Protein AF-A0A3D2Z4I4-F1 (afdb_monomer)

Mean predicted aligned error: 10.06 Å

Nearest PDB structures (foldseek):
  8hj5-assembly1_F  TM=5.666E-01  e=1.421E+00  Escherichia coli
  3ja6-assembly1_I  TM=2.669E-01  e=8.480E+00  Escherichia coli

Solvent-accessible surface area (backbone atoms only — not comparable to full-atom values): 20771 Å² total; per-residue (Å²): 88,79,44,65,47,33,71,72,50,27,63,76,66,64,61,82,36,57,53,79,47,77,44,80,49,66,42,56,66,88,50,60,50,73,38,41,16,44,30,39,28,32,35,21,12,31,38,34,23,52,74,84,42,80,76,49,71,39,50,36,62,39,97,45,57,94,66,39,38,62,35,37,36,72,45,69,68,49,63,48,71,43,92,57,56,52,63,38,79,44,38,45,34,37,42,40,16,22,48,68,42,73,69,44,77,70,52,63,83,56,47,25,43,38,38,44,82,40,55,29,68,61,43,68,65,46,42,57,49,41,50,50,43,49,53,52,61,32,58,55,21,53,56,38,34,52,51,9,52,52,26,39,52,52,16,73,76,38,68,88,46,56,45,31,42,27,46,11,51,15,25,38,18,46,16,33,49,41,34,26,68,58,47,48,58,77,47,39,45,75,65,59,43,49,52,31,53,47,48,25,54,43,15,54,52,42,21,53,53,25,44,45,50,21,50,27,61,71,76,60,76,60,81,52,72,66,55,55,52,47,52,54,53,45,51,51,49,56,75,39,45,66,75,51,61,66,65,63,51,48,55,51,40,52,56,42,43,52,51,46,50,52,52,48,73,62,53,60,86,84,48,87,57,43,67,48,43,34,52,14,52,49,47,23,43,50,16,40,49,54,41,52,34,40,78,66,73,73,44,87,59,101,63,46,74,90,41,68,74,45,75,58,46,35,60,59,13,44,53,47,26,53,52,23,49,51,54,42,50,54,48,52,52,53,50,50,52,50,52,52,52,51,50,52,50,52,52,49,53,52,51,50,52,50,54,51,49,52,50,50,52,51,59,58,46,48,59,54,50,53,50,50,51,52,49,52,54,53,59,53,48,50,59,52,49,50,51,52,50,51,49,55,50,51,50,55,53,53,64,71,74,109

pLDDT: mean 86.95, std 10.01, range [44.09, 98.5]

Foldseek 3Di:
DQPQCAVVNCVVVVPPFKDKDKDKDAAALPDDQQFKKKFKWAFFWKWKDKQNHTDDTAWDDDPDPVRTGFWGQHASLDIDRDRDDHRDIMMIMMITGRPVQVPALDHDSRNGMDMDIGGNVVSVVQSVLLVCLLVVQLVLLVLLQVQLVVLVVVCVVVVVQCLSVLSSQLSNLVSLLRNLVSCLNVGTDPVSNLVSQLSNLLSLLRNLLSLVVSLCVPFPVDDDPVSVVLVVVSVVCNVCVSNDDSLVSLVSSLVSLVVLLVSLVVGDPPPPLSVLLSVLSVQLSVLSNVQSCVVVVVDDDPAHCSDSNRDRSNSVSNVSNSVSVVVVVVVVVVVVVVVVVVVVVVVVVVVVVVVVVVVVVVVVVVVVVVVVVVVVVVVVVVVVVVVVVVVVVVVVVVVVVD

Radius of gyration: 41.44 Å; Cα contacts (8 Å, |Δi|>4): 543; chains: 1; bounding box: 68×49×159 Å

Secondary structure (DSSP, 8-state):
-EE---HHHHHHTT--SEEEEEEEEE--TTS-TTSEEEEEEEEEEEEEEETTEEEEEESB--SSGGG-B-EEE-STT-EEE----TTSEEEEEEEEE-HHHHT-SS--S--SEEEEEEEHHHHHHHHHHHHHHHHHHHHTTHHHHHHHHHHHHHHHH-TT-HHHHHHHHHHHHHHHHHHHHHHGGG--SHHHHHHHHHHHHHHHHHHHHHHHHHHIIIIISS--HHHHHHHHHHHHHHHTTTTS-HHHHHHHHHHHHHHHHHHHHT--TTSTTHHHHHHHHHHHHHHHHHHHHHHTTS---SS-TTSTT---HHHHHHHHHHHHHHHHHHHHHHHHHHHHHHHHHHHHHHHHHHHHHHHHHHHHHHHHHHHHHHHHHHHHHHHHHHHHHHHHHHHHHHHT--

Sequence (402 aa):
MDTELTEGTRDRINWAGEGWFRLRLRVDPDVPKTDVGLFYRHYGALAIYLDGLLIHTSGQVASHQHEEEVYFVHSSRQMFELPLTPGTEHVLAVRFSNHHTLGMFDPPEHAGFRAALVDAPAWRQLAPRFLYSQVWHQSLFVVPFGFGILHLLLFLYHRQRLGHLYYALFALSVAGLIYTPLHVAFVHTPWEVSLLRLGFKWSLVAAPLTGLLFLYTEFHGRTSILFKGACVLGGILVALALVVPVDVIYYFTLLMLLDVMRLVFGLRRDIPGARVVRVGWFLFAAGCLLQVLIELDLVELPVSTDDAFGFFPYIYGTLILVVSMSVYLARAVAITNKELAAQLEQVRDLSARAADHEREVQSAKLPTLTHLMAGIVHEMNSPIGAIRSARDTLSRAIDKLR

Structure (mmCIF, N/CA/C/O backbone):
data_AF-A0A3D2Z4I4-F1
#
_entry.id   AF-A0A3D2Z4I4-F1
#
loop_
_atom_site.group_PDB
_atom_site.id
_atom_site.type_symbol
_atom_site.label_atom_id
_atom_site.label_alt_id
_atom_site.label_comp_id
_atom_site.label_asym_id
_atom_site.label_entity_id
_atom_site.label_seq_id
_atom_site.pdbx_PDB_ins_code
_atom_site.Cartn_x
_atom_site.Cartn_y
_atom_site.Cartn_z
_atom_site.occupancy
_atom_site.B_iso_or_equiv
_atom_site.auth_seq_id
_atom_site.auth_comp_id
_atom_site.auth_asym_id
_atom_site.auth_atom_id
_atom_site.pdbx_PDB_model_num
ATOM 1 N N . MET A 1 1 ? 12.930 5.545 -25.691 1.00 58.38 1 MET A N 1
ATOM 2 C CA . MET A 1 1 ? 12.451 4.237 -26.172 1.00 58.38 1 MET A CA 1
ATOM 3 C C . MET A 1 1 ? 11.531 3.677 -25.123 1.00 58.38 1 MET A C 1
ATOM 5 O O . MET A 1 1 ? 12.003 3.328 -24.045 1.00 58.38 1 MET A O 1
ATOM 9 N N . ASP A 1 2 ? 10.241 3.638 -25.424 1.00 57.97 2 ASP A N 1
ATOM 10 C CA . ASP A 1 2 ? 9.312 2.861 -24.619 1.00 57.97 2 ASP A CA 1
ATOM 11 C C . ASP A 1 2 ? 9.028 1.566 -25.365 1.00 57.97 2 ASP A C 1
ATOM 13 O O . ASP A 1 2 ? 8.585 1.596 -26.513 1.00 57.97 2 ASP A O 1
ATOM 17 N N . THR A 1 3 ? 9.395 0.443 -24.760 1.00 67.25 3 THR A N 1
ATOM 18 C CA . THR A 1 3 ? 9.139 -0.883 -25.326 1.00 67.25 3 THR A CA 1
ATOM 19 C C . THR A 1 3 ? 8.196 -1.606 -24.387 1.00 67.25 3 THR A C 1
ATOM 21 O O . THR A 1 3 ? 8.519 -2.636 -23.799 1.00 67.25 3 THR A O 1
ATOM 24 N N . GLU A 1 4 ? 7.021 -1.010 -24.195 1.00 68.12 4 GLU A N 1
ATOM 25 C CA . GLU A 1 4 ? 5.939 -1.646 -23.461 1.00 68.12 4 GLU A CA 1
ATOM 26 C C . GLU A 1 4 ? 5.528 -2.893 -24.243 1.00 68.12 4 GLU A C 1
ATOM 28 O O . GLU A 1 4 ? 4.801 -2.844 -25.236 1.00 68.12 4 GLU A O 1
ATOM 33 N N . LEU A 1 5 ? 6.075 -4.036 -23.826 1.00 72.81 5 LEU A N 1
ATOM 34 C CA . LEU A 1 5 ? 5.737 -5.354 -24.345 1.00 72.81 5 LEU A CA 1
ATOM 35 C C . LEU A 1 5 ? 4.369 -5.780 -23.794 1.00 72.81 5 LEU A C 1
ATOM 37 O O . LEU A 1 5 ? 4.240 -6.827 -23.159 1.00 72.81 5 LEU A O 1
ATOM 41 N N . THR A 1 6 ? 3.347 -4.955 -24.037 1.00 73.44 6 THR A N 1
ATOM 42 C CA . THR A 1 6 ? 1.948 -5.302 -23.784 1.00 73.44 6 THR A CA 1
ATOM 43 C C . THR A 1 6 ? 1.598 -6.577 -24.544 1.00 73.44 6 THR A C 1
ATOM 45 O O . THR A 1 6 ? 2.271 -6.939 -25.511 1.00 73.44 6 THR A O 1
ATOM 48 N N . GLU A 1 7 ? 0.555 -7.288 -24.124 1.00 73.94 7 GLU A N 1
ATOM 49 C CA . GLU A 1 7 ? 0.103 -8.506 -24.812 1.00 73.94 7 GLU A CA 1
ATOM 50 C C . GLU A 1 7 ? -0.117 -8.266 -26.315 1.00 73.94 7 GLU A C 1
ATOM 52 O O . GLU A 1 7 ? 0.533 -8.905 -27.139 1.00 73.94 7 GLU A O 1
ATOM 57 N N . GLY A 1 8 ? -0.867 -7.219 -26.678 1.00 77.12 8 GLY A N 1
ATOM 58 C CA . GLY A 1 8 ? -1.075 -6.858 -28.084 1.00 77.12 8 GLY A CA 1
ATOM 59 C C . GLY A 1 8 ? 0.209 -6.480 -28.836 1.00 77.12 8 GLY A C 1
ATOM 60 O O . GLY A 1 8 ? 0.344 -6.785 -30.022 1.00 77.12 8 GLY A O 1
ATOM 61 N N . THR A 1 9 ? 1.184 -5.844 -28.172 1.00 78.12 9 THR A N 1
ATOM 62 C CA . THR A 1 9 ? 2.486 -5.554 -28.796 1.00 78.12 9 THR A CA 1
ATOM 63 C C . THR A 1 9 ? 3.289 -6.830 -29.019 1.00 78.12 9 THR A C 1
ATOM 65 O O . THR A 1 9 ? 3.862 -6.981 -30.098 1.00 78.12 9 THR A O 1
ATOM 68 N N . ARG A 1 10 ? 3.319 -7.740 -28.036 1.00 78.50 10 ARG A N 1
ATOM 69 C CA . ARG A 1 10 ? 4.026 -9.026 -28.117 1.00 78.50 10 ARG A CA 1
ATOM 70 C C . ARG A 1 10 ? 3.488 -9.877 -29.257 1.00 78.50 10 ARG A C 1
ATOM 72 O O . ARG A 1 10 ? 4.290 -10.352 -30.058 1.00 78.50 10 ARG A O 1
ATOM 79 N N . ASP A 1 11 ? 2.170 -9.973 -29.386 1.00 82.00 11 ASP A N 1
ATOM 80 C CA . ASP A 1 11 ? 1.527 -10.722 -30.466 1.00 82.00 11 ASP A CA 1
ATOM 81 C C . ASP A 1 11 ? 1.845 -10.110 -31.832 1.00 82.00 11 ASP A C 1
ATOM 83 O O . ASP A 1 11 ? 2.257 -10.806 -32.758 1.00 82.00 11 ASP A O 1
ATOM 87 N N . ARG A 1 12 ? 1.749 -8.779 -31.954 1.00 84.69 12 ARG A N 1
ATOM 88 C CA . ARG A 1 12 ? 2.039 -8.073 -33.211 1.00 84.69 12 ARG A CA 1
ATOM 89 C C . ARG A 1 12 ? 3.473 -8.290 -33.700 1.00 84.69 12 ARG A C 1
ATOM 91 O O . ARG A 1 12 ? 3.695 -8.327 -34.908 1.00 84.69 12 ARG A O 1
ATOM 98 N N . ILE A 1 13 ? 4.443 -8.375 -32.788 1.00 83.81 13 ILE A N 1
ATOM 99 C CA . ILE A 1 13 ? 5.865 -8.542 -33.133 1.00 83.81 13 ILE A CA 1
ATOM 100 C C . ILE A 1 13 ? 6.349 -9.993 -33.026 1.00 83.81 13 ILE A C 1
ATOM 102 O O . ILE A 1 13 ? 7.539 -10.229 -33.219 1.00 83.81 13 ILE A O 1
ATOM 106 N N . ASN A 1 14 ? 5.458 -10.947 -32.727 1.00 84.62 14 ASN A N 1
ATOM 107 C CA . ASN A 1 14 ? 5.799 -12.338 -32.412 1.00 84.62 14 ASN A CA 1
ATOM 108 C C . ASN A 1 14 ? 6.944 -12.437 -31.387 1.00 84.62 14 ASN A C 1
ATOM 110 O O . ASN A 1 14 ? 7.950 -13.113 -31.609 1.00 84.62 14 ASN A O 1
ATOM 114 N N . TRP A 1 15 ? 6.818 -11.706 -30.277 1.00 85.75 15 TRP A N 1
ATOM 115 C CA . TRP A 1 15 ? 7.846 -11.652 -29.241 1.00 85.75 15 TRP A CA 1
ATOM 116 C C . TRP A 1 15 ? 8.052 -13.027 -28.594 1.00 85.75 15 TRP A C 1
ATOM 118 O O . TRP A 1 15 ? 7.186 -13.517 -27.873 1.00 85.75 15 TRP A O 1
ATOM 128 N N . ALA A 1 16 ? 9.230 -13.616 -28.800 1.00 84.25 16 ALA A N 1
ATOM 129 C CA . ALA A 1 16 ? 9.587 -14.940 -28.284 1.00 84.25 16 ALA A CA 1
ATOM 130 C C . ALA A 1 16 ? 10.456 -14.901 -27.010 1.00 84.25 16 ALA A C 1
ATOM 132 O O . ALA A 1 16 ? 11.035 -15.915 -26.625 1.00 84.25 16 ALA A O 1
ATOM 133 N N . GLY A 1 17 ? 10.564 -13.740 -26.355 1.00 86.31 17 GLY A N 1
ATOM 134 C CA . GLY A 1 17 ? 11.369 -13.570 -25.141 1.00 86.31 17 GLY A CA 1
ATOM 135 C C . GLY A 1 17 ? 12.730 -12.909 -25.345 1.00 86.31 17 GLY A C 1
ATOM 136 O O . GLY A 1 17 ? 13.396 -12.648 -24.354 1.00 86.31 17 GLY A O 1
ATOM 137 N N . GLU A 1 18 ? 13.123 -12.586 -26.582 1.00 91.00 18 GLU A N 1
ATOM 138 C CA . GLU A 1 18 ? 14.370 -11.878 -26.902 1.00 91.00 18 GLU A CA 1
ATOM 139 C C . GLU A 1 18 ? 14.179 -10.913 -28.086 1.00 91.00 18 GLU A C 1
ATOM 141 O O . GLU A 1 18 ? 13.423 -11.195 -29.019 1.00 91.00 18 GLU A O 1
ATOM 146 N N . GLY A 1 19 ? 14.907 -9.789 -28.094 1.00 90.62 19 GLY A N 1
ATOM 147 C CA . GLY A 1 19 ? 14.995 -8.921 -29.263 1.00 90.62 19 GLY A CA 1
ATOM 148 C C . GLY A 1 19 ? 16.063 -7.831 -29.194 1.00 90.62 19 GLY A C 1
ATOM 149 O O . GLY A 1 19 ? 16.684 -7.574 -28.161 1.00 90.62 19 GLY A O 1
ATOM 150 N N . TRP A 1 20 ? 16.262 -7.181 -30.344 1.00 92.62 20 TRP A N 1
ATOM 151 C CA . TRP A 1 20 ? 17.206 -6.080 -30.527 1.00 92.62 20 TRP A CA 1
ATOM 152 C C . TRP A 1 20 ? 16.487 -4.779 -30.857 1.00 92.62 20 TRP A C 1
ATOM 154 O O . TRP A 1 20 ? 15.711 -4.705 -31.808 1.00 92.62 20 TRP A O 1
ATOM 164 N N . PHE A 1 21 ? 16.857 -3.723 -30.146 1.00 91.81 21 PHE A N 1
ATOM 165 C CA . PHE A 1 21 ? 16.336 -2.374 -30.322 1.00 91.81 21 PHE A CA 1
ATOM 166 C C . PHE A 1 21 ? 17.489 -1.452 -30.688 1.00 91.81 21 PHE A C 1
ATOM 168 O O . PHE A 1 21 ? 18.578 -1.581 -30.137 1.00 91.81 21 PHE A O 1
ATOM 175 N N . ARG A 1 22 ? 17.292 -0.553 -31.655 1.00 92.75 22 ARG A N 1
ATOM 176 C CA . ARG A 1 22 ? 18.361 0.319 -32.161 1.00 92.75 22 ARG A CA 1
ATOM 177 C C . ARG A 1 22 ? 17.866 1.752 -32.306 1.00 92.75 22 ARG A C 1
ATOM 179 O O . ARG A 1 22 ? 16.818 1.980 -32.901 1.00 92.75 22 ARG A O 1
ATOM 186 N N . LEU A 1 23 ? 18.641 2.699 -31.786 1.00 92.44 23 LEU A N 1
ATOM 187 C CA . LEU A 1 23 ? 18.485 4.134 -31.995 1.00 92.44 23 LEU A CA 1
ATOM 188 C C . LEU A 1 23 ? 19.659 4.618 -32.824 1.00 92.44 23 LEU A C 1
ATOM 190 O O . LEU A 1 23 ? 20.803 4.307 -32.499 1.00 92.44 23 LEU A O 1
ATOM 194 N N . ARG A 1 24 ? 19.385 5.437 -33.831 1.00 94.06 24 ARG A N 1
ATOM 195 C CA . ARG A 1 24 ? 20.403 6.308 -34.414 1.00 94.06 24 ARG A CA 1
ATOM 196 C C . ARG A 1 24 ? 20.191 7.690 -33.833 1.00 94.06 24 ARG A C 1
ATOM 198 O O . ARG A 1 24 ? 19.063 8.178 -33.840 1.00 94.06 24 ARG A O 1
ATOM 205 N N . LEU A 1 25 ? 21.245 8.281 -33.299 1.00 91.31 25 LEU A N 1
ATOM 206 C CA . LEU A 1 25 ? 21.197 9.605 -32.697 1.00 91.31 25 LEU A CA 1
ATOM 207 C C . LEU A 1 25 ? 22.409 10.409 -33.147 1.00 91.31 25 LEU A C 1
ATOM 209 O O . LEU A 1 25 ? 23.489 9.859 -33.338 1.00 91.31 25 LEU A O 1
ATOM 213 N N . ARG A 1 26 ? 22.224 11.715 -33.308 1.00 91.38 26 ARG A N 1
ATOM 214 C CA . ARG A 1 26 ? 23.304 12.662 -33.560 1.00 91.38 26 ARG A CA 1
ATOM 215 C C . ARG A 1 26 ? 23.299 13.670 -32.428 1.00 91.38 26 ARG A C 1
ATOM 217 O O . ARG A 1 26 ? 22.265 14.282 -32.172 1.00 91.38 26 ARG A O 1
ATOM 224 N N . VAL A 1 27 ? 24.427 13.800 -31.741 1.00 86.56 27 VAL A N 1
ATOM 225 C CA . VAL A 1 27 ? 24.557 14.761 -30.643 1.00 86.56 27 VAL A CA 1
ATOM 226 C C . VAL A 1 27 ? 24.879 16.123 -31.230 1.00 86.56 27 VAL A C 1
ATOM 228 O O . VAL A 1 27 ? 25.749 16.234 -32.097 1.00 86.56 27 VAL A O 1
ATOM 231 N N . ASP A 1 28 ? 24.165 17.146 -30.778 1.00 87.56 28 ASP A N 1
ATOM 232 C CA . ASP A 1 28 ? 24.444 18.524 -31.159 1.00 87.56 28 ASP A CA 1
ATOM 233 C C . ASP A 1 28 ? 25.890 18.891 -30.758 1.00 87.56 28 ASP A C 1
ATOM 235 O O . ASP A 1 28 ? 26.308 18.543 -29.649 1.00 87.56 28 ASP A O 1
ATOM 239 N N . PRO A 1 29 ? 26.687 19.528 -31.637 1.00 86.50 29 PRO A N 1
ATOM 240 C CA . PRO A 1 29 ? 28.030 19.997 -31.298 1.00 86.50 29 PRO A CA 1
ATOM 241 C C . PRO A 1 29 ? 28.117 20.827 -30.010 1.00 86.50 29 PRO A C 1
ATOM 243 O O . PRO A 1 29 ? 29.154 20.784 -29.350 1.00 86.50 29 PRO A O 1
ATOM 246 N N . ASP A 1 30 ? 27.047 21.543 -29.650 1.00 88.25 30 ASP A N 1
ATOM 247 C CA . ASP A 1 30 ? 27.010 22.430 -28.484 1.00 88.25 30 ASP A CA 1
ATOM 248 C C . ASP A 1 30 ? 26.744 21.690 -27.159 1.00 88.25 30 ASP A C 1
ATOM 250 O O . ASP A 1 30 ? 26.872 22.276 -26.082 1.00 88.25 30 ASP A O 1
ATOM 254 N N . VAL A 1 31 ? 26.399 20.396 -27.204 1.00 82.88 31 VAL A N 1
ATOM 255 C CA . VAL A 1 31 ? 26.156 19.580 -26.006 1.00 82.88 31 VAL A CA 1
ATOM 256 C C . VAL A 1 31 ? 27.477 19.006 -25.481 1.00 82.88 31 VAL A C 1
ATOM 258 O O . VAL A 1 31 ? 28.161 18.275 -26.204 1.00 82.88 31 VAL A O 1
ATOM 261 N N . PRO A 1 32 ? 27.850 19.260 -24.213 1.00 82.44 32 PRO A N 1
ATOM 262 C CA . PRO A 1 32 ? 29.039 18.660 -23.627 1.00 82.44 32 PRO A CA 1
ATOM 263 C C . PRO A 1 32 ? 28.940 17.133 -23.570 1.00 82.44 32 PRO A C 1
ATOM 265 O O . PRO A 1 32 ? 27.896 16.551 -23.277 1.00 82.44 32 PRO A O 1
ATOM 268 N N . LYS A 1 33 ? 30.073 16.461 -23.789 1.00 74.50 33 LYS A N 1
ATOM 269 C CA . LYS A 1 33 ? 30.175 14.992 -23.802 1.00 74.50 33 LYS A CA 1
ATOM 270 C C . LYS A 1 33 ? 29.634 14.317 -22.530 1.00 74.50 33 LYS A C 1
ATOM 272 O O . LYS A 1 33 ? 29.156 13.192 -22.598 1.00 74.50 33 LYS A O 1
ATOM 277 N N . THR A 1 34 ? 29.722 14.985 -21.384 1.00 75.69 34 THR A N 1
ATOM 278 C CA . THR A 1 34 ? 29.309 14.462 -20.071 1.00 75.69 34 THR A CA 1
ATOM 279 C C . THR A 1 34 ? 27.838 14.683 -19.744 1.00 75.69 34 THR A C 1
ATOM 281 O O . THR A 1 34 ? 27.380 14.248 -18.689 1.00 75.69 34 THR A O 1
ATOM 284 N N . ASP A 1 35 ? 27.100 15.376 -20.611 1.00 85.94 35 ASP A N 1
ATOM 285 C CA . ASP A 1 35 ? 25.783 15.899 -20.251 1.00 85.94 35 ASP A CA 1
ATOM 286 C C . ASP A 1 35 ? 24.646 14.989 -20.711 1.00 85.94 35 ASP A C 1
ATOM 288 O O . ASP A 1 35 ? 23.506 15.174 -20.296 1.00 85.94 35 ASP A O 1
ATOM 292 N N . VAL A 1 36 ? 24.949 13.953 -21.496 1.00 90.25 36 VAL A N 1
ATOM 293 C CA . VAL A 1 36 ? 23.960 12.973 -21.947 1.00 90.25 36 VAL A CA 1
ATOM 294 C C . VAL A 1 36 ? 24.101 11.676 -21.159 1.00 90.25 36 VAL A C 1
ATOM 296 O O . VAL A 1 36 ? 25.047 10.903 -21.326 1.00 90.25 36 VAL A O 1
ATOM 299 N N . GLY A 1 37 ? 23.113 11.420 -20.310 1.00 90.69 37 GLY A N 1
ATOM 300 C CA . GLY A 1 37 ? 22.943 10.160 -19.604 1.00 90.69 37 GLY A CA 1
ATOM 301 C C . GLY A 1 37 ? 21.916 9.270 -20.291 1.00 90.69 37 GLY A C 1
ATOM 302 O O . GLY A 1 37 ? 20.979 9.754 -20.928 1.00 90.69 37 GLY A O 1
ATOM 303 N N . LEU A 1 38 ? 22.057 7.960 -20.118 1.00 90.75 38 LEU A N 1
ATOM 304 C CA . LEU A 1 38 ? 20.996 7.002 -20.401 1.00 90.75 38 LEU A CA 1
ATOM 305 C C . LEU A 1 38 ? 20.433 6.503 -19.078 1.00 90.75 38 LEU A C 1
ATOM 307 O O . LEU A 1 38 ? 21.134 5.818 -18.331 1.00 90.75 38 LEU A O 1
ATOM 311 N N . PHE A 1 39 ? 19.173 6.825 -18.798 1.00 88.94 39 PHE A N 1
ATOM 312 C CA . PHE A 1 39 ? 18.436 6.146 -17.737 1.00 88.94 39 PHE A CA 1
ATOM 313 C C . PHE A 1 39 ? 17.638 4.991 -18.327 1.00 88.94 39 PHE A C 1
ATOM 315 O O . PHE A 1 39 ? 17.198 5.049 -19.483 1.00 88.94 39 PHE A O 1
ATOM 322 N N . TYR A 1 40 ? 17.417 3.954 -17.526 1.00 88.12 40 TYR A N 1
ATOM 323 C CA . TYR A 1 40 ? 16.607 2.821 -17.944 1.00 88.12 40 TYR A CA 1
ATOM 324 C C . TYR A 1 40 ? 15.917 2.121 -16.761 1.00 88.12 40 TYR A C 1
ATOM 326 O O . TYR A 1 40 ? 16.349 2.214 -15.615 1.00 88.12 40 TYR A O 1
ATOM 334 N N . ARG A 1 41 ? 14.817 1.423 -17.059 1.00 87.00 41 ARG A N 1
ATOM 335 C CA . ARG A 1 41 ? 14.103 0.469 -16.195 1.00 87.00 41 ARG A CA 1
ATOM 336 C C . ARG A 1 41 ? 13.776 -0.773 -17.020 1.00 87.00 41 ARG A C 1
ATOM 338 O O . ARG A 1 41 ? 13.466 -0.632 -18.204 1.00 87.00 41 ARG A O 1
ATOM 345 N N . HIS A 1 42 ? 13.843 -1.968 -16.444 1.00 88.38 42 HIS A N 1
ATOM 346 C CA . HIS A 1 42 ? 13.544 -3.200 -17.181 1.00 88.38 42 HIS A CA 1
ATOM 347 C C . HIS A 1 42 ? 13.163 -4.374 -16.281 1.00 88.38 42 HIS A C 1
ATOM 349 O O . HIS A 1 42 ? 13.554 -4.435 -15.115 1.00 88.38 42 HIS A O 1
ATOM 355 N N . TYR A 1 43 ? 12.440 -5.325 -16.874 1.00 87.75 43 TYR A N 1
ATOM 356 C CA . TYR A 1 43 ? 12.010 -6.569 -16.241 1.00 87.75 43 TYR A CA 1
ATOM 357 C C . TYR A 1 43 ? 12.539 -7.783 -17.012 1.00 87.75 43 TYR A C 1
ATOM 359 O O . TYR A 1 43 ? 11.780 -8.546 -17.605 1.00 87.75 43 TYR A O 1
ATOM 367 N N . GLY A 1 44 ? 13.859 -7.953 -17.026 1.00 90.19 44 GLY A N 1
ATOM 368 C CA . GLY A 1 44 ? 14.532 -9.013 -17.780 1.00 90.19 44 GLY A CA 1
ATOM 369 C C . GLY A 1 44 ? 16.047 -8.903 -17.664 1.00 90.19 44 GLY A C 1
ATOM 370 O O . GLY A 1 44 ? 16.546 -8.359 -16.680 1.00 90.19 44 GLY A O 1
ATOM 371 N N . ALA A 1 45 ? 16.762 -9.346 -18.686 1.00 92.44 45 ALA A N 1
ATOM 372 C CA . ALA A 1 45 ? 18.182 -9.096 -18.867 1.00 92.44 45 ALA A CA 1
ATOM 373 C C . ALA A 1 45 ? 18.412 -8.121 -20.023 1.00 92.44 45 ALA A C 1
ATOM 375 O O . ALA A 1 45 ? 17.666 -8.095 -21.006 1.00 92.44 45 ALA A O 1
ATOM 376 N N . LEU A 1 46 ? 19.451 -7.301 -19.909 1.00 92.94 46 LEU A N 1
ATOM 377 C CA . LEU A 1 46 ? 19.698 -6.205 -20.832 1.00 92.94 46 LEU A CA 1
ATOM 378 C C . LEU A 1 46 ? 21.198 -6.013 -21.077 1.00 92.94 46 LEU A C 1
ATOM 380 O O . LEU A 1 46 ? 21.993 -5.951 -20.143 1.00 92.94 46 LEU A O 1
ATOM 384 N N . ALA A 1 47 ? 21.578 -5.882 -22.346 1.00 95.19 47 ALA A N 1
ATOM 385 C CA . ALA A 1 47 ? 22.929 -5.542 -22.781 1.00 95.19 47 ALA A CA 1
ATOM 386 C C . ALA A 1 47 ? 22.874 -4.332 -23.721 1.00 95.19 47 ALA A C 1
ATOM 388 O O . ALA A 1 47 ? 22.173 -4.355 -24.737 1.00 95.19 47 ALA A O 1
ATOM 389 N N . ILE A 1 48 ? 23.601 -3.268 -23.377 1.00 94.75 48 ILE A N 1
ATOM 390 C CA . ILE A 1 48 ? 23.614 -2.003 -24.118 1.00 94.75 48 ILE A CA 1
ATOM 391 C C . ILE A 1 48 ? 24.941 -1.846 -24.843 1.00 94.75 48 ILE A C 1
ATOM 393 O O . ILE A 1 48 ? 26.015 -1.918 -24.244 1.00 94.75 48 ILE A O 1
ATOM 397 N N . TYR A 1 49 ? 24.837 -1.544 -26.129 1.00 95.69 49 TYR A N 1
ATOM 398 C CA . TYR A 1 49 ? 25.946 -1.320 -27.032 1.00 95.69 49 TYR A CA 1
ATOM 399 C C . TYR A 1 49 ? 25.891 0.100 -27.592 1.00 95.69 49 TYR A C 1
ATOM 401 O O . TYR A 1 49 ? 24.818 0.580 -27.957 1.00 95.69 49 TYR A O 1
ATOM 409 N N . LEU A 1 50 ? 27.046 0.740 -27.725 1.00 95.12 50 LEU A N 1
ATOM 410 C CA . LEU A 1 50 ? 27.209 2.007 -28.429 1.00 95.12 50 LEU A CA 1
ATOM 411 C C . LEU A 1 50 ? 28.236 1.815 -29.539 1.00 95.12 50 LEU A C 1
ATOM 413 O O . LEU A 1 50 ? 29.346 1.357 -29.283 1.00 95.12 50 LEU A O 1
ATOM 417 N N . ASP A 1 51 ? 27.837 2.100 -30.776 1.00 95.25 51 ASP A N 1
ATOM 418 C CA . ASP A 1 51 ? 28.661 1.919 -31.980 1.00 95.25 51 ASP A CA 1
ATOM 419 C C . ASP A 1 51 ? 29.254 0.502 -32.102 1.00 95.25 51 ASP A C 1
ATOM 421 O O . ASP A 1 51 ? 30.355 0.289 -32.603 1.00 95.25 51 ASP A O 1
ATOM 425 N N . GLY A 1 52 ? 28.501 -0.493 -31.622 1.00 94.75 52 GLY A N 1
ATOM 426 C CA . GLY A 1 52 ? 28.894 -1.904 -31.613 1.00 94.75 52 GLY A CA 1
ATOM 427 C C . GLY A 1 52 ? 29.729 -2.339 -30.404 1.00 94.75 52 GLY A C 1
ATOM 428 O O . GLY A 1 52 ? 29.894 -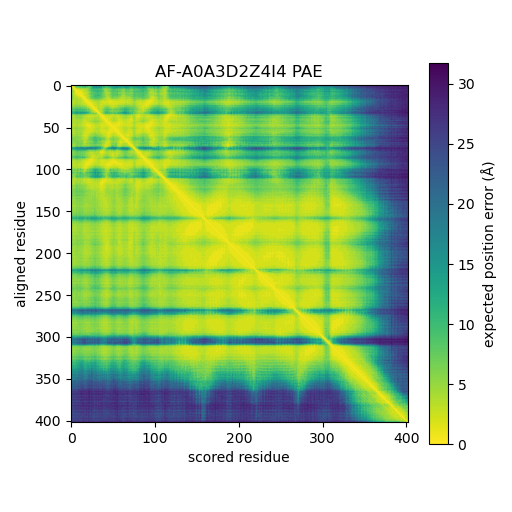3.541 -30.204 1.00 94.75 52 GLY A O 1
ATOM 429 N N . LEU A 1 53 ? 30.197 -1.413 -29.562 1.00 95.88 53 LEU A N 1
ATOM 430 C CA . LEU A 1 53 ? 30.910 -1.731 -28.324 1.00 95.88 53 LEU A CA 1
ATOM 431 C C . LEU A 1 53 ? 29.922 -1.962 -27.178 1.00 95.88 53 LEU A C 1
ATOM 433 O O . LEU A 1 53 ? 29.057 -1.126 -26.938 1.00 95.88 53 LEU A O 1
ATOM 437 N N . LEU A 1 54 ? 30.068 -3.066 -26.440 1.00 95.56 54 LEU A N 1
ATOM 438 C CA . LEU A 1 54 ? 29.304 -3.312 -25.214 1.00 95.56 54 LEU A CA 1
ATOM 439 C C . LEU A 1 54 ? 29.746 -2.326 -24.125 1.00 95.56 54 LEU A C 1
ATOM 441 O O . LEU A 1 54 ? 30.910 -2.337 -23.728 1.00 95.56 54 LEU A O 1
ATOM 445 N N . ILE A 1 55 ? 28.822 -1.497 -23.638 1.00 94.19 55 ILE A N 1
ATOM 446 C CA . ILE A 1 55 ? 29.114 -0.466 -22.628 1.00 94.19 55 ILE A CA 1
ATOM 447 C C . ILE A 1 55 ? 28.424 -0.714 -21.287 1.00 94.19 55 ILE A C 1
ATOM 449 O O . ILE A 1 55 ? 28.843 -0.152 -20.278 1.00 94.19 55 ILE A O 1
ATOM 453 N N . HIS A 1 56 ? 27.372 -1.537 -21.256 1.00 93.06 56 HIS 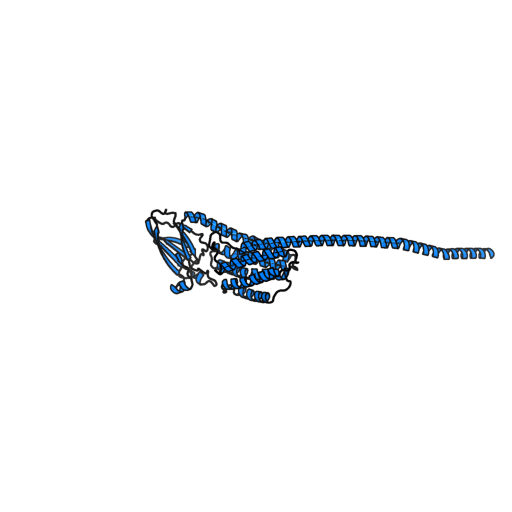A N 1
ATOM 454 C CA . HIS A 1 56 ? 26.649 -1.834 -20.024 1.00 93.06 56 HIS A CA 1
ATOM 455 C C . HIS A 1 56 ? 25.875 -3.156 -20.103 1.00 93.06 56 HIS A C 1
ATOM 457 O O . HIS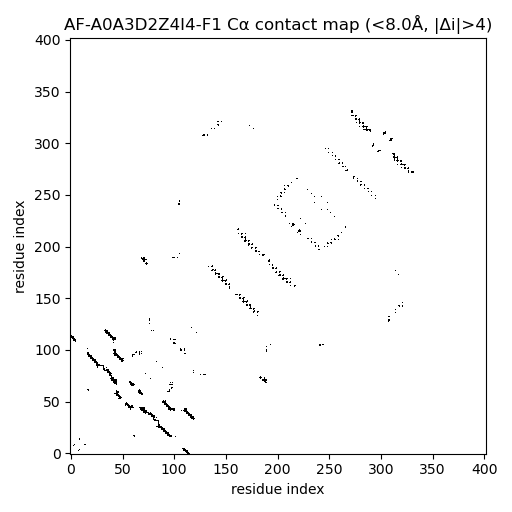 A 1 56 ? 25.371 -3.525 -21.165 1.00 93.06 56 HIS A O 1
ATOM 463 N N . THR A 1 57 ? 25.737 -3.835 -18.964 1.00 92.94 57 THR A N 1
ATOM 464 C CA . THR A 1 57 ? 24.945 -5.060 -18.798 1.00 92.94 57 THR A CA 1
ATOM 465 C C . THR A 1 57 ? 24.179 -5.018 -17.485 1.00 92.94 57 THR A C 1
ATOM 467 O O . THR A 1 57 ? 24.721 -4.590 -16.467 1.00 92.94 57 THR A O 1
ATOM 470 N N . SER A 1 58 ? 22.953 -5.525 -17.505 1.00 90.94 58 SER A N 1
ATOM 471 C CA . SER A 1 58 ? 22.115 -5.734 -16.332 1.00 90.94 58 SER A CA 1
ATOM 472 C C . SER A 1 58 ? 21.482 -7.119 -16.443 1.00 90.94 58 SER A C 1
ATOM 474 O O . SER A 1 58 ? 20.615 -7.347 -17.292 1.00 90.94 58 SER A O 1
ATOM 476 N N . GLY A 1 59 ? 21.993 -8.062 -15.650 1.00 91.12 59 GLY A N 1
ATOM 477 C CA . GLY A 1 59 ? 21.763 -9.491 -15.860 1.00 91.12 59 GLY A CA 1
ATOM 478 C C . GLY A 1 59 ? 22.536 -10.061 -17.059 1.00 91.12 59 GLY A C 1
ATOM 479 O O . GLY A 1 59 ? 23.418 -9.405 -17.623 1.00 91.12 59 GLY A O 1
ATOM 480 N N . GLN A 1 60 ? 22.182 -11.280 -17.464 1.00 93.50 60 GLN A N 1
ATOM 481 C CA . GLN A 1 60 ? 22.755 -11.997 -18.602 1.00 93.50 60 GLN A CA 1
ATOM 482 C C . GLN A 1 60 ? 21.676 -12.274 -19.647 1.00 93.50 60 GLN A C 1
ATOM 484 O O . GLN A 1 60 ? 20.738 -13.032 -19.407 1.00 93.50 60 GLN A O 1
ATOM 489 N N . VAL A 1 61 ? 21.827 -11.655 -20.820 1.00 93.19 61 VAL A N 1
ATOM 490 C CA . VAL A 1 61 ? 20.915 -11.855 -21.950 1.00 93.19 61 VAL A CA 1
ATOM 491 C C . VAL A 1 61 ? 21.195 -13.201 -22.602 1.00 93.19 61 VAL A C 1
ATOM 493 O O . VAL A 1 61 ? 22.332 -13.466 -23.002 1.00 93.19 61 VAL A O 1
ATOM 496 N N . ALA A 1 62 ? 20.155 -14.004 -22.786 1.00 90.69 62 ALA A N 1
ATOM 497 C CA . ALA A 1 62 ? 20.254 -15.298 -23.442 1.00 90.69 62 ALA A CA 1
ATOM 498 C C . ALA A 1 62 ? 19.044 -15.565 -24.339 1.00 90.69 62 ALA A C 1
ATOM 500 O O . ALA A 1 62 ? 18.022 -14.894 -24.233 1.00 90.69 62 ALA A O 1
ATOM 501 N N . SER A 1 63 ? 19.182 -16.557 -25.219 1.00 87.94 63 SER A N 1
ATOM 502 C CA . SER A 1 63 ? 18.105 -17.008 -26.112 1.00 87.94 63 SER A CA 1
ATOM 503 C C . SER A 1 63 ? 17.245 -18.115 -25.491 1.00 87.94 63 SER A C 1
ATOM 505 O O . SER A 1 63 ? 16.235 -18.531 -26.063 1.00 87.94 63 SER A O 1
ATOM 507 N N . HIS A 1 64 ? 17.655 -18.622 -24.325 1.00 86.06 64 HIS A N 1
ATOM 508 C CA . HIS A 1 64 ? 16.966 -19.664 -23.582 1.00 86.06 64 HIS A CA 1
ATOM 509 C C . HIS A 1 64 ? 16.857 -19.288 -22.107 1.00 86.06 64 HIS A C 1
ATOM 511 O O . HIS A 1 64 ? 17.789 -18.751 -21.518 1.00 86.06 64 HIS A O 1
ATOM 517 N N . GLN A 1 65 ? 15.727 -19.645 -21.494 1.00 84.75 65 GLN A N 1
ATOM 518 C CA . GLN A 1 65 ? 15.415 -19.289 -20.109 1.00 84.75 65 GLN A CA 1
ATOM 519 C C . GLN A 1 65 ? 16.483 -19.745 -19.104 1.00 84.75 65 GLN A C 1
ATOM 521 O O . GLN A 1 65 ? 16.843 -18.991 -18.217 1.00 84.75 65 GLN A O 1
ATOM 526 N N . HIS A 1 66 ? 17.015 -20.959 -19.244 1.00 85.75 66 HIS A N 1
ATOM 527 C CA . HIS A 1 66 ? 17.973 -21.527 -18.287 1.00 85.75 66 HIS A CA 1
ATOM 528 C C . HIS A 1 66 ? 19.371 -20.883 -18.328 1.00 85.75 66 HIS A C 1
ATOM 530 O O . HIS A 1 66 ? 20.177 -21.134 -17.437 1.00 85.75 66 HIS A O 1
ATOM 536 N N . GLU A 1 67 ? 19.657 -20.090 -19.361 1.00 86.94 67 GLU A N 1
ATOM 537 C CA . GLU A 1 67 ? 20.911 -19.349 -19.545 1.00 86.94 67 GLU A CA 1
ATOM 538 C C . GLU A 1 67 ? 20.739 -17.850 -19.239 1.00 86.94 67 GLU A C 1
ATOM 540 O O . GLU A 1 67 ? 21.715 -17.099 -19.238 1.00 86.94 67 GLU A O 1
ATOM 545 N N . GLU A 1 68 ? 19.498 -17.403 -19.027 1.00 87.69 68 GLU A N 1
ATOM 546 C CA . GLU A 1 68 ? 19.159 -16.018 -18.730 1.00 87.69 68 GLU A CA 1
ATOM 547 C C . GLU A 1 68 ? 19.328 -15.745 -17.233 1.00 87.69 68 GLU A C 1
ATOM 549 O O . GLU A 1 68 ? 18.681 -16.372 -16.395 1.00 87.69 68 GLU A O 1
ATOM 554 N N . GLU A 1 69 ? 20.132 -14.739 -16.891 1.00 88.25 69 GLU A N 1
ATOM 555 C CA . GLU A 1 69 ? 20.165 -14.197 -15.531 1.00 88.25 69 GLU A CA 1
ATOM 556 C C . GLU A 1 69 ? 19.381 -12.888 -15.505 1.00 88.25 69 GLU A C 1
ATOM 558 O O . GLU A 1 69 ? 19.807 -11.877 -16.061 1.00 88.25 69 GLU A O 1
ATOM 563 N N . VAL A 1 70 ? 18.215 -12.897 -14.865 1.00 86.25 70 VAL A N 1
ATOM 564 C CA . VAL A 1 70 ? 17.350 -11.718 -14.787 1.00 86.25 70 VAL A CA 1
ATOM 565 C C . VAL A 1 70 ? 17.757 -10.801 -13.640 1.00 86.25 70 VAL A C 1
ATOM 567 O O . VAL A 1 70 ? 17.946 -11.248 -12.510 1.00 86.25 70 VAL A O 1
ATOM 570 N N . TYR A 1 71 ? 17.791 -9.498 -13.923 1.00 86.19 71 TYR A N 1
ATOM 571 C CA . TYR A 1 71 ? 17.978 -8.455 -12.923 1.00 86.19 71 TYR A CA 1
ATOM 572 C C . TYR A 1 71 ? 16.963 -7.336 -13.153 1.00 86.19 71 TYR A C 1
ATOM 574 O O . TYR A 1 71 ? 16.992 -6.645 -14.164 1.00 86.19 71 TYR A O 1
ATOM 582 N N . PHE A 1 72 ? 16.020 -7.168 -12.236 1.00 85.19 72 PHE A N 1
ATOM 583 C CA . PHE A 1 72 ? 14.964 -6.175 -12.362 1.00 85.19 72 PHE A CA 1
ATOM 584 C C . PHE A 1 72 ? 15.424 -4.799 -11.907 1.00 85.19 72 PHE A C 1
ATOM 586 O O . PHE A 1 72 ? 15.940 -4.616 -10.805 1.00 85.19 72 PHE A O 1
ATOM 593 N N . VAL A 1 73 ? 15.156 -3.803 -12.744 1.00 82.31 73 VAL A N 1
ATOM 594 C CA . VAL A 1 73 ? 15.394 -2.394 -12.438 1.00 82.31 73 VAL A CA 1
ATOM 595 C C . VAL A 1 73 ? 14.052 -1.686 -12.501 1.00 82.31 73 VAL A C 1
ATOM 597 O O . VAL A 1 73 ? 13.571 -1.335 -13.574 1.00 82.31 73 VAL A O 1
ATOM 600 N N . HIS A 1 74 ? 13.427 -1.522 -11.335 1.00 74.69 74 HIS A N 1
ATOM 601 C CA . HIS A 1 74 ? 12.081 -0.955 -11.192 1.00 74.69 74 HIS A CA 1
ATOM 602 C C . HIS A 1 74 ? 12.062 0.569 -11.230 1.00 74.69 74 HIS A C 1
ATOM 604 O O . HIS A 1 74 ? 11.149 1.181 -11.779 1.00 74.69 74 HIS A O 1
ATOM 610 N N . SER A 1 75 ? 13.059 1.181 -10.594 1.00 65.75 75 SER A N 1
ATOM 611 C CA . SER A 1 75 ? 13.135 2.627 -10.458 1.00 65.75 75 SER A CA 1
ATOM 612 C C . SER A 1 75 ? 14.035 3.199 -11.542 1.00 65.75 75 SER A C 1
ATOM 614 O O . SER A 1 75 ? 15.107 2.666 -11.818 1.00 65.75 75 SER A O 1
ATOM 616 N N . SER A 1 76 ? 13.640 4.336 -12.105 1.00 63.16 76 SER A N 1
ATOM 617 C CA . SER A 1 76 ? 14.409 5.110 -13.089 1.00 63.16 76 SER A CA 1
ATOM 618 C C . SER A 1 76 ? 15.735 5.668 -12.543 1.00 63.16 76 SER A C 1
ATOM 620 O O . SER A 1 76 ? 16.392 6.456 -13.207 1.00 63.16 76 SER A O 1
ATOM 622 N N . ARG A 1 77 ? 16.164 5.264 -11.341 1.00 65.00 77 ARG A N 1
ATOM 623 C CA . ARG A 1 77 ? 17.310 5.814 -10.603 1.00 65.00 77 ARG A CA 1
ATOM 624 C C . ARG A 1 77 ? 18.659 5.468 -11.207 1.00 65.00 77 ARG A C 1
ATOM 626 O O . ARG A 1 77 ? 19.623 6.185 -10.947 1.00 65.00 77 ARG A O 1
ATOM 633 N N . GLN A 1 78 ? 18.740 4.371 -11.953 1.00 72.56 78 GLN A N 1
ATOM 634 C CA . GLN A 1 78 ? 19.980 3.964 -12.592 1.00 72.56 78 GLN A CA 1
ATOM 635 C C . GLN A 1 78 ? 20.148 4.744 -13.892 1.00 72.56 78 GLN A C 1
ATOM 637 O O . GLN A 1 78 ? 19.351 4.640 -14.824 1.00 72.56 78 GLN A O 1
ATOM 642 N N . MET A 1 79 ? 21.195 5.559 -13.911 1.00 86.19 79 MET A N 1
ATOM 643 C CA . MET A 1 79 ? 21.665 6.275 -15.082 1.00 86.19 79 MET A CA 1
ATOM 644 C C . MET A 1 79 ? 23.172 6.096 -15.168 1.00 86.19 79 MET A C 1
ATOM 646 O O . MET A 1 79 ? 23.861 6.075 -14.146 1.00 86.19 79 MET A O 1
ATOM 650 N N . PHE A 1 80 ? 23.671 5.973 -16.387 1.00 87.06 80 PHE A N 1
ATOM 651 C CA . PHE A 1 80 ? 25.093 6.064 -16.662 1.00 87.06 80 PHE A CA 1
ATOM 652 C C . PHE A 1 80 ? 25.329 7.034 -17.814 1.00 87.06 80 PHE A C 1
ATOM 654 O O . PHE A 1 80 ? 24.468 7.238 -18.675 1.00 87.06 80 PHE A O 1
ATOM 661 N N . GLU A 1 81 ? 26.499 7.659 -17.802 1.00 88.31 81 GLU A N 1
ATOM 662 C CA . GLU A 1 81 ? 26.896 8.620 -18.824 1.00 88.31 81 GLU A CA 1
ATOM 663 C C . GLU A 1 81 ? 27.225 7.878 -20.119 1.00 88.31 81 GLU A C 1
ATOM 665 O O . GLU A 1 81 ? 27.956 6.883 -20.118 1.00 88.31 81 GLU A O 1
ATOM 670 N N . LEU A 1 82 ? 26.670 8.350 -21.235 1.00 89.12 82 LEU A N 1
ATOM 671 C CA . LEU A 1 82 ? 26.993 7.792 -22.538 1.00 89.12 82 LEU A CA 1
ATOM 672 C C . LEU A 1 82 ? 28.266 8.463 -23.065 1.00 89.12 82 LEU A C 1
ATOM 674 O O . LEU A 1 82 ? 28.321 9.691 -23.119 1.00 89.12 82 LEU A O 1
ATOM 678 N N . PRO A 1 83 ? 29.278 7.706 -23.523 1.00 87.50 83 PRO A N 1
ATOM 679 C CA . PRO A 1 83 ? 30.519 8.276 -24.041 1.00 87.50 83 PRO A CA 1
ATOM 680 C C . PRO A 1 83 ? 30.353 8.812 -25.478 1.00 87.50 83 PRO A C 1
ATOM 682 O O . PRO A 1 83 ? 31.124 8.466 -26.372 1.00 87.50 83 PRO A O 1
ATOM 685 N N . LEU A 1 84 ? 29.353 9.665 -25.703 1.00 88.38 84 LEU A N 1
ATOM 686 C CA . LEU A 1 84 ? 29.033 10.240 -27.009 1.00 88.38 84 LEU A CA 1
ATOM 687 C C . LEU A 1 84 ? 30.082 11.274 -27.435 1.00 88.38 84 LEU A C 1
ATOM 689 O O . LEU A 1 84 ? 30.768 11.884 -26.618 1.00 88.38 84 LEU A O 1
ATOM 693 N N . THR A 1 85 ? 30.213 11.476 -28.738 1.00 88.19 85 THR A N 1
ATOM 694 C CA . THR A 1 85 ? 31.074 12.491 -29.340 1.00 88.19 85 THR A CA 1
ATOM 695 C C . THR A 1 85 ? 30.193 13.546 -30.017 1.00 88.19 85 THR A C 1
ATOM 697 O O . THR A 1 85 ? 29.483 13.222 -30.977 1.00 88.19 85 THR A O 1
ATOM 700 N N . PRO A 1 86 ? 30.213 14.805 -29.537 1.00 87.69 86 PRO A N 1
ATOM 701 C CA . PRO A 1 86 ? 29.408 15.880 -30.111 1.00 87.69 86 PRO A CA 1
ATOM 702 C C . PRO A 1 86 ? 29.640 16.040 -31.617 1.00 87.69 86 PRO A C 1
ATOM 704 O O . PRO A 1 86 ? 30.755 15.882 -32.115 1.00 87.69 86 PRO A O 1
ATOM 707 N N . GLY A 1 87 ? 28.570 16.319 -32.359 1.00 86.81 87 GLY A N 1
ATOM 708 C CA . GLY A 1 87 ? 28.588 16.499 -33.810 1.00 86.81 87 GLY A CA 1
ATOM 709 C C . GLY A 1 87 ? 28.612 15.213 -34.643 1.00 86.81 87 GLY A C 1
ATOM 710 O O . GLY A 1 87 ? 28.388 15.298 -35.857 1.00 86.81 87 GLY A O 1
ATOM 711 N N . THR A 1 88 ? 28.818 14.043 -34.029 1.00 89.38 88 THR A N 1
ATOM 712 C CA . THR A 1 88 ? 28.888 12.744 -34.722 1.00 89.38 88 THR A CA 1
ATOM 713 C C . THR A 1 88 ? 27.602 11.924 -34.581 1.00 89.38 88 THR A C 1
ATOM 715 O O . THR A 1 88 ? 26.805 12.134 -33.662 1.00 89.38 88 THR A O 1
ATOM 718 N N . GLU A 1 89 ? 27.364 11.025 -35.541 1.00 93.25 89 GLU A N 1
ATOM 719 C CA . GLU A 1 89 ? 26.279 10.044 -35.459 1.00 93.25 89 GLU A CA 1
ATOM 720 C C . GLU A 1 89 ? 26.719 8.831 -34.640 1.00 93.25 89 GLU A C 1
ATOM 722 O O . GLU A 1 89 ? 27.805 8.296 -34.848 1.00 93.25 89 GLU A O 1
ATOM 727 N N . HIS A 1 90 ? 25.829 8.376 -33.765 1.00 93.31 90 HIS A N 1
ATOM 728 C CA . HIS A 1 90 ? 26.004 7.201 -32.929 1.00 93.31 90 HIS A CA 1
ATOM 729 C C . HIS A 1 90 ? 24.841 6.227 -33.094 1.00 93.31 90 HIS A C 1
ATOM 731 O O . HIS A 1 90 ? 23.692 6.618 -33.339 1.00 93.31 90 HIS A O 1
ATOM 737 N N . VAL A 1 91 ? 25.129 4.945 -32.890 1.00 95.62 91 VAL A N 1
ATOM 738 C CA . VAL A 1 91 ? 24.129 3.880 -32.834 1.00 95.62 91 VAL A CA 1
ATOM 739 C C . VAL A 1 91 ? 24.092 3.295 -31.432 1.00 95.62 91 VAL A C 1
ATOM 741 O O . VAL A 1 91 ? 25.003 2.581 -31.020 1.00 95.62 91 VAL A O 1
ATOM 744 N N . LEU A 1 92 ? 22.997 3.549 -30.719 1.00 95.12 92 LEU A N 1
ATOM 745 C CA . LEU A 1 92 ? 22.697 2.889 -29.453 1.00 95.12 92 LEU A CA 1
ATOM 746 C C . LEU A 1 92 ? 21.881 1.630 -29.749 1.00 95.12 92 LEU A C 1
ATOM 748 O O . LEU A 1 92 ? 20.793 1.719 -30.316 1.00 95.12 92 LEU A O 1
ATOM 752 N N . ALA A 1 93 ? 22.384 0.460 -29.372 1.00 95.31 93 ALA A N 1
ATOM 753 C CA . ALA A 1 93 ? 21.670 -0.801 -29.506 1.00 95.31 93 ALA A CA 1
ATOM 754 C C . ALA A 1 93 ? 21.436 -1.441 -28.137 1.00 95.31 93 ALA A C 1
ATOM 756 O O . ALA A 1 93 ? 22.319 -1.451 -27.288 1.00 95.31 93 ALA A O 1
ATOM 757 N N . VAL A 1 94 ? 20.252 -2.006 -27.936 1.00 94.44 94 VAL A N 1
ATOM 758 C CA . VAL A 1 94 ? 19.879 -2.742 -26.728 1.00 94.44 94 VAL A CA 1
ATOM 759 C C . VAL A 1 94 ? 19.478 -4.147 -27.143 1.00 94.44 94 VAL A C 1
ATOM 761 O O . VAL A 1 94 ? 18.563 -4.313 -27.952 1.00 94.44 94 VAL A O 1
ATOM 764 N N . ARG A 1 95 ? 20.166 -5.151 -26.604 1.00 94.62 95 ARG A N 1
ATOM 765 C CA . ARG A 1 95 ? 19.730 -6.547 -26.640 1.00 94.62 95 ARG A CA 1
ATOM 766 C C . ARG A 1 95 ? 18.995 -6.828 -25.337 1.00 94.62 95 ARG A C 1
ATOM 768 O O . ARG A 1 95 ? 19.540 -6.559 -24.268 1.00 94.62 95 ARG A O 1
ATOM 775 N N . PHE A 1 96 ? 17.774 -7.328 -25.428 1.00 93.81 96 PHE A N 1
ATOM 776 C CA . PHE A 1 96 ? 16.912 -7.561 -24.275 1.00 93.81 96 PHE A CA 1
ATOM 777 C C . PHE A 1 96 ? 16.346 -8.974 -24.332 1.00 93.81 96 PHE A C 1
ATOM 779 O O . PHE A 1 96 ? 15.896 -9.392 -25.400 1.00 93.81 96 PHE A O 1
ATOM 786 N N . SER A 1 97 ? 16.343 -9.672 -23.197 1.00 92.75 97 SER A N 1
ATOM 787 C CA . SER A 1 97 ? 15.614 -10.929 -23.017 1.00 92.75 97 SER A CA 1
ATOM 788 C C . SER A 1 97 ? 14.778 -10.893 -21.735 1.00 92.75 97 SER A C 1
ATOM 790 O O . SER A 1 97 ? 15.118 -10.183 -20.787 1.00 92.75 97 SER A O 1
ATOM 792 N N . ASN A 1 98 ? 13.644 -11.594 -21.715 1.00 90.56 98 ASN A N 1
ATOM 793 C CA . ASN A 1 98 ? 12.748 -11.653 -20.555 1.00 90.56 98 ASN A CA 1
ATOM 794 C C . ASN A 1 98 ? 12.016 -12.996 -20.404 1.00 90.56 98 ASN A C 1
ATOM 796 O O . ASN A 1 98 ? 10.849 -13.034 -19.994 1.00 90.56 98 ASN A O 1
ATOM 800 N N . HIS A 1 99 ? 12.681 -14.104 -20.724 1.00 87.81 99 HIS A N 1
ATOM 801 C CA . HIS A 1 99 ? 12.076 -15.439 -20.697 1.00 87.81 99 HIS A CA 1
ATOM 802 C C . HIS A 1 99 ? 11.490 -15.794 -19.320 1.00 87.81 99 HIS A C 1
ATOM 804 O O . HIS A 1 99 ? 10.369 -16.298 -19.236 1.00 87.81 99 HIS A O 1
ATOM 810 N N . HIS A 1 100 ? 12.194 -15.474 -18.231 1.00 82.50 100 HIS A N 1
ATOM 811 C CA . HIS A 1 100 ? 11.701 -15.678 -16.865 1.00 82.50 100 HIS A CA 1
ATOM 812 C C . HIS A 1 100 ? 10.490 -14.807 -16.511 1.00 82.50 100 HIS A C 1
ATOM 814 O O . HIS A 1 100 ? 9.628 -15.241 -15.747 1.00 82.50 100 HIS A O 1
ATOM 820 N N . THR A 1 101 ? 10.402 -13.597 -17.065 1.00 78.44 101 THR A N 1
ATOM 821 C CA . THR A 1 101 ? 9.289 -12.671 -16.811 1.00 78.44 101 THR A CA 1
ATOM 822 C C . THR A 1 101 ? 8.007 -13.119 -17.487 1.00 78.44 101 THR A C 1
ATOM 824 O O . THR A 1 101 ? 6.935 -13.011 -16.898 1.00 78.44 101 THR A O 1
ATOM 827 N N . LEU A 1 102 ? 8.113 -13.697 -18.683 1.00 73.69 102 LEU A N 1
ATOM 828 C CA . LEU A 1 102 ? 6.972 -14.281 -19.388 1.00 73.69 102 LEU A CA 1
ATOM 829 C C . LEU A 1 102 ? 6.372 -15.490 -18.651 1.00 73.69 102 LEU A C 1
ATOM 831 O O . LEU A 1 102 ? 5.187 -15.762 -18.810 1.00 73.69 102 LEU A O 1
ATOM 835 N N . GLY A 1 103 ? 7.169 -16.195 -17.841 1.00 72.25 103 GLY A N 1
ATOM 836 C CA . GLY A 1 103 ? 6.727 -17.347 -17.050 1.00 72.25 103 GLY A CA 1
ATOM 837 C C . GLY A 1 103 ? 6.139 -17.010 -15.674 1.00 72.25 103 GLY A C 1
ATOM 838 O O . GLY A 1 103 ? 5.825 -17.928 -14.917 1.00 72.25 103 GLY A O 1
ATOM 839 N N . MET A 1 104 ? 6.020 -15.730 -15.308 1.00 76.19 104 MET A N 1
ATOM 840 C CA . MET A 1 104 ? 5.435 -15.332 -14.023 1.00 76.19 104 MET A CA 1
ATOM 841 C C . MET A 1 104 ? 3.919 -15.526 -14.012 1.00 76.19 104 MET A C 1
ATOM 843 O O . MET A 1 104 ? 3.245 -15.263 -15.002 1.00 76.19 104 MET A O 1
ATOM 847 N N . PHE A 1 105 ? 3.376 -15.916 -12.857 1.00 67.62 105 PHE A N 1
ATOM 848 C CA . PHE A 1 105 ? 1.925 -16.007 -12.652 1.00 67.62 105 PHE A CA 1
ATOM 849 C C . PHE A 1 105 ? 1.232 -14.636 -12.659 1.00 67.62 105 PHE A C 1
ATOM 851 O O . PHE A 1 105 ? 0.086 -14.535 -13.082 1.00 67.62 105 PHE A O 1
ATOM 858 N N . ASP A 1 106 ? 1.937 -13.597 -12.208 1.00 69.62 106 ASP A N 1
ATOM 859 C CA . ASP A 1 106 ? 1.473 -12.207 -12.179 1.00 69.62 106 ASP A CA 1
ATOM 860 C C . ASP A 1 106 ? 2.601 -11.301 -12.702 1.00 69.62 106 ASP A C 1
ATOM 862 O O . ASP A 1 106 ? 3.333 -10.690 -11.909 1.00 69.62 106 ASP A O 1
ATOM 866 N N . PRO A 1 107 ? 2.852 -11.309 -14.026 1.00 70.69 107 PRO A N 1
ATOM 867 C CA . PRO A 1 107 ? 3.946 -10.551 -14.601 1.00 70.69 107 PRO A CA 1
ATOM 868 C C . PRO A 1 107 ? 3.713 -9.051 -14.383 1.00 70.69 107 PRO A C 1
ATOM 870 O O . PRO A 1 107 ? 2.575 -8.578 -14.395 1.00 70.69 107 PRO A O 1
ATOM 873 N N . PRO A 1 108 ? 4.784 -8.264 -14.199 1.00 70.31 108 PRO A N 1
ATOM 874 C CA . PRO A 1 108 ? 4.659 -6.819 -14.199 1.00 70.31 108 PRO A CA 1
ATOM 875 C C . PRO A 1 108 ? 4.014 -6.365 -15.511 1.00 70.31 108 PRO A C 1
ATOM 877 O O . PRO A 1 108 ? 4.395 -6.823 -16.587 1.00 70.31 108 PRO A O 1
ATOM 880 N N . GLU A 1 109 ? 3.062 -5.439 -15.400 1.00 63.94 109 GLU A N 1
ATOM 881 C CA . GLU A 1 109 ? 2.259 -4.890 -16.503 1.00 63.94 109 GLU A CA 1
ATOM 882 C C . GLU A 1 109 ? 3.113 -4.453 -17.707 1.00 63.94 109 GLU A C 1
ATOM 884 O O . GLU A 1 109 ? 2.726 -4.597 -18.863 1.00 63.94 109 GLU A O 1
ATOM 889 N N . HIS A 1 110 ? 4.348 -4.034 -17.427 1.00 72.00 110 HIS A N 1
ATOM 890 C CA . HIS A 1 110 ? 5.336 -3.616 -18.407 1.00 72.00 110 HIS A CA 1
ATOM 891 C C . HIS A 1 110 ? 6.529 -4.582 -18.420 1.00 72.00 110 HIS A C 1
ATOM 893 O O . HIS A 1 110 ? 7.621 -4.213 -18.006 1.00 72.00 110 HIS A O 1
ATOM 899 N N . ALA A 1 111 ? 6.360 -5.812 -18.912 1.00 74.56 111 ALA A N 1
ATOM 900 C CA . ALA A 1 111 ? 7.416 -6.841 -18.936 1.00 74.56 111 ALA A CA 1
ATOM 901 C C . ALA A 1 111 ? 8.628 -6.533 -19.855 1.00 74.56 111 ALA A C 1
ATOM 903 O O . ALA A 1 111 ? 9.506 -7.380 -20.023 1.00 74.56 111 ALA A O 1
ATOM 904 N N . GLY A 1 112 ? 8.670 -5.358 -20.489 1.00 84.75 112 GLY A N 1
ATOM 905 C CA . GLY A 1 112 ? 9.761 -4.911 -21.355 1.00 84.75 112 GLY A CA 1
ATOM 906 C C . GLY A 1 112 ? 10.792 -4.044 -20.636 1.00 84.75 112 GLY A C 1
ATOM 907 O O . GLY A 1 112 ? 11.073 -4.209 -19.444 1.00 84.75 112 GLY A O 1
ATOM 908 N N . PHE A 1 113 ? 11.352 -3.090 -21.377 1.00 87.50 113 PHE A N 1
ATOM 909 C CA . PHE A 1 113 ? 12.202 -2.044 -20.821 1.00 87.50 113 PHE A CA 1
ATOM 910 C C . PHE A 1 113 ? 11.769 -0.660 -21.303 1.00 87.50 113 PHE A C 1
ATOM 912 O O . PHE A 1 113 ? 11.207 -0.483 -22.387 1.00 87.50 113 PHE A O 1
ATOM 919 N N . ARG A 1 114 ? 12.080 0.348 -20.497 1.00 86.81 114 ARG A N 1
ATOM 920 C CA . ARG A 1 114 ? 11.964 1.754 -20.869 1.00 86.81 114 ARG A CA 1
ATOM 921 C C . ARG A 1 114 ? 13.326 2.388 -20.667 1.00 86.81 114 ARG A C 1
ATOM 923 O O . ARG A 1 114 ? 13.933 2.226 -19.614 1.00 86.81 114 ARG A O 1
ATOM 930 N N . ALA A 1 115 ? 13.801 3.096 -21.678 1.00 87.38 115 ALA A N 1
ATOM 931 C CA . ALA A 1 115 ? 15.062 3.816 -21.626 1.00 87.38 115 ALA A CA 1
ATOM 932 C C . ALA A 1 115 ? 14.891 5.193 -22.255 1.00 87.38 115 ALA A C 1
ATOM 934 O O . ALA A 1 115 ? 14.231 5.326 -23.292 1.00 87.38 115 ALA A O 1
ATOM 935 N N . ALA A 1 116 ? 15.498 6.217 -21.672 1.00 88.44 116 ALA A N 1
ATOM 936 C CA . ALA A 1 116 ? 15.533 7.526 -22.303 1.00 88.44 116 ALA A CA 1
ATOM 937 C C . ALA A 1 116 ? 16.823 8.283 -22.006 1.00 88.44 116 ALA A C 1
ATOM 939 O O . ALA A 1 116 ? 17.552 8.008 -21.052 1.00 88.44 116 ALA A O 1
ATOM 940 N N . LEU A 1 117 ? 17.110 9.210 -22.914 1.00 89.44 117 LEU A N 1
ATOM 941 C CA . LEU A 1 117 ? 18.229 10.125 -22.797 1.00 89.44 117 LEU A CA 1
ATOM 942 C C . LEU A 1 117 ? 17.824 11.243 -21.841 1.00 89.44 117 LEU A C 1
ATOM 944 O O . LEU A 1 117 ? 16.717 11.773 -21.946 1.00 89.44 117 LEU A O 1
ATOM 948 N N . VAL A 1 118 ? 18.711 11.576 -20.914 1.00 89.81 118 VAL A N 1
ATOM 949 C CA . VAL A 1 118 ? 18.503 12.620 -19.908 1.00 89.81 118 VAL A CA 1
ATOM 950 C C . VAL A 1 118 ? 19.705 13.538 -19.834 1.00 89.81 118 VAL A C 1
ATOM 952 O O . VAL A 1 118 ? 20.829 13.125 -20.112 1.00 89.81 118 VAL A O 1
ATOM 955 N N . ASP A 1 119 ? 19.451 14.768 -19.397 1.00 90.25 119 ASP A N 1
ATOM 956 C CA . ASP A 1 119 ? 20.491 15.672 -18.920 1.00 90.25 119 ASP A CA 1
ATOM 957 C C . ASP A 1 119 ? 21.122 15.066 -17.655 1.00 90.25 119 ASP A C 1
ATOM 959 O O . ASP A 1 119 ? 20.472 14.931 -16.610 1.00 90.25 119 ASP A O 1
ATOM 963 N N . ALA A 1 120 ? 22.371 14.616 -17.770 1.00 90.00 120 ALA A N 1
ATOM 964 C CA . ALA A 1 120 ? 23.060 13.904 -16.705 1.00 90.00 120 ALA A CA 1
ATOM 965 C C . ALA A 1 120 ? 23.294 14.785 -15.460 1.00 90.00 120 ALA A C 1
ATOM 967 O O . ALA A 1 120 ? 23.001 14.311 -14.354 1.00 90.00 120 ALA A O 1
ATOM 968 N N . PRO A 1 121 ? 23.753 16.050 -15.573 1.00 90.00 121 PRO A N 1
ATOM 969 C CA . PRO A 1 121 ? 23.834 16.970 -14.438 1.00 90.00 121 PRO A CA 1
ATOM 970 C C . PRO A 1 121 ? 22.504 17.174 -13.703 1.00 90.00 121 PRO A C 1
ATOM 972 O O . PRO A 1 121 ? 22.469 17.093 -12.470 1.00 90.00 121 PRO A O 1
ATOM 975 N N . ALA A 1 122 ? 21.408 17.406 -14.426 1.00 89.44 122 ALA A N 1
ATOM 976 C CA . ALA A 1 122 ? 20.082 17.588 -13.845 1.00 89.44 122 ALA A CA 1
ATOM 977 C C . ALA A 1 122 ? 19.602 16.301 -13.164 1.00 89.44 122 ALA A C 1
ATOM 979 O O . ALA A 1 122 ? 19.125 16.331 -12.025 1.00 89.44 122 ALA A O 1
ATOM 980 N N . TRP A 1 123 ? 19.800 15.147 -13.807 1.00 87.19 123 TRP A N 1
ATOM 981 C CA . TRP A 1 123 ? 19.432 13.856 -13.236 1.00 87.19 123 TRP A CA 1
ATOM 982 C C . TRP A 1 123 ? 20.220 13.538 -11.963 1.00 87.19 123 TRP A C 1
ATOM 984 O O . TRP A 1 123 ? 19.632 13.079 -10.987 1.00 87.19 123 TRP A O 1
ATOM 994 N N . ARG A 1 124 ? 21.523 13.849 -11.906 1.00 87.00 124 ARG A N 1
ATOM 995 C CA . ARG A 1 124 ? 22.341 13.686 -10.688 1.00 87.00 124 ARG A CA 1
ATOM 996 C C . ARG A 1 124 ? 21.785 14.475 -9.498 1.00 87.00 124 ARG A C 1
ATOM 998 O O . ARG A 1 124 ? 21.919 14.029 -8.360 1.00 87.00 124 ARG A O 1
ATOM 1005 N N . GLN A 1 125 ? 21.135 15.613 -9.741 1.00 87.94 125 GLN A N 1
ATOM 1006 C CA . GLN A 1 125 ? 20.489 16.406 -8.690 1.00 87.94 125 GLN A CA 1
ATOM 1007 C C . GLN A 1 125 ? 19.101 15.870 -8.305 1.00 87.94 125 GLN A C 1
ATOM 1009 O O . GLN A 1 125 ? 18.698 15.976 -7.143 1.00 87.94 125 GLN A O 1
ATOM 1014 N N . LEU A 1 126 ? 18.364 15.297 -9.262 1.00 84.94 126 LEU A N 1
ATOM 1015 C CA . LEU A 1 126 ? 17.003 14.799 -9.054 1.00 84.94 126 LEU A CA 1
ATOM 1016 C C . LEU A 1 126 ? 16.964 13.370 -8.490 1.00 84.94 126 LEU A C 1
ATOM 1018 O O . LEU A 1 126 ? 16.187 13.109 -7.573 1.00 84.94 126 LEU A O 1
ATOM 1022 N N . ALA A 1 127 ? 17.818 12.459 -8.970 1.00 82.88 127 ALA A N 1
ATOM 1023 C CA . ALA A 1 127 ? 17.845 11.036 -8.605 1.00 82.88 127 ALA A CA 1
ATOM 1024 C C . ALA A 1 127 ? 17.861 10.779 -7.084 1.00 82.88 127 ALA A C 1
ATOM 1026 O O . ALA A 1 127 ? 17.040 9.985 -6.608 1.00 82.88 127 ALA A O 1
ATOM 1027 N N . PRO A 1 128 ? 18.691 11.474 -6.276 1.00 84.81 128 PRO A N 1
ATOM 1028 C CA . PRO A 1 128 ? 18.665 11.303 -4.827 1.00 84.81 128 PRO A CA 1
ATOM 1029 C C . PRO A 1 128 ? 17.335 11.736 -4.210 1.00 84.81 128 PRO A C 1
ATOM 1031 O O . PRO A 1 128 ? 16.866 11.095 -3.278 1.00 84.81 128 PRO A O 1
ATOM 1034 N N . ARG A 1 129 ? 16.679 12.782 -4.736 1.00 84.62 129 ARG A N 1
ATOM 1035 C CA . ARG A 1 129 ? 15.379 13.249 -4.220 1.00 84.62 129 ARG A CA 1
ATOM 1036 C C . ARG A 1 129 ? 14.290 12.196 -4.412 1.00 84.62 129 ARG A C 1
ATOM 1038 O O . ARG A 1 129 ? 13.520 11.968 -3.484 1.00 84.62 129 ARG A O 1
ATOM 1045 N N . PHE A 1 130 ? 14.281 11.498 -5.551 1.00 80.00 130 PHE A N 1
ATOM 1046 C CA . PHE A 1 130 ? 13.390 10.352 -5.778 1.00 80.00 130 PHE A CA 1
ATOM 1047 C C . PHE A 1 130 ? 13.645 9.220 -4.776 1.00 80.00 130 PHE A C 1
ATOM 1049 O O . PHE A 1 130 ? 12.710 8.578 -4.297 1.00 80.00 130 PHE A O 1
ATOM 1056 N N . LEU A 1 131 ? 14.916 8.945 -4.466 1.00 81.81 131 LEU A N 1
ATOM 1057 C CA . LEU A 1 131 ? 15.288 7.942 -3.469 1.00 81.81 131 LEU A CA 1
ATOM 1058 C C . LEU A 1 131 ? 14.831 8.347 -2.068 1.00 81.81 131 LEU A C 1
ATOM 1060 O O . LEU A 1 131 ? 14.153 7.569 -1.402 1.00 81.81 131 LEU A O 1
ATOM 1064 N N . TYR A 1 132 ? 15.135 9.574 -1.651 1.00 86.19 132 TYR A N 1
ATOM 1065 C CA . TYR A 1 132 ? 14.735 10.096 -0.349 1.00 86.19 132 TYR A CA 1
ATOM 1066 C C . TYR A 1 132 ? 13.220 10.129 -0.182 1.00 86.19 132 TYR A C 1
ATOM 1068 O O . TYR A 1 132 ? 12.731 9.702 0.857 1.00 86.19 132 TYR A O 1
ATOM 1076 N N . SER A 1 133 ? 12.479 10.579 -1.197 1.00 84.19 133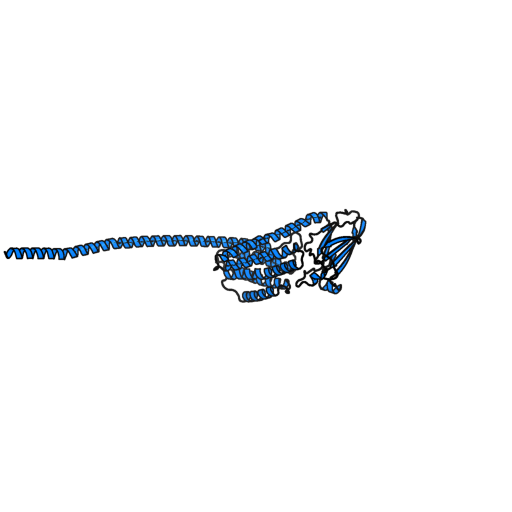 SER A N 1
ATOM 1077 C CA . SER A 1 133 ? 11.014 10.600 -1.176 1.00 84.19 133 SER A CA 1
ATOM 1078 C C . SER A 1 133 ? 10.437 9.194 -0.992 1.00 84.19 133 SER A C 1
ATOM 1080 O O . SER A 1 133 ? 9.595 8.982 -0.121 1.00 84.19 133 SER A O 1
ATOM 1082 N N . GLN A 1 134 ? 10.930 8.195 -1.731 1.00 84.12 134 GLN A N 1
ATOM 1083 C CA . GLN A 1 134 ? 10.434 6.825 -1.581 1.00 84.12 134 GLN A CA 1
ATOM 1084 C C . GLN A 1 134 ? 10.794 6.217 -0.223 1.00 84.12 134 GLN A C 1
ATOM 1086 O O . GLN A 1 134 ? 9.933 5.620 0.416 1.00 84.12 134 GLN A O 1
ATOM 1091 N N . VAL A 1 135 ? 12.037 6.388 0.238 1.00 89.25 135 VAL A N 1
ATOM 1092 C CA . VAL A 1 135 ? 12.470 5.901 1.559 1.00 89.25 135 VAL A CA 1
ATOM 1093 C C . VAL A 1 135 ? 11.667 6.581 2.669 1.00 89.25 135 VAL A C 1
ATOM 1095 O O . VAL A 1 135 ? 11.254 5.921 3.621 1.00 89.25 135 VAL A O 1
ATOM 1098 N N . TRP A 1 136 ? 11.391 7.879 2.529 1.00 91.38 136 TRP A N 1
ATOM 1099 C CA . TRP A 1 136 ? 10.562 8.639 3.456 1.00 91.38 136 TRP A CA 1
ATOM 1100 C C . TRP A 1 136 ? 9.155 8.050 3.556 1.00 91.38 136 TRP A C 1
ATOM 1102 O O . TRP A 1 136 ? 8.746 7.659 4.649 1.00 91.38 136 TRP A O 1
ATOM 1112 N N . HIS A 1 137 ? 8.443 7.907 2.435 1.00 90.44 137 HIS A N 1
ATOM 1113 C CA . HIS A 1 137 ? 7.102 7.317 2.429 1.00 90.44 137 HIS A CA 1
ATOM 1114 C C . HIS A 1 137 ? 7.109 5.874 2.931 1.00 90.44 137 HIS A C 1
ATOM 1116 O O . HIS A 1 137 ? 6.248 5.504 3.729 1.00 90.44 137 HIS A O 1
ATOM 1122 N N . GLN A 1 138 ? 8.111 5.080 2.539 1.00 92.06 138 GLN A N 1
ATOM 1123 C CA . GLN A 1 138 ? 8.238 3.703 2.996 1.00 92.06 138 GLN A CA 1
ATOM 1124 C C . GLN A 1 138 ? 8.387 3.662 4.513 1.00 92.06 138 GLN A C 1
ATOM 1126 O O . GLN A 1 138 ? 7.676 2.894 5.147 1.00 92.06 138 GLN A O 1
ATOM 1131 N N . SER A 1 139 ? 9.233 4.516 5.106 1.00 94.81 139 SER A N 1
ATOM 1132 C CA . SER A 1 139 ? 9.495 4.557 6.553 1.00 94.81 139 SER A CA 1
ATOM 1133 C C . SER A 1 139 ? 8.245 4.805 7.405 1.00 94.81 139 SER A C 1
ATOM 1135 O O . SER A 1 139 ? 8.184 4.362 8.554 1.00 94.81 139 SER A O 1
ATOM 1137 N N . LEU A 1 140 ? 7.203 5.424 6.837 1.00 96.06 140 LEU A N 1
ATOM 1138 C CA . LEU A 1 140 ? 5.939 5.670 7.532 1.00 96.06 140 LEU A CA 1
ATOM 1139 C C . LEU A 1 140 ? 5.185 4.379 7.878 1.00 96.06 140 LEU A C 1
ATOM 1141 O O . LEU A 1 140 ? 4.335 4.414 8.768 1.00 96.06 140 LEU A O 1
ATOM 1145 N N . PHE A 1 141 ? 5.534 3.230 7.279 1.00 97.06 141 PHE A N 1
ATOM 1146 C CA . PHE A 1 141 ? 4.989 1.922 7.667 1.00 97.06 141 PHE A CA 1
ATOM 1147 C C . PHE A 1 141 ? 5.263 1.569 9.139 1.00 97.06 141 PHE A C 1
ATOM 1149 O O . PHE A 1 141 ? 4.482 0.840 9.753 1.00 97.06 141 PHE A O 1
ATOM 1156 N N . VAL A 1 142 ? 6.344 2.108 9.723 1.00 98.06 142 VAL A N 1
ATOM 1157 C CA . VAL A 1 142 ? 6.742 1.849 11.116 1.00 98.06 142 VAL A CA 1
ATOM 1158 C C . VAL A 1 142 ? 5.652 2.290 12.092 1.00 98.06 142 VAL A C 1
ATOM 1160 O O . VAL A 1 142 ? 5.484 1.669 13.139 1.00 98.06 142 VAL A O 1
ATOM 1163 N N . VAL A 1 143 ? 4.871 3.319 11.747 1.00 97.56 143 VAL A N 1
ATOM 1164 C CA . VAL A 1 143 ? 3.794 3.835 12.601 1.00 97.56 143 VAL A CA 1
ATOM 1165 C C . VAL A 1 143 ? 2.676 2.796 12.786 1.00 97.56 143 VAL A C 1
ATOM 1167 O O . VAL A 1 143 ? 2.495 2.331 13.914 1.00 97.56 143 VAL A O 1
ATOM 1170 N N . PRO A 1 144 ? 1.935 2.365 11.743 1.00 98.00 144 PRO A N 1
ATOM 1171 C CA . PRO A 1 144 ? 0.928 1.321 11.903 1.00 98.00 144 PRO A CA 1
ATOM 1172 C C . PRO A 1 144 ? 1.541 -0.019 12.333 1.00 98.00 144 PRO A C 1
ATOM 1174 O O . PRO A 1 144 ? 0.901 -0.745 13.087 1.00 98.00 144 PRO A O 1
ATOM 1177 N N . PHE A 1 145 ? 2.792 -0.325 11.966 1.00 98.44 145 PHE A N 1
ATOM 1178 C CA . PHE A 1 145 ? 3.477 -1.524 12.456 1.00 98.44 145 PHE A CA 1
ATOM 1179 C C . PHE A 1 145 ? 3.642 -1.508 13.983 1.00 98.44 145 PHE A C 1
ATOM 1181 O O . PHE A 1 145 ? 3.202 -2.432 14.666 1.00 98.44 145 PHE A O 1
ATOM 1188 N N . GLY A 1 146 ? 4.207 -0.432 14.538 1.00 98.00 146 GLY A N 1
ATOM 1189 C CA . GLY A 1 146 ? 4.408 -0.273 15.978 1.00 98.00 146 GLY A CA 1
ATOM 1190 C C . GLY A 1 146 ? 3.093 -0.298 16.757 1.00 98.00 146 GLY A C 1
ATOM 1191 O O . GLY A 1 146 ? 2.993 -0.977 17.779 1.00 98.00 146 GLY A O 1
ATOM 1192 N N . PHE A 1 147 ? 2.051 0.364 16.244 1.00 96.81 147 PHE A N 1
ATOM 1193 C CA . PHE A 1 147 ? 0.710 0.301 16.837 1.00 96.81 147 PHE A CA 1
ATOM 1194 C C . PHE A 1 147 ? 0.069 -1.085 16.716 1.00 96.81 147 PHE A C 1
ATOM 1196 O O . PHE A 1 147 ? -0.611 -1.524 17.644 1.00 96.81 147 PHE A O 1
ATOM 1203 N N . GLY A 1 148 ? 0.312 -1.799 15.618 1.00 97.69 148 GLY A N 1
ATOM 1204 C CA . GLY A 1 148 ? -0.109 -3.184 15.445 1.00 97.69 148 GLY A CA 1
ATOM 1205 C C . GLY A 1 148 ? 0.498 -4.097 16.504 1.00 97.69 148 GLY A C 1
ATOM 1206 O O . GLY A 1 148 ? -0.230 -4.819 17.183 1.00 97.69 148 GLY A O 1
ATOM 1207 N N . ILE A 1 149 ? 1.812 -3.995 16.727 1.00 98.31 149 ILE A N 1
ATOM 1208 C CA . ILE A 1 149 ? 2.507 -4.741 17.784 1.00 98.31 149 ILE A CA 1
ATOM 1209 C C . ILE A 1 149 ? 1.999 -4.344 19.174 1.00 98.31 149 ILE A C 1
ATOM 1211 O O . ILE A 1 149 ? 1.691 -5.222 19.977 1.00 98.31 149 ILE A O 1
ATOM 1215 N N . LEU A 1 150 ? 1.841 -3.047 19.458 1.00 96.12 150 LEU A N 1
ATOM 1216 C CA . LEU A 1 150 ? 1.303 -2.572 20.736 1.00 96.12 150 LEU A CA 1
ATOM 1217 C C . LEU A 1 150 ? -0.068 -3.192 21.035 1.00 96.12 150 LEU A C 1
ATOM 1219 O O . LEU A 1 150 ? -0.286 -3.730 22.119 1.00 96.12 150 LEU A O 1
ATOM 1223 N N . HIS A 1 151 ? -0.993 -3.150 20.075 1.00 95.38 151 HIS A N 1
ATOM 1224 C CA . HIS A 1 151 ? -2.327 -3.714 20.260 1.00 95.38 151 HIS A CA 1
ATOM 1225 C C . HIS A 1 151 ? -2.315 -5.242 20.330 1.00 95.38 151 HIS A C 1
ATOM 1227 O O . HIS A 1 151 ? -3.093 -5.816 21.093 1.00 95.38 151 HIS A O 1
ATOM 1233 N N . LEU A 1 152 ? -1.402 -5.907 19.620 1.00 97.38 152 LEU A N 1
ATOM 1234 C CA . LEU A 1 152 ? -1.216 -7.347 19.753 1.00 97.38 152 LEU A CA 1
ATOM 1235 C C . LEU A 1 152 ? -0.768 -7.707 21.174 1.00 97.38 152 LEU A C 1
ATOM 1237 O O . LEU A 1 152 ? -1.336 -8.610 21.783 1.00 97.38 152 LEU A O 1
ATOM 1241 N N . LEU A 1 153 ? 0.187 -6.966 21.742 1.00 96.88 153 LEU A N 1
ATOM 1242 C CA . LEU A 1 153 ? 0.621 -7.151 23.127 1.00 96.88 153 LEU A CA 1
ATOM 1243 C C . LEU A 1 153 ? -0.527 -6.895 24.113 1.00 96.88 153 LEU A C 1
ATOM 1245 O O . LEU A 1 153 ? -0.758 -7.716 24.999 1.00 96.88 153 LEU A O 1
ATOM 1249 N N . LEU A 1 154 ? -1.296 -5.814 23.937 1.00 93.25 154 LEU A N 1
ATOM 1250 C CA . LEU A 1 154 ? -2.473 -5.532 24.773 1.00 93.25 154 LEU A CA 1
ATOM 1251 C C . LEU A 1 154 ? -3.494 -6.674 24.731 1.00 93.25 154 LEU A C 1
ATOM 1253 O O . LEU A 1 154 ? -4.035 -7.047 25.772 1.00 93.25 154 LEU A O 1
ATOM 1257 N N . PHE A 1 155 ? -3.715 -7.267 23.556 1.00 96.00 155 PHE A N 1
ATOM 1258 C CA . PHE A 1 155 ? -4.557 -8.449 23.411 1.00 96.00 155 PHE A CA 1
ATOM 1259 C C . PHE A 1 155 ? -3.979 -9.672 24.134 1.00 96.00 155 PHE A C 1
ATOM 1261 O O . PHE A 1 155 ? -4.724 -10.388 24.802 1.00 96.00 155 PHE A O 1
ATOM 1268 N N . LEU A 1 156 ? -2.667 -9.915 24.048 1.00 96.25 156 LEU A N 1
ATOM 1269 C CA . LEU A 1 156 ? -2.035 -11.043 24.738 1.00 96.25 156 LEU A CA 1
ATOM 1270 C C . LEU A 1 156 ? -2.203 -10.955 26.261 1.00 96.25 156 LEU A C 1
ATOM 1272 O O . LEU A 1 156 ? -2.440 -11.989 26.886 1.00 96.25 156 LEU A O 1
ATOM 1276 N N . TYR A 1 157 ? -2.155 -9.746 26.830 1.00 94.25 157 TYR A N 1
ATOM 1277 C CA . TYR A 1 157 ? -2.446 -9.506 28.248 1.00 94.25 157 TYR A CA 1
ATOM 1278 C C . TYR A 1 157 ? -3.947 -9.561 28.574 1.00 94.25 157 TYR A C 1
ATOM 1280 O O . TYR A 1 157 ? -4.328 -10.077 29.621 1.00 94.25 157 TYR A O 1
ATOM 1288 N N . HIS A 1 158 ? -4.811 -9.069 27.682 1.00 88.44 158 HIS A N 1
ATOM 1289 C CA . HIS A 1 158 ? -6.257 -8.969 27.901 1.00 88.44 158 HIS A CA 1
ATOM 1290 C C . HIS A 1 158 ? -7.050 -9.696 26.809 1.00 88.44 158 HIS A C 1
ATOM 1292 O O . HIS A 1 158 ? -7.810 -9.085 26.054 1.00 88.44 158 HIS A O 1
ATOM 1298 N N . ARG A 1 159 ? -6.928 -11.029 26.761 1.00 91.25 159 ARG A N 1
ATOM 1299 C CA . ARG A 1 159 ? -7.522 -11.868 25.697 1.00 91.25 159 ARG A CA 1
ATOM 1300 C C . ARG A 1 159 ? -9.047 -11.781 25.575 1.00 91.25 159 ARG A C 1
ATOM 1302 O O . ARG A 1 159 ? -9.596 -12.132 24.537 1.00 91.25 159 ARG A O 1
ATOM 1309 N N . GLN A 1 160 ? -9.733 -11.301 26.610 1.00 89.00 160 GLN A N 1
ATOM 1310 C CA . GLN A 1 160 ? -11.184 -11.085 26.591 1.00 89.00 160 GLN A CA 1
ATOM 1311 C C . GLN A 1 160 ? -11.593 -9.887 25.713 1.00 89.00 160 GLN A C 1
ATOM 1313 O O . GLN A 1 160 ? -12.724 -9.832 25.239 1.00 89.00 160 GLN A O 1
ATOM 1318 N N . ARG A 1 161 ? -10.684 -8.932 25.461 1.00 88.19 161 ARG A N 1
ATOM 1319 C CA . ARG A 1 161 ? -10.939 -7.741 24.636 1.00 88.19 161 ARG A CA 1
ATOM 1320 C C . ARG A 1 161 ? -10.448 -7.953 23.205 1.00 88.19 161 ARG A C 1
ATOM 1322 O O . ARG A 1 161 ? -9.401 -7.445 22.805 1.00 88.19 161 ARG A O 1
ATOM 1329 N N . LEU A 1 162 ? -11.241 -8.685 22.420 1.00 92.44 162 LEU A N 1
ATOM 1330 C CA . LEU A 1 162 ? -10.936 -9.013 21.018 1.00 92.44 162 LEU A CA 1
ATOM 1331 C C . LEU A 1 162 ? -10.725 -7.780 20.118 1.00 92.44 162 LEU A C 1
ATOM 1333 O O . LEU A 1 162 ? -10.011 -7.880 19.123 1.00 92.44 162 LEU A O 1
ATOM 1337 N N . GLY A 1 163 ? -11.258 -6.609 20.487 1.00 92.31 163 GLY A N 1
ATOM 1338 C CA . GLY A 1 163 ? -11.022 -5.354 19.764 1.00 92.31 163 GLY A CA 1
ATOM 1339 C C . GLY A 1 163 ? -9.532 -5.024 19.587 1.00 92.31 163 GLY A C 1
ATOM 1340 O O . GLY A 1 163 ? -9.130 -4.562 18.521 1.00 92.31 163 GLY A O 1
ATOM 1341 N N . HIS A 1 164 ? -8.678 -5.348 20.568 1.00 94.12 164 HIS A N 1
ATOM 1342 C CA . HIS A 1 164 ? -7.229 -5.160 20.429 1.00 94.12 164 HIS A CA 1
ATOM 1343 C C . HIS A 1 164 ? -6.612 -6.092 19.376 1.00 94.12 164 HIS A C 1
ATOM 1345 O O . HIS A 1 164 ? -5.763 -5.644 18.612 1.00 94.12 164 HIS A O 1
ATOM 1351 N N . LEU A 1 165 ? -7.067 -7.346 19.273 1.00 96.62 165 LEU A N 1
ATOM 1352 C CA . LEU A 1 165 ? -6.597 -8.276 18.240 1.00 96.62 165 LEU A CA 1
ATOM 1353 C C . LEU A 1 165 ? -6.981 -7.784 16.844 1.00 96.62 165 LEU A C 1
ATOM 1355 O O . LEU A 1 165 ? -6.142 -7.743 15.949 1.00 96.62 165 LEU A O 1
ATOM 1359 N N . TYR A 1 166 ? -8.241 -7.395 16.653 1.00 96.38 166 TYR A N 1
ATOM 1360 C CA . TYR A 1 166 ? -8.721 -6.964 15.340 1.00 96.38 166 TYR A CA 1
ATOM 1361 C C . TYR A 1 166 ? -8.084 -5.652 14.897 1.00 96.38 166 TYR A C 1
ATOM 1363 O O . TYR A 1 166 ? -7.696 -5.532 13.737 1.00 96.38 166 TYR A O 1
ATOM 1371 N N . TYR A 1 167 ? -7.873 -4.716 15.825 1.00 96.25 167 TYR A N 1
ATOM 1372 C CA . TYR A 1 167 ? -7.097 -3.517 15.532 1.00 96.25 167 TYR A CA 1
ATOM 1373 C C . TYR A 1 167 ? -5.631 -3.835 15.211 1.00 96.25 167 TYR A C 1
ATOM 1375 O O . TYR A 1 167 ? -5.063 -3.223 14.313 1.00 96.25 167 TYR A O 1
ATOM 1383 N N . ALA A 1 168 ? -5.011 -4.796 15.904 1.00 97.88 168 ALA A N 1
ATOM 1384 C CA . ALA A 1 168 ? -3.642 -5.208 15.607 1.00 97.88 168 ALA A CA 1
ATOM 1385 C C . ALA A 1 168 ? -3.518 -5.778 14.188 1.00 97.88 168 ALA A C 1
ATOM 1387 O O . ALA A 1 168 ? -2.646 -5.357 13.434 1.00 97.88 168 ALA A O 1
ATOM 1388 N N . LEU A 1 169 ? -4.420 -6.685 13.800 1.00 98.12 169 LEU A N 1
ATOM 1389 C CA . LEU A 1 169 ? -4.463 -7.249 12.447 1.00 98.12 169 LEU A CA 1
ATOM 1390 C C . LEU A 1 169 ? -4.711 -6.166 11.386 1.00 98.12 169 LEU A C 1
ATOM 1392 O O . LEU A 1 169 ? -4.053 -6.158 10.344 1.00 98.12 169 LEU A O 1
ATOM 1396 N N . PHE A 1 170 ? -5.597 -5.212 11.675 1.00 98.19 170 PHE A N 1
ATOM 1397 C CA . PHE A 1 170 ? -5.819 -4.037 10.836 1.00 98.19 170 PHE A CA 1
ATOM 1398 C C . PHE A 1 170 ? -4.548 -3.200 10.670 1.00 98.19 170 PHE A C 1
ATOM 1400 O O . PHE A 1 170 ? -4.098 -2.966 9.554 1.00 98.19 170 PHE A O 1
ATOM 1407 N N . ALA A 1 171 ? -3.914 -2.793 11.765 1.00 98.12 171 ALA A N 1
ATOM 1408 C CA . ALA A 1 171 ? -2.728 -1.952 11.703 1.00 98.12 171 ALA A CA 1
ATOM 1409 C C . ALA A 1 171 ? -1.543 -2.672 11.026 1.00 98.12 171 ALA A C 1
ATOM 1411 O O . ALA A 1 171 ? -0.842 -2.068 10.220 1.00 98.12 171 ALA A O 1
ATOM 1412 N N . LEU A 1 172 ? -1.354 -3.975 11.264 1.00 98.50 172 LEU A N 1
ATOM 1413 C CA . LEU A 1 172 ? -0.312 -4.766 10.597 1.00 98.50 172 LEU A CA 1
ATOM 1414 C C . LEU A 1 172 ? -0.577 -4.943 9.096 1.00 98.50 172 LEU A C 1
ATOM 1416 O O . LEU A 1 172 ? 0.349 -4.827 8.296 1.00 98.50 172 LEU A O 1
ATOM 1420 N N . SER A 1 173 ? -1.827 -5.179 8.690 1.00 98.38 173 SER A N 1
ATOM 1421 C CA . SER A 1 173 ? -2.174 -5.267 7.265 1.00 98.38 173 SER A CA 1
ATOM 1422 C C . SER A 1 173 ? -1.998 -3.926 6.546 1.00 98.38 173 SER A C 1
ATOM 1424 O O . SER A 1 173 ? -1.455 -3.913 5.441 1.00 98.38 173 SER A O 1
ATOM 1426 N N . VAL A 1 174 ? -2.334 -2.802 7.193 1.00 98.12 174 VAL A N 1
ATOM 1427 C CA . VAL A 1 174 ? -2.045 -1.449 6.686 1.00 98.12 174 VAL A CA 1
ATOM 1428 C C . VAL A 1 174 ? -0.539 -1.169 6.628 1.00 98.12 174 VAL A C 1
ATOM 1430 O O . VAL A 1 174 ? -0.067 -0.579 5.662 1.00 98.12 174 VAL A O 1
ATOM 1433 N N . ALA A 1 175 ? 0.250 -1.628 7.602 1.00 98.44 175 ALA A N 1
ATOM 1434 C CA . ALA A 1 175 ? 1.708 -1.540 7.512 1.00 98.44 175 ALA A CA 1
ATOM 1435 C C . ALA A 1 175 ? 2.240 -2.297 6.284 1.00 98.44 175 ALA A C 1
ATOM 1437 O O . ALA A 1 175 ? 3.095 -1.780 5.567 1.00 98.44 175 ALA A O 1
ATOM 1438 N N . GLY A 1 176 ? 1.681 -3.478 5.994 1.00 97.88 176 GLY A N 1
ATOM 1439 C CA . GLY A 1 176 ? 1.967 -4.218 4.766 1.00 97.88 176 GLY A CA 1
ATOM 1440 C C . GLY A 1 176 ? 1.547 -3.469 3.496 1.00 97.88 176 GLY A C 1
ATOM 1441 O O . GLY A 1 176 ? 2.322 -3.457 2.541 1.00 97.88 176 GLY A O 1
ATOM 1442 N N . LEU A 1 177 ? 0.400 -2.771 3.501 1.00 95.81 177 LEU A N 1
ATOM 1443 C CA . LEU A 1 177 ? -0.044 -1.919 2.383 1.00 95.81 177 LEU A CA 1
ATOM 1444 C C . LEU A 1 177 ? 0.945 -0.797 2.061 1.00 95.81 177 LEU A C 1
ATOM 1446 O O . LEU A 1 177 ? 1.125 -0.478 0.895 1.00 95.81 177 LEU A O 1
ATOM 1450 N N . ILE A 1 178 ? 1.580 -0.210 3.077 1.00 96.19 178 ILE A N 1
ATOM 1451 C CA . ILE A 1 178 ? 2.581 0.849 2.882 1.00 96.19 178 ILE A CA 1
ATOM 1452 C C . ILE A 1 178 ? 3.916 0.248 2.439 1.00 96.19 178 ILE A C 1
ATOM 1454 O O . ILE A 1 178 ? 4.551 0.728 1.502 1.00 96.19 178 ILE A O 1
ATOM 1458 N N . TYR A 1 179 ? 4.362 -0.805 3.123 1.00 96.56 179 TYR A N 1
ATOM 1459 C CA . TYR A 1 179 ? 5.698 -1.355 2.933 1.00 96.56 179 TYR A CA 1
ATOM 1460 C C . TYR A 1 179 ? 5.856 -2.064 1.588 1.00 96.56 179 TYR A C 1
ATOM 1462 O O . TYR A 1 179 ? 6.811 -1.792 0.868 1.00 96.56 179 TYR A O 1
ATOM 1470 N N . THR A 1 180 ? 4.940 -2.974 1.246 1.00 94.56 180 THR A N 1
ATOM 1471 C CA . THR A 1 180 ? 5.119 -3.890 0.110 1.00 94.56 180 THR A CA 1
ATOM 1472 C C . THR A 1 180 ? 5.259 -3.194 -1.250 1.00 94.56 180 THR A C 1
ATOM 1474 O O . THR A 1 180 ? 6.271 -3.459 -1.899 1.00 94.56 180 THR A O 1
ATOM 1477 N N . PRO A 1 181 ? 4.374 -2.270 -1.688 1.00 89.69 181 PRO A N 1
ATOM 1478 C CA . PRO A 1 181 ? 4.503 -1.640 -3.005 1.00 89.69 181 PRO A CA 1
ATOM 1479 C C . PRO A 1 181 ? 5.721 -0.715 -3.082 1.00 89.69 181 PRO A C 1
ATOM 1481 O O . PRO A 1 181 ? 6.407 -0.672 -4.099 1.00 89.69 181 PRO A O 1
ATOM 1484 N N . LEU A 1 182 ? 6.054 -0.021 -1.988 1.00 89.56 182 LEU A N 1
ATOM 1485 C CA . LEU A 1 182 ? 7.220 0.859 -1.948 1.00 89.56 182 LEU A CA 1
ATOM 1486 C C . LEU A 1 182 ? 8.532 0.070 -1.880 1.00 89.56 182 LEU A C 1
ATOM 1488 O O . LEU A 1 182 ? 9.544 0.546 -2.393 1.00 89.56 182 LEU A O 1
ATOM 1492 N N . HIS A 1 183 ? 8.538 -1.128 -1.293 1.00 92.19 183 HIS A N 1
ATOM 1493 C CA . HIS A 1 183 ? 9.743 -1.947 -1.216 1.00 92.19 183 HIS A CA 1
ATOM 1494 C C . HIS A 1 183 ? 10.096 -2.632 -2.543 1.00 92.19 183 HIS A C 1
ATOM 1496 O O . HIS A 1 183 ? 11.265 -2.943 -2.761 1.00 92.19 183 HIS A O 1
ATOM 1502 N N . VAL A 1 184 ? 9.129 -2.794 -3.461 1.00 87.50 184 VAL A N 1
ATOM 1503 C CA . VAL A 1 184 ? 9.365 -3.375 -4.798 1.00 87.50 184 VAL A CA 1
ATOM 1504 C C . VAL A 1 184 ? 10.490 -2.650 -5.547 1.00 87.50 184 VAL A C 1
ATOM 1506 O O . VAL A 1 184 ? 11.248 -3.276 -6.274 1.00 87.50 184 VAL A O 1
ATOM 1509 N N . ALA A 1 185 ? 10.680 -1.347 -5.323 1.00 84.06 185 ALA A N 1
ATOM 1510 C CA . ALA A 1 185 ? 11.743 -0.593 -5.988 1.00 84.06 185 ALA A CA 1
ATOM 1511 C C . ALA A 1 185 ? 13.179 -0.957 -5.562 1.00 84.06 185 ALA A C 1
ATOM 1513 O O . ALA A 1 185 ? 14.124 -0.429 -6.151 1.00 84.06 185 ALA A O 1
ATOM 1514 N N . PHE A 1 186 ? 13.343 -1.796 -4.536 1.00 87.12 186 PHE A N 1
ATOM 1515 C CA . PHE A 1 186 ? 14.635 -2.182 -3.960 1.00 87.12 186 PHE A CA 1
ATOM 1516 C C . PHE A 1 186 ? 14.974 -3.663 -4.148 1.00 87.12 186 PHE A C 1
ATOM 1518 O O . PHE A 1 186 ? 16.048 -4.090 -3.733 1.00 87.12 186 PHE A O 1
ATOM 1525 N N . VAL A 1 187 ? 14.067 -4.442 -4.736 1.00 88.94 187 VAL A N 1
ATOM 1526 C CA . VAL A 1 187 ? 14.306 -5.849 -5.063 1.00 88.94 187 VAL A CA 1
ATOM 1527 C C . VAL A 1 187 ? 14.649 -5.983 -6.538 1.00 88.94 187 VAL A C 1
ATOM 1529 O O . VAL A 1 187 ? 14.267 -5.143 -7.351 1.00 88.94 187 VAL A O 1
ATOM 1532 N N . HIS A 1 188 ? 15.393 -7.030 -6.878 1.00 87.69 188 HIS A N 1
ATOM 1533 C CA . HIS A 1 188 ? 15.942 -7.197 -8.227 1.00 87.69 188 HIS A CA 1
ATOM 1534 C C . HIS A 1 188 ? 15.633 -8.561 -8.832 1.00 87.69 188 HIS A C 1
ATOM 1536 O O . HIS A 1 188 ? 15.956 -8.803 -9.992 1.00 87.69 188 HIS A O 1
ATOM 1542 N N . THR A 1 189 ? 14.998 -9.459 -8.080 1.00 85.88 189 THR A N 1
ATOM 1543 C CA . THR A 1 189 ? 14.679 -10.795 -8.576 1.00 85.88 189 THR A CA 1
ATOM 1544 C C . THR A 1 189 ? 13.177 -10.964 -8.826 1.00 85.88 189 THR A C 1
ATOM 1546 O O . THR A 1 189 ? 12.347 -10.456 -8.065 1.00 85.88 189 THR A O 1
ATOM 1549 N N . PRO A 1 190 ? 12.797 -11.745 -9.852 1.00 83.69 190 PRO A N 1
ATOM 1550 C CA . PRO A 1 190 ? 11.426 -12.189 -10.092 1.00 83.69 190 PRO A CA 1
ATOM 1551 C C . PRO A 1 190 ? 10.640 -12.658 -8.867 1.00 83.69 190 PRO A C 1
ATOM 1553 O O . PRO A 1 190 ? 9.467 -12.322 -8.679 1.00 83.69 190 PRO A O 1
ATOM 1556 N N . TRP A 1 191 ? 11.293 -13.472 -8.042 1.00 84.88 191 TRP A N 1
ATOM 1557 C CA . TRP A 1 191 ? 10.662 -14.137 -6.916 1.00 84.88 191 TRP A CA 1
ATOM 1558 C C . TRP A 1 191 ? 10.335 -13.155 -5.792 1.00 84.88 191 TRP A C 1
ATOM 1560 O O . TRP A 1 191 ? 9.213 -13.150 -5.289 1.00 84.88 191 TRP A O 1
ATOM 1570 N N . GLU A 1 192 ? 11.273 -12.271 -5.449 1.00 88.88 192 GLU A N 1
ATOM 1571 C CA . GLU A 1 192 ? 11.060 -11.227 -4.443 1.00 88.88 192 GLU A CA 1
ATOM 1572 C C . GLU A 1 192 ? 9.911 -10.294 -4.835 1.00 88.88 192 GLU A C 1
ATOM 1574 O O . GLU A 1 192 ? 9.047 -9.991 -4.012 1.00 88.88 192 GLU A O 1
ATOM 1579 N N . VAL A 1 193 ? 9.848 -9.893 -6.108 1.00 87.31 193 VAL A N 1
ATOM 1580 C CA . VAL A 1 193 ? 8.751 -9.061 -6.622 1.00 87.31 193 VAL A CA 1
ATOM 1581 C C . VAL A 1 193 ? 7.414 -9.776 -6.524 1.00 87.31 193 VAL A C 1
ATOM 1583 O O . VAL A 1 193 ? 6.435 -9.177 -6.081 1.00 87.31 193 VAL A O 1
ATOM 1586 N N . SER A 1 194 ? 7.371 -11.057 -6.891 1.00 87.12 194 SER A N 1
ATOM 1587 C CA . SER A 1 194 ? 6.155 -11.870 -6.799 1.00 87.12 194 SER A CA 1
ATOM 1588 C C . SER A 1 194 ? 5.666 -11.980 -5.351 1.00 87.12 194 SER A C 1
ATOM 1590 O O . SER A 1 194 ? 4.477 -11.808 -5.083 1.00 87.12 194 SER A O 1
ATOM 1592 N N . LEU A 1 195 ? 6.580 -12.190 -4.396 1.00 90.75 195 LEU A N 1
ATOM 1593 C CA . LEU A 1 195 ? 6.256 -12.232 -2.968 1.00 90.75 195 LEU A CA 1
ATOM 1594 C C . LEU A 1 195 ? 5.745 -10.887 -2.442 1.00 90.75 195 LEU A C 1
ATOM 1596 O O . LEU A 1 195 ? 4.763 -10.860 -1.699 1.00 90.75 195 LEU A O 1
ATOM 1600 N N . LEU A 1 196 ? 6.370 -9.772 -2.828 1.00 92.50 196 LEU A N 1
ATOM 1601 C CA . LEU A 1 196 ? 5.924 -8.439 -2.417 1.00 92.50 196 LEU A CA 1
ATOM 1602 C C . LEU A 1 196 ? 4.555 -8.087 -3.011 1.00 92.50 196 LEU A C 1
ATOM 1604 O O . LEU A 1 196 ? 3.704 -7.572 -2.289 1.00 92.50 196 LEU A O 1
ATOM 1608 N N . ARG A 1 197 ? 4.300 -8.420 -4.283 1.00 90.62 197 ARG A N 1
ATOM 1609 C CA . ARG A 1 197 ? 2.983 -8.247 -4.924 1.00 90.62 197 ARG A CA 1
ATOM 1610 C C . ARG A 1 197 ? 1.906 -9.094 -4.252 1.00 90.62 197 ARG A C 1
ATOM 1612 O O . ARG A 1 197 ? 0.813 -8.599 -3.987 1.00 90.62 197 ARG A O 1
ATOM 1619 N N . LEU A 1 198 ? 2.217 -10.345 -3.919 1.00 93.06 198 LEU A N 1
ATOM 1620 C CA . LEU A 1 198 ? 1.304 -11.211 -3.174 1.00 93.06 198 LEU A CA 1
ATOM 1621 C C . LEU A 1 198 ? 1.003 -10.638 -1.783 1.00 93.06 198 LEU A C 1
ATOM 1623 O O . LEU A 1 198 ? -0.159 -10.557 -1.385 1.00 93.06 198 LEU A O 1
ATOM 1627 N N . GLY A 1 199 ? 2.040 -10.178 -1.077 1.00 95.81 199 GLY A N 1
ATOM 1628 C CA . GLY A 1 199 ? 1.908 -9.496 0.207 1.00 95.81 199 GLY A CA 1
ATOM 1629 C C . GLY A 1 199 ? 1.021 -8.254 0.114 1.00 95.81 199 GLY A C 1
ATOM 1630 O O . GLY A 1 199 ? 0.135 -8.081 0.948 1.00 95.81 199 GLY A O 1
ATOM 1631 N N . PHE A 1 200 ? 1.189 -7.444 -0.936 1.00 95.50 200 PHE A N 1
ATOM 1632 C CA . PHE A 1 200 ? 0.341 -6.285 -1.209 1.00 95.50 200 PHE A CA 1
ATOM 1633 C C . PHE A 1 200 ? -1.128 -6.682 -1.389 1.00 95.50 200 PHE A C 1
ATOM 1635 O O . PHE A 1 200 ? -1.990 -6.155 -0.685 1.00 95.50 200 PHE A O 1
ATOM 1642 N N . LYS A 1 201 ? -1.419 -7.663 -2.256 1.00 95.75 201 LYS A N 1
ATOM 1643 C CA . LYS A 1 201 ? -2.785 -8.166 -2.495 1.00 95.75 201 LYS A CA 1
ATOM 1644 C C . LYS A 1 201 ? -3.439 -8.685 -1.211 1.00 95.75 201 LYS A C 1
ATOM 1646 O O . LYS A 1 201 ? -4.594 -8.367 -0.929 1.00 95.75 201 LYS A O 1
ATOM 1651 N N . TRP A 1 202 ? -2.705 -9.443 -0.397 1.00 97.19 202 TRP A N 1
ATOM 1652 C CA . TRP A 1 202 ? -3.201 -9.925 0.895 1.00 97.19 202 TRP A CA 1
ATOM 1653 C C . TRP A 1 202 ? -3.482 -8.788 1.870 1.00 97.19 202 TRP A C 1
ATOM 1655 O O . TRP A 1 202 ? -4.539 -8.771 2.498 1.00 97.19 202 TRP A O 1
ATOM 1665 N N . SER A 1 203 ? -2.576 -7.819 1.968 1.00 97.94 203 SER A N 1
ATOM 1666 C CA . SER A 1 203 ? -2.756 -6.618 2.780 1.00 97.94 203 SER A CA 1
ATOM 1667 C C . SER A 1 203 ? -3.972 -5.795 2.341 1.00 97.94 203 SER A C 1
ATOM 1669 O O . SER A 1 203 ? -4.725 -5.323 3.195 1.00 97.94 203 SER A O 1
ATOM 1671 N N . LEU A 1 204 ? -4.214 -5.693 1.031 1.00 96.69 204 LEU A N 1
ATOM 1672 C CA . LEU A 1 204 ? -5.338 -4.970 0.434 1.00 96.69 204 LEU A CA 1
ATOM 1673 C C . LEU A 1 204 ? -6.693 -5.603 0.763 1.00 96.69 204 LEU A C 1
ATOM 1675 O O . LEU A 1 204 ? -7.649 -4.878 1.017 1.00 96.69 204 LEU A O 1
ATOM 1679 N N . VAL A 1 205 ? -6.765 -6.933 0.860 1.00 97.75 205 VAL A N 1
ATOM 1680 C CA . VAL A 1 205 ? -7.967 -7.643 1.335 1.00 97.75 205 VAL A CA 1
ATOM 1681 C C . VAL A 1 205 ? -8.090 -7.592 2.862 1.00 97.75 205 VAL A C 1
ATOM 1683 O O . VAL A 1 205 ? -9.172 -7.356 3.406 1.00 97.75 205 VAL A O 1
ATOM 1686 N N . ALA A 1 206 ? -6.988 -7.823 3.578 1.00 97.94 206 ALA A N 1
ATOM 1687 C CA . ALA A 1 206 ? -6.991 -7.975 5.028 1.00 97.94 206 ALA A CA 1
ATOM 1688 C C . ALA A 1 206 ? -7.318 -6.669 5.762 1.00 97.94 206 ALA A C 1
ATOM 1690 O O . ALA A 1 206 ? -8.073 -6.705 6.737 1.00 97.94 206 ALA A O 1
ATOM 1691 N N . ALA A 1 207 ? -6.800 -5.526 5.301 1.00 97.44 207 ALA A N 1
ATOM 1692 C CA . ALA A 1 207 ? -7.005 -4.229 5.945 1.00 97.44 207 ALA A CA 1
ATOM 1693 C C . ALA A 1 207 ? -8.488 -3.847 6.087 1.00 97.44 207 ALA A C 1
ATOM 1695 O O . ALA A 1 207 ? -8.952 -3.687 7.219 1.00 97.44 207 ALA A O 1
ATOM 1696 N N . PRO A 1 208 ? -9.293 -3.755 5.015 1.00 96.12 208 PRO A N 1
ATOM 1697 C CA . PRO A 1 208 ? -10.700 -3.403 5.163 1.00 96.12 208 PRO A CA 1
ATOM 1698 C C . PRO A 1 208 ? -11.484 -4.431 5.992 1.00 96.12 208 PRO A C 1
ATOM 1700 O O . PRO A 1 208 ? -12.295 -4.041 6.830 1.00 96.12 208 PRO A O 1
ATOM 1703 N N . LEU A 1 209 ? -11.227 -5.735 5.831 1.00 96.94 209 LEU A N 1
ATOM 1704 C CA . LEU A 1 209 ? -11.953 -6.776 6.569 1.00 96.94 209 LEU A CA 1
ATOM 1705 C C . LEU A 1 209 ? -11.684 -6.737 8.075 1.00 96.94 209 LEU A C 1
ATOM 1707 O O . LEU A 1 209 ? -12.613 -6.820 8.880 1.00 96.94 209 LEU A O 1
ATOM 1711 N N . THR A 1 210 ? -10.420 -6.605 8.468 1.00 97.19 210 THR A N 1
ATOM 1712 C CA . THR A 1 210 ? -10.028 -6.542 9.882 1.00 97.19 210 THR A CA 1
ATOM 1713 C C . THR A 1 210 ? -10.412 -5.204 10.513 1.00 97.19 210 THR A C 1
ATOM 1715 O O . THR A 1 210 ? -10.839 -5.181 11.668 1.00 97.19 210 THR A O 1
ATOM 1718 N N . GLY A 1 211 ? -10.375 -4.108 9.746 1.00 96.12 211 GLY A N 1
ATOM 1719 C CA . GLY A 1 211 ? -10.892 -2.806 10.166 1.00 96.12 211 GLY A CA 1
ATOM 1720 C C . GLY A 1 211 ? -12.405 -2.818 10.405 1.00 96.12 211 GLY A C 1
ATOM 1721 O O . GLY A 1 211 ? -12.877 -2.349 11.441 1.00 96.12 211 GLY A O 1
ATOM 1722 N N . LEU A 1 212 ? -13.173 -3.432 9.501 1.00 95.62 212 LEU A N 1
ATOM 1723 C CA . LEU A 1 212 ? -14.608 -3.663 9.684 1.00 95.62 212 LEU A CA 1
ATOM 1724 C C . LEU A 1 212 ? -14.883 -4.540 10.907 1.00 95.62 212 LEU A C 1
ATOM 1726 O O . LEU A 1 212 ? -15.755 -4.212 11.710 1.00 95.62 212 LEU A O 1
ATOM 1730 N N . LEU A 1 213 ? -14.125 -5.626 11.085 1.00 95.31 213 LEU A N 1
ATOM 1731 C CA . LEU A 1 213 ? -14.263 -6.510 12.241 1.00 95.31 213 LEU A CA 1
ATOM 1732 C C . LEU A 1 213 ? -14.034 -5.752 13.553 1.00 95.31 213 LEU A C 1
ATOM 1734 O O . LEU A 1 213 ? -14.845 -5.866 14.473 1.00 95.31 213 LEU A O 1
ATOM 1738 N N . PHE A 1 214 ? -12.995 -4.915 13.602 1.00 95.19 214 PHE A N 1
ATOM 1739 C CA . PHE A 1 214 ? -12.753 -3.999 14.710 1.00 95.19 214 PHE A CA 1
ATOM 1740 C C . PHE A 1 214 ? -13.969 -3.092 14.963 1.00 95.19 214 PHE A C 1
ATOM 1742 O O . PHE A 1 214 ? -14.506 -3.100 16.072 1.00 95.19 214 PHE A O 1
ATOM 1749 N N . LEU A 1 215 ? -14.470 -2.389 13.939 1.00 93.62 215 LEU A N 1
ATOM 1750 C CA . LEU A 1 215 ? -15.625 -1.491 14.068 1.00 93.62 215 LEU A CA 1
ATOM 1751 C C . LEU A 1 215 ? -16.892 -2.209 14.554 1.00 93.62 215 LEU A C 1
ATOM 1753 O O . LEU A 1 215 ? -17.616 -1.680 15.402 1.00 93.62 215 LEU A O 1
ATOM 1757 N N . TYR A 1 216 ? -17.160 -3.417 14.053 1.00 93.31 216 TYR A N 1
ATOM 1758 C CA . TYR A 1 216 ? -18.283 -4.229 14.516 1.00 93.31 216 TYR A CA 1
ATOM 1759 C C . TYR A 1 216 ? -18.131 -4.598 15.990 1.00 93.31 216 TYR A C 1
ATOM 1761 O O . TYR A 1 216 ? -19.092 -4.467 16.746 1.00 93.31 216 TYR A O 1
ATOM 1769 N N . THR A 1 217 ? -16.944 -5.038 16.404 1.00 91.38 217 THR A N 1
ATOM 1770 C CA . THR A 1 217 ? -16.715 -5.506 17.778 1.00 91.38 217 THR A CA 1
ATOM 1771 C C . THR A 1 217 ? -16.735 -4.389 18.811 1.00 91.38 217 THR A C 1
ATOM 1773 O O . THR A 1 217 ? -17.311 -4.578 19.877 1.00 91.38 217 THR A O 1
ATOM 1776 N N . GLU A 1 218 ? -16.171 -3.228 18.484 1.00 88.69 218 GLU A N 1
ATOM 1777 C CA . GLU A 1 218 ? -16.037 -2.120 19.429 1.00 88.69 218 GLU A CA 1
ATOM 1778 C C . GLU A 1 218 ? -17.303 -1.247 19.489 1.00 88.69 218 GLU A C 1
ATOM 1780 O O . GLU A 1 218 ? -17.642 -0.735 20.552 1.00 88.69 218 GLU A O 1
ATOM 1785 N N . PHE A 1 219 ? -18.036 -1.086 18.374 1.00 88.19 219 PHE A N 1
ATOM 1786 C CA . PHE A 1 219 ? -19.099 -0.070 18.290 1.00 88.19 219 PHE A CA 1
ATOM 1787 C C . PHE A 1 219 ? -20.508 -0.574 17.953 1.00 88.19 219 PHE A C 1
ATOM 1789 O O . PHE A 1 219 ? -21.4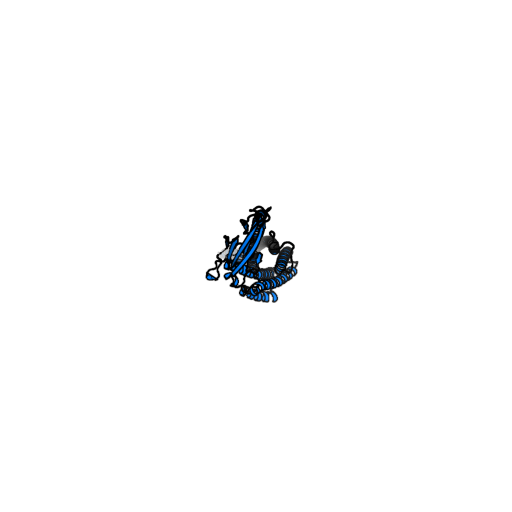72 0.131 18.252 1.00 88.19 219 PHE A O 1
ATOM 1796 N N . HIS A 1 220 ? -20.669 -1.750 17.333 1.00 84.50 220 HIS A N 1
ATOM 1797 C CA . HIS A 1 220 ? -21.986 -2.212 16.843 1.00 84.50 220 HIS A CA 1
ATOM 1798 C C . HIS A 1 220 ? -22.461 -3.543 17.447 1.00 84.50 220 HIS A C 1
ATOM 1800 O O . HIS A 1 220 ? -23.653 -3.845 17.406 1.00 84.50 220 HIS A O 1
ATOM 1806 N N . GLY A 1 221 ? -21.567 -4.350 18.019 1.00 79.00 221 GLY A N 1
ATOM 1807 C CA . GLY A 1 221 ? -21.864 -5.592 18.744 1.00 79.00 221 GLY A CA 1
ATOM 1808 C C . GLY A 1 221 ? -22.347 -6.780 17.896 1.00 79.00 221 GLY A C 1
ATOM 1809 O O . GLY A 1 221 ? -22.248 -7.921 18.345 1.00 79.00 221 GLY A O 1
ATOM 1810 N N . ARG A 1 222 ? -22.858 -6.568 16.673 1.00 85.50 222 ARG A N 1
ATOM 1811 C CA . ARG A 1 222 ? -23.296 -7.635 15.752 1.00 85.50 222 ARG A CA 1
ATOM 1812 C C . ARG A 1 222 ? -22.796 -7.394 14.333 1.00 85.50 222 ARG A C 1
ATOM 1814 O O . ARG A 1 222 ? -22.930 -6.294 13.810 1.00 85.50 222 ARG A O 1
ATOM 1821 N N . THR A 1 223 ? -22.287 -8.447 13.697 1.00 88.69 223 THR A N 1
ATOM 1822 C CA . THR A 1 223 ? -21.856 -8.417 12.294 1.00 88.69 223 THR A CA 1
ATOM 1823 C C . THR A 1 223 ? -23.040 -8.536 11.335 1.00 88.69 223 THR A C 1
ATOM 1825 O O . THR A 1 223 ? -23.996 -9.273 11.592 1.00 88.69 223 THR A O 1
ATOM 1828 N N . SER A 1 224 ? -22.978 -7.821 10.209 1.00 89.44 224 SER A N 1
ATOM 1829 C CA . SER A 1 224 ? -23.991 -7.917 9.154 1.00 89.44 224 SER A CA 1
ATOM 1830 C C . SER A 1 224 ? -23.808 -9.183 8.303 1.00 89.44 224 SER A C 1
ATOM 1832 O O . SER A 1 224 ? -22.719 -9.754 8.229 1.00 89.44 224 SER A O 1
ATOM 1834 N N . ILE A 1 225 ? -24.875 -9.633 7.633 1.00 88.81 225 ILE A N 1
ATOM 1835 C CA . ILE A 1 225 ? -24.783 -10.761 6.689 1.00 88.81 225 ILE A CA 1
ATOM 1836 C C . ILE A 1 225 ? -23.899 -10.423 5.480 1.00 88.81 225 ILE A C 1
ATOM 1838 O O . ILE A 1 225 ? -23.154 -11.281 5.016 1.00 88.81 225 ILE A O 1
ATOM 1842 N N . LEU A 1 226 ? -23.923 -9.158 5.041 1.00 89.44 226 LEU A N 1
ATOM 1843 C CA . LEU A 1 226 ? -23.063 -8.642 3.975 1.00 89.44 226 LEU A CA 1
ATOM 1844 C C . LEU A 1 226 ? -21.587 -8.782 4.352 1.00 89.44 226 LEU A C 1
ATOM 1846 O O . LEU A 1 226 ? -20.808 -9.298 3.561 1.00 89.44 226 LEU A O 1
ATOM 1850 N N . PHE A 1 227 ? -21.225 -8.424 5.587 1.00 93.62 227 PHE A N 1
ATOM 1851 C CA . PHE A 1 227 ? -19.860 -8.586 6.082 1.00 93.62 227 PHE A CA 1
ATOM 1852 C C . PHE A 1 227 ? -19.422 -10.056 6.114 1.00 93.62 227 PHE A C 1
ATOM 1854 O O . PHE A 1 227 ? -18.320 -10.378 5.687 1.00 93.62 227 PHE A O 1
ATOM 1861 N N . LYS A 1 228 ? -20.292 -10.977 6.552 1.00 93.94 228 LYS A N 1
ATOM 1862 C CA . LYS A 1 228 ? -19.975 -12.418 6.528 1.00 93.94 228 LYS A CA 1
ATOM 1863 C C . LYS A 1 228 ? -19.729 -12.922 5.103 1.00 93.94 228 LYS A C 1
ATOM 1865 O O . LYS A 1 228 ? -18.766 -13.651 4.883 1.00 93.94 228 LYS A O 1
ATOM 1870 N N . GLY A 1 229 ? -20.563 -12.509 4.146 1.00 94.94 229 GLY A N 1
ATOM 1871 C CA . GLY A 1 229 ? -20.352 -12.796 2.724 1.00 94.94 229 GLY A CA 1
ATOM 1872 C C . GLY A 1 229 ? -19.038 -12.207 2.204 1.00 94.94 229 GLY A C 1
ATOM 1873 O O . GLY A 1 229 ? -18.291 -12.891 1.510 1.00 94.94 229 GLY A O 1
ATOM 1874 N N . ALA A 1 230 ? -18.703 -10.983 2.617 1.00 95.19 230 ALA A N 1
ATOM 1875 C CA . ALA A 1 230 ? -17.441 -10.340 2.276 1.00 95.19 230 ALA A CA 1
ATOM 1876 C C . ALA A 1 230 ? -16.218 -11.057 2.866 1.00 95.19 230 ALA A C 1
ATOM 1878 O O . ALA A 1 230 ? -15.196 -11.136 2.196 1.00 95.19 230 ALA A O 1
ATOM 1879 N N . CYS A 1 231 ? -16.309 -11.637 4.068 1.00 96.25 231 CYS A N 1
ATOM 1880 C CA . CYS A 1 231 ? -15.243 -12.479 4.616 1.00 96.25 231 CYS A CA 1
ATOM 1881 C C . CYS A 1 231 ? -15.024 -13.747 3.782 1.00 96.25 231 CYS A C 1
ATOM 1883 O O . CYS A 1 231 ? -13.879 -14.125 3.551 1.00 96.25 231 CYS A O 1
ATOM 1885 N N . VAL A 1 232 ? -16.102 -14.395 3.321 1.00 97.00 232 VAL A N 1
ATOM 1886 C CA . VAL A 1 232 ? -16.000 -15.576 2.446 1.00 97.00 232 VAL A CA 1
ATOM 1887 C C . VAL A 1 232 ? -15.361 -15.193 1.113 1.00 97.00 232 VAL A C 1
ATOM 1889 O O . VAL A 1 232 ? -14.388 -15.820 0.703 1.00 97.00 232 VAL A O 1
ATOM 1892 N N . LEU A 1 233 ? -15.856 -14.129 0.474 1.00 9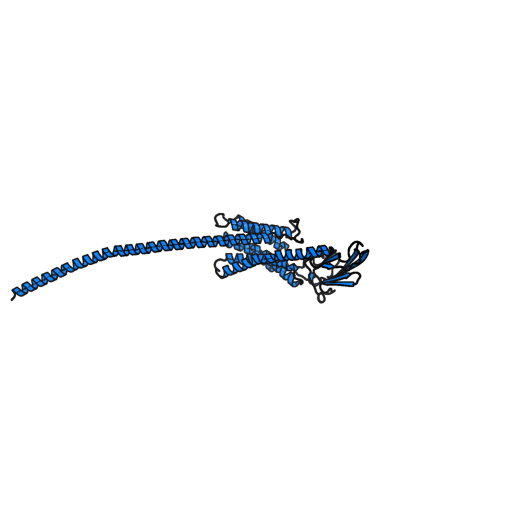7.12 233 LEU A N 1
ATOM 1893 C CA . LEU A 1 233 ? -15.295 -13.625 -0.779 1.00 97.12 233 LEU A CA 1
ATOM 1894 C C . LEU A 1 233 ? -13.830 -13.202 -0.613 1.00 97.12 233 LEU A C 1
ATOM 1896 O O . LEU A 1 233 ? -12.993 -13.571 -1.427 1.00 97.12 233 LEU A O 1
ATOM 1900 N N . GLY A 1 234 ? -13.497 -12.500 0.469 1.00 97.00 234 GLY A N 1
ATOM 1901 C CA . GLY A 1 234 ? -12.124 -12.125 0.793 1.00 97.00 234 GLY A CA 1
ATOM 1902 C C . GLY A 1 234 ? -11.214 -13.335 1.002 1.00 97.00 234 GLY A C 1
ATOM 1903 O O . GLY A 1 234 ? -10.093 -13.342 0.508 1.00 97.00 234 GLY A O 1
ATOM 1904 N N . GLY A 1 235 ? -11.702 -14.393 1.658 1.00 96.94 235 GLY A N 1
ATOM 1905 C CA . GLY A 1 235 ? -10.972 -15.657 1.786 1.00 96.94 235 GLY A CA 1
ATOM 1906 C C . GLY A 1 235 ? -10.678 -16.309 0.431 1.00 96.94 235 GLY A C 1
ATOM 1907 O O . GLY A 1 235 ? -9.561 -16.769 0.203 1.00 96.94 235 GLY A O 1
ATOM 1908 N N . ILE A 1 236 ? -11.646 -16.282 -0.492 1.00 97.44 236 ILE A N 1
ATOM 1909 C CA . ILE A 1 236 ? -11.463 -16.755 -1.872 1.00 97.44 236 ILE A CA 1
ATOM 1910 C C . ILE A 1 236 ? -10.425 -15.893 -2.604 1.00 97.44 236 ILE A C 1
ATOM 1912 O O . ILE A 1 236 ? -9.514 -16.437 -3.222 1.00 97.44 236 ILE A O 1
ATOM 1916 N N . LEU A 1 237 ? -10.513 -14.563 -2.500 1.00 96.94 237 LEU A N 1
ATOM 1917 C CA . LEU A 1 237 ? -9.560 -13.644 -3.133 1.00 96.94 237 LEU A CA 1
ATOM 1918 C C . LEU A 1 237 ? -8.134 -13.828 -2.602 1.00 96.94 237 LEU A C 1
ATOM 1920 O O . LEU A 1 237 ? -7.194 -13.807 -3.385 1.00 96.94 237 LEU A O 1
ATOM 1924 N N . VAL A 1 238 ? -7.961 -14.064 -1.297 1.00 95.88 238 VAL A N 1
ATOM 1925 C CA . VAL A 1 238 ? -6.650 -14.369 -0.696 1.00 95.88 238 VAL A CA 1
ATOM 1926 C C . VAL A 1 238 ? -6.090 -15.686 -1.234 1.00 95.88 238 VAL A C 1
ATOM 1928 O O . VAL A 1 238 ? -4.913 -15.739 -1.593 1.00 95.88 238 VAL A O 1
ATOM 1931 N N . ALA A 1 239 ? -6.922 -16.729 -1.323 1.00 95.38 239 ALA A N 1
ATOM 1932 C CA . ALA A 1 239 ? -6.516 -18.034 -1.846 1.00 95.38 239 ALA A CA 1
ATOM 1933 C C . ALA A 1 239 ? -6.150 -17.984 -3.339 1.00 95.38 239 ALA A C 1
ATOM 1935 O O . ALA A 1 239 ? -5.245 -18.689 -3.778 1.00 95.38 239 ALA A O 1
ATOM 1936 N N . LEU A 1 240 ? -6.828 -17.130 -4.109 1.00 94.12 240 LEU A N 1
ATOM 1937 C CA . LEU A 1 240 ? -6.618 -16.958 -5.546 1.00 94.12 240 LEU A CA 1
ATOM 1938 C C . LEU A 1 240 ? -5.738 -15.744 -5.895 1.00 94.12 240 LEU A C 1
ATOM 1940 O O . LEU A 1 240 ? -5.625 -15.388 -7.065 1.00 94.12 240 LEU A O 1
ATOM 1944 N N . ALA A 1 241 ? -5.081 -15.114 -4.917 1.00 91.56 241 ALA A N 1
ATOM 1945 C CA . ALA A 1 241 ? -4.357 -13.851 -5.111 1.00 91.56 241 ALA A CA 1
ATOM 1946 C C . ALA A 1 241 ? -3.226 -13.929 -6.156 1.00 91.56 241 ALA A C 1
ATOM 1948 O O . ALA A 1 241 ? -2.863 -12.913 -6.750 1.00 91.56 241 ALA A O 1
ATOM 1949 N N . LEU A 1 242 ? -2.686 -15.127 -6.404 1.00 87.75 242 LEU A N 1
ATOM 1950 C CA . LEU A 1 242 ? -1.664 -15.366 -7.427 1.00 87.75 242 LEU A CA 1
ATOM 1951 C C . LEU A 1 242 ? -2.185 -15.236 -8.862 1.00 87.75 242 LEU A C 1
ATOM 1953 O O . LEU A 1 242 ? -1.404 -14.917 -9.745 1.00 87.75 242 LEU A O 1
ATOM 1957 N N . VAL A 1 243 ? -3.473 -15.498 -9.092 1.00 87.81 243 VAL A N 1
ATOM 1958 C CA . VAL A 1 243 ? -4.075 -15.529 -10.439 1.00 87.81 243 VAL A CA 1
ATOM 1959 C C . VAL A 1 243 ? -5.101 -14.422 -10.654 1.00 87.81 243 VAL A C 1
ATOM 1961 O O . VAL A 1 243 ? -5.443 -14.100 -11.786 1.00 87.81 243 VAL A O 1
ATOM 1964 N N . VAL A 1 244 ? -5.620 -13.842 -9.573 1.00 90.31 244 VAL A N 1
ATOM 1965 C CA . VAL A 1 244 ? -6.606 -12.766 -9.645 1.00 90.31 244 VAL A CA 1
ATOM 1966 C C . VAL A 1 244 ? -5.905 -11.438 -9.976 1.00 90.31 244 VAL A C 1
ATOM 1968 O O . VAL A 1 244 ? -4.957 -11.064 -9.268 1.00 90.31 244 VAL A O 1
ATOM 1971 N N . PRO A 1 245 ? -6.373 -10.702 -11.006 1.00 90.00 245 PRO A N 1
ATOM 197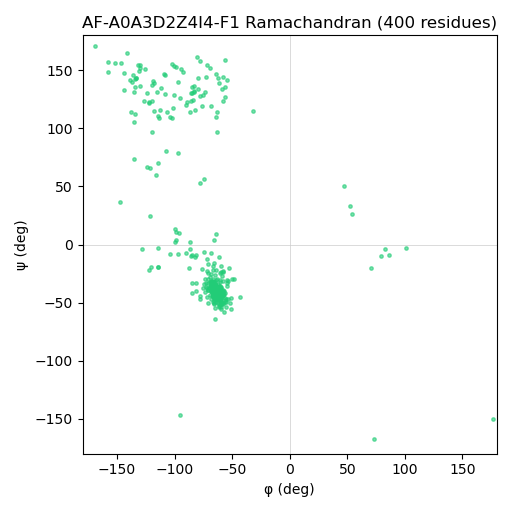2 C CA . PRO A 1 245 ? -5.894 -9.355 -11.299 1.00 90.00 245 PRO A CA 1
ATOM 1973 C C . PRO A 1 245 ? -6.097 -8.421 -10.108 1.00 90.00 245 PRO A C 1
ATOM 1975 O O . PRO A 1 245 ? -7.093 -8.524 -9.386 1.00 90.00 245 PRO A O 1
ATOM 1978 N N . VAL A 1 246 ? -5.163 -7.492 -9.900 1.00 90.50 246 VAL A N 1
ATOM 1979 C CA . VAL A 1 246 ? -5.223 -6.564 -8.761 1.00 90.50 246 VAL A CA 1
ATOM 1980 C C . VAL A 1 246 ? -6.487 -5.692 -8.789 1.00 90.50 246 VAL A C 1
ATOM 1982 O O . VAL A 1 246 ? -7.068 -5.448 -7.735 1.00 90.50 246 VAL A O 1
ATOM 1985 N N . ASP A 1 247 ? -6.999 -5.351 -9.973 1.00 91.69 247 ASP A N 1
ATOM 1986 C CA . ASP A 1 247 ? -8.220 -4.552 -10.170 1.00 91.69 247 ASP A CA 1
ATOM 1987 C C . ASP A 1 247 ? -9.449 -5.177 -9.513 1.00 91.69 247 ASP A C 1
ATOM 1989 O O . ASP A 1 247 ? -10.249 -4.497 -8.871 1.00 91.69 247 ASP A O 1
ATOM 1993 N N . VAL A 1 248 ? -9.574 -6.506 -9.587 1.00 94.06 248 VAL A N 1
ATOM 1994 C CA . VAL A 1 248 ? -10.661 -7.242 -8.924 1.00 94.06 248 VAL A CA 1
ATOM 1995 C C . VAL A 1 248 ? -10.594 -7.043 -7.408 1.00 94.06 248 VAL A C 1
ATOM 1997 O O . VAL A 1 248 ? -11.624 -6.882 -6.747 1.00 94.06 248 VAL A O 1
ATOM 2000 N N . ILE A 1 249 ? -9.383 -7.010 -6.850 1.00 95.44 249 ILE A N 1
ATOM 2001 C CA . ILE A 1 249 ? -9.157 -6.753 -5.427 1.00 95.44 249 ILE A CA 1
ATOM 2002 C C . ILE A 1 249 ? -9.427 -5.280 -5.104 1.00 95.44 249 ILE A C 1
ATOM 2004 O O . ILE A 1 249 ? -10.029 -4.998 -4.069 1.00 95.44 249 ILE A O 1
ATOM 2008 N N . TYR A 1 250 ? -9.078 -4.343 -5.988 1.00 95.19 250 TYR A N 1
ATOM 2009 C CA . TYR A 1 250 ? -9.438 -2.934 -5.833 1.00 95.19 250 TYR A CA 1
ATOM 2010 C C . TYR A 1 250 ? -10.956 -2.719 -5.789 1.00 95.19 250 TYR A C 1
ATOM 2012 O O . TYR A 1 250 ? -11.437 -2.036 -4.883 1.00 95.19 250 TYR A O 1
ATOM 2020 N N . TYR A 1 251 ? -11.734 -3.362 -6.666 1.00 95.56 251 TYR A N 1
ATOM 2021 C CA . TYR A 1 251 ? -13.201 -3.301 -6.617 1.00 95.56 251 TYR A CA 1
ATOM 2022 C C . TYR A 1 251 ? -13.774 -3.901 -5.328 1.00 95.56 251 TYR A C 1
ATOM 2024 O O . TYR A 1 251 ? -14.703 -3.341 -4.736 1.00 95.56 251 TYR A O 1
ATOM 2032 N N . PHE A 1 252 ? -13.210 -5.014 -4.851 1.00 96.12 252 PHE A N 1
ATOM 2033 C CA . PHE A 1 252 ? -13.576 -5.581 -3.554 1.00 96.12 252 PHE A CA 1
ATOM 2034 C C . PHE A 1 252 ? -13.291 -4.595 -2.411 1.00 96.12 252 PHE A C 1
ATOM 2036 O O . PHE A 1 252 ? -14.161 -4.335 -1.576 1.00 96.12 252 PHE A O 1
ATOM 2043 N N . THR A 1 253 ? -12.100 -3.999 -2.393 1.00 95.44 253 THR A N 1
ATOM 2044 C CA . THR A 1 253 ? -11.695 -3.009 -1.392 1.00 95.44 253 THR A CA 1
ATOM 2045 C C . THR A 1 253 ? -12.593 -1.780 -1.429 1.00 95.44 253 THR A C 1
ATOM 2047 O O . THR A 1 253 ? -13.027 -1.323 -0.373 1.00 95.44 253 THR A O 1
ATOM 2050 N N . LEU A 1 254 ? -12.958 -1.291 -2.616 1.00 94.25 254 LEU A N 1
ATOM 2051 C CA . LEU A 1 254 ? -13.901 -0.188 -2.792 1.00 94.25 254 LEU A CA 1
ATOM 2052 C C . LEU A 1 254 ? -15.248 -0.487 -2.122 1.00 94.25 254 LEU A C 1
ATOM 2054 O O . LEU A 1 254 ? -15.737 0.318 -1.329 1.00 94.25 254 LEU A O 1
ATOM 2058 N N . LEU A 1 255 ? -15.819 -1.669 -2.376 1.00 94.44 255 LEU A N 1
ATOM 2059 C CA . LEU A 1 255 ? -17.067 -2.101 -1.743 1.00 94.44 255 LEU A CA 1
ATOM 2060 C C . LEU A 1 255 ? -16.944 -2.127 -0.211 1.00 94.44 255 LEU A C 1
ATOM 2062 O O . LEU A 1 255 ? -17.859 -1.704 0.497 1.00 94.44 255 LEU A O 1
ATOM 2066 N N . MET A 1 256 ? -15.810 -2.597 0.313 1.00 95.00 256 MET A N 1
ATOM 2067 C CA . MET A 1 256 ? -15.583 -2.640 1.757 1.00 95.00 256 MET A CA 1
ATOM 2068 C C . MET A 1 256 ? -15.404 -1.251 2.369 1.00 95.00 256 MET A C 1
ATOM 2070 O O . MET A 1 256 ? -15.915 -1.002 3.460 1.00 95.00 256 MET A O 1
ATOM 2074 N N . LEU A 1 257 ? -14.739 -0.325 1.675 1.00 93.75 257 LEU A N 1
ATOM 2075 C CA . LEU A 1 257 ? -14.618 1.068 2.112 1.00 93.75 257 LEU A CA 1
ATOM 2076 C C . LEU A 1 257 ? -15.991 1.744 2.202 1.00 93.75 257 LEU A C 1
ATOM 2078 O O . LEU A 1 257 ? -16.233 2.510 3.135 1.00 93.75 257 LEU A O 1
ATOM 2082 N N . LEU A 1 258 ? -16.926 1.417 1.304 1.00 93.00 258 LEU A N 1
ATOM 2083 C CA . LEU A 1 258 ? -18.309 1.888 1.410 1.00 93.00 258 LEU A CA 1
ATOM 2084 C C . LEU A 1 258 ? -19.011 1.345 2.668 1.00 93.00 258 LEU A C 1
ATOM 2086 O O . LEU A 1 258 ? -19.714 2.104 3.341 1.00 93.00 258 LEU A O 1
ATOM 2090 N N . ASP A 1 259 ? -18.797 0.077 3.040 1.00 93.19 259 ASP A N 1
ATOM 2091 C CA . ASP A 1 259 ? -19.356 -0.475 4.289 1.00 93.19 259 ASP A CA 1
ATOM 2092 C C . ASP A 1 259 ? -18.682 0.139 5.532 1.00 93.19 259 ASP A C 1
ATOM 2094 O O . ASP A 1 259 ? -19.366 0.442 6.513 1.00 93.19 259 ASP A O 1
ATOM 2098 N N . VAL A 1 260 ? -17.374 0.439 5.476 1.00 94.31 260 VAL A N 1
ATOM 2099 C CA . VAL A 1 260 ? -16.673 1.207 6.525 1.00 94.31 260 VAL A CA 1
ATOM 2100 C C . VAL A 1 260 ? -17.350 2.562 6.703 1.00 94.31 260 VAL A C 1
ATOM 2102 O O . VAL A 1 260 ? -17.735 2.920 7.816 1.00 94.31 260 VAL A O 1
ATOM 2105 N N . MET A 1 261 ? -17.569 3.297 5.612 1.00 93.69 261 MET A N 1
ATOM 2106 C CA . MET A 1 261 ? -18.223 4.606 5.649 1.00 93.69 261 MET A CA 1
ATOM 2107 C C . MET A 1 261 ? -19.641 4.514 6.218 1.00 93.69 261 MET A C 1
ATOM 2109 O O . MET A 1 261 ? -20.004 5.291 7.104 1.00 93.69 261 MET A O 1
ATOM 2113 N N . ARG A 1 262 ? -20.427 3.519 5.793 1.00 93.00 262 ARG A N 1
ATOM 2114 C CA . ARG A 1 262 ? -21.764 3.245 6.340 1.00 93.00 262 ARG A CA 1
ATOM 2115 C C . ARG A 1 262 ? -21.730 3.033 7.859 1.00 93.00 262 ARG A C 1
ATOM 2117 O O . ARG A 1 262 ? -22.538 3.631 8.571 1.00 93.00 262 ARG A O 1
ATOM 2124 N N . LEU A 1 263 ? -20.807 2.214 8.370 1.00 92.44 263 LEU A N 1
ATOM 2125 C CA . LEU A 1 263 ? -20.661 1.947 9.809 1.00 92.44 263 LEU A CA 1
ATOM 2126 C C . LEU A 1 263 ? -20.228 3.188 10.589 1.00 92.44 263 LEU A C 1
ATOM 2128 O O . LEU A 1 263 ? -20.746 3.441 11.679 1.00 92.44 263 LEU A O 1
ATOM 2132 N N . VAL A 1 264 ? -19.307 3.966 10.022 1.00 92.38 264 VAL A N 1
ATOM 2133 C CA . VAL A 1 264 ? -18.770 5.198 10.610 1.00 92.38 264 VAL A CA 1
ATOM 2134 C C . VAL A 1 264 ? -19.854 6.273 10.723 1.00 92.38 264 VAL A C 1
ATOM 2136 O O . VAL A 1 264 ? -19.993 6.909 11.771 1.00 92.38 264 VAL A O 1
ATOM 2139 N N . PHE A 1 265 ? -20.690 6.451 9.698 1.00 90.19 265 PHE A N 1
ATOM 2140 C CA . PHE A 1 265 ? -21.839 7.361 9.780 1.00 90.19 265 PHE A CA 1
ATOM 2141 C C . PHE A 1 265 ? -22.950 6.835 10.696 1.00 90.19 265 PHE A C 1
ATOM 2143 O O . PHE A 1 265 ? -23.628 7.634 11.346 1.00 90.19 265 PHE A O 1
ATOM 2150 N N . GLY A 1 266 ? -23.086 5.511 10.809 1.00 87.31 266 GLY A N 1
ATOM 2151 C CA . GLY A 1 266 ? -24.012 4.839 11.721 1.00 87.31 266 GLY A CA 1
ATOM 2152 C C . GLY A 1 266 ? -23.602 4.853 13.200 1.00 87.31 266 GLY A C 1
ATOM 2153 O O . GLY A 1 266 ? -24.388 4.419 14.042 1.00 87.31 266 GLY A O 1
ATOM 2154 N N . LEU A 1 267 ? -22.404 5.344 13.550 1.00 86.19 267 LEU A N 1
ATOM 2155 C CA . LEU A 1 267 ? -21.953 5.461 14.942 1.00 86.19 267 LEU A CA 1
ATOM 2156 C C . LEU A 1 267 ? -22.924 6.333 15.755 1.00 86.19 267 LEU A C 1
ATOM 2158 O O . LEU A 1 267 ? -23.143 7.511 15.439 1.00 86.19 267 LEU A O 1
ATOM 2162 N N . ARG A 1 268 ? -23.469 5.783 16.847 1.00 77.44 268 ARG A N 1
ATOM 2163 C CA . ARG A 1 268 ? -24.327 6.538 17.773 1.00 77.44 268 ARG A CA 1
ATOM 2164 C C . ARG A 1 268 ? -23.542 7.692 18.394 1.00 77.44 268 ARG A C 1
ATOM 2166 O O . ARG A 1 268 ? -22.370 7.548 18.739 1.00 77.44 268 ARG A O 1
ATOM 2173 N N . ARG A 1 269 ? -24.182 8.858 18.520 1.00 69.50 269 ARG A N 1
ATOM 2174 C CA . ARG A 1 269 ? -23.538 10.071 19.058 1.00 69.50 269 ARG A CA 1
ATOM 2175 C C . ARG A 1 269 ? -23.258 9.990 20.561 1.00 69.50 269 ARG A C 1
ATOM 2177 O O . ARG A 1 269 ? -22.423 10.753 21.036 1.00 69.50 269 ARG A O 1
ATOM 2184 N N . ASP A 1 270 ? -23.901 9.056 21.253 1.00 75.12 270 ASP A N 1
ATOM 2185 C CA . ASP A 1 270 ? -23.881 8.949 22.715 1.00 75.12 270 ASP A CA 1
ATOM 2186 C C . ASP A 1 270 ? -22.663 8.176 23.243 1.00 75.12 270 ASP A C 1
ATOM 2188 O O . ASP A 1 270 ? -22.405 8.175 24.441 1.00 75.12 270 ASP A O 1
ATOM 2192 N N . ILE A 1 271 ? -21.887 7.538 22.357 1.00 75.88 271 ILE A N 1
ATOM 2193 C CA . ILE A 1 271 ? -20.663 6.826 22.734 1.00 75.88 271 ILE A CA 1
ATOM 2194 C C . ILE A 1 271 ? -19.548 7.859 22.997 1.00 75.88 271 ILE A C 1
ATOM 2196 O O . ILE A 1 271 ? -19.172 8.607 22.079 1.00 75.88 271 ILE A O 1
ATOM 2200 N N . PRO A 1 272 ? -18.977 7.917 24.218 1.00 73.00 272 PRO A N 1
ATOM 2201 C CA . PRO A 1 272 ? -17.897 8.841 24.543 1.00 73.00 272 PRO A CA 1
ATOM 2202 C C . PRO A 1 272 ? -16.707 8.669 23.591 1.00 73.00 272 PRO A C 1
ATOM 2204 O O . PRO A 1 272 ? -16.192 7.576 23.396 1.00 73.00 272 PRO A O 1
ATOM 2207 N N . GLY A 1 273 ? -16.263 9.762 22.965 1.00 78.94 273 GLY A N 1
ATOM 2208 C CA . GLY A 1 273 ? -15.135 9.728 22.025 1.00 78.94 273 GLY A CA 1
ATOM 2209 C C . GLY A 1 273 ? -15.476 9.298 20.591 1.00 78.94 273 GLY A C 1
ATOM 2210 O O . GLY A 1 273 ? -14.617 9.430 19.719 1.00 78.94 273 GLY A O 1
ATOM 2211 N N . ALA A 1 274 ? -16.724 8.918 20.289 1.00 83.38 274 ALA A N 1
ATOM 2212 C CA . ALA A 1 274 ? -17.118 8.471 18.948 1.00 83.38 274 ALA A CA 1
ATOM 2213 C C . ALA A 1 274 ? -16.925 9.522 17.845 1.00 83.38 274 ALA A C 1
ATOM 2215 O O . ALA A 1 274 ? -16.765 9.166 16.681 1.00 83.38 274 ALA A O 1
ATOM 2216 N N . ARG A 1 275 ? -16.913 10.821 18.180 1.00 88.19 275 ARG A N 1
ATOM 2217 C CA . ARG A 1 275 ? -16.610 11.884 17.203 1.00 88.19 275 ARG A CA 1
ATOM 2218 C C . ARG A 1 275 ? -15.175 11.799 16.686 1.00 88.19 275 ARG A C 1
ATOM 2220 O O . ARG A 1 275 ? -14.975 11.943 15.488 1.00 88.19 275 ARG A O 1
ATOM 2227 N N . VAL A 1 276 ? -14.207 11.558 17.572 1.00 91.44 276 VAL A N 1
ATOM 2228 C CA . VAL A 1 276 ? -12.786 11.471 17.198 1.00 91.44 276 VAL A CA 1
ATOM 2229 C C . VAL A 1 276 ? -12.581 10.258 16.299 1.00 91.44 276 VAL A C 1
ATOM 2231 O O . VAL A 1 276 ? -12.127 10.415 15.172 1.00 91.44 276 VAL A O 1
ATOM 2234 N N . VAL A 1 277 ? -13.067 9.093 16.744 1.00 91.62 277 VAL A N 1
ATOM 2235 C CA . VAL A 1 277 ? -13.043 7.839 15.974 1.00 91.62 277 VAL A CA 1
ATOM 2236 C C . VAL A 1 277 ? -13.675 8.026 14.595 1.00 91.62 277 VAL A C 1
ATOM 2238 O O . VAL A 1 277 ? -13.084 7.640 13.592 1.00 91.62 277 VAL A O 1
ATOM 2241 N N . ARG A 1 278 ? -14.848 8.668 14.526 1.00 92.56 278 ARG A N 1
ATOM 2242 C CA . ARG A 1 278 ? -15.548 8.917 13.263 1.00 92.56 278 ARG A CA 1
ATOM 2243 C C . ARG A 1 278 ? -14.719 9.749 12.291 1.00 92.56 278 ARG A C 1
ATOM 2245 O O . ARG A 1 278 ? -14.652 9.392 11.124 1.00 92.56 278 ARG A O 1
ATOM 2252 N N . VAL A 1 279 ? -14.102 10.835 12.760 1.00 94.00 279 VAL A N 1
ATOM 2253 C CA . VAL A 1 279 ? -13.249 11.690 11.919 1.00 94.00 279 VAL A CA 1
ATOM 2254 C C . VAL A 1 279 ? -12.024 10.916 11.433 1.00 94.00 279 VAL A C 1
ATOM 2256 O O . VAL A 1 279 ? -11.722 10.964 10.244 1.00 94.00 279 VAL A O 1
ATOM 2259 N N . GLY A 1 280 ? -11.365 10.159 12.316 1.00 95.44 280 GLY A N 1
ATOM 2260 C CA . GLY A 1 280 ? -10.207 9.342 11.948 1.00 95.44 280 GLY A CA 1
ATOM 2261 C C . GLY A 1 280 ? -10.530 8.305 10.874 1.00 95.44 280 GLY A C 1
ATOM 2262 O O . GLY A 1 280 ? -9.860 8.256 9.847 1.00 95.44 280 GLY A O 1
ATOM 2263 N N . TRP A 1 281 ? -11.591 7.519 11.074 1.00 95.69 281 TRP A N 1
ATOM 2264 C CA . TRP A 1 281 ? -12.014 6.507 10.102 1.00 95.69 281 TRP A CA 1
ATOM 2265 C C . TRP A 1 281 ? -12.539 7.110 8.801 1.00 95.69 281 TRP A C 1
ATOM 2267 O O . TRP A 1 281 ? -12.283 6.549 7.742 1.00 95.69 281 TRP A O 1
ATOM 2277 N N . PHE A 1 282 ? -13.232 8.250 8.859 1.00 95.81 282 PHE A N 1
ATOM 2278 C CA . PHE A 1 282 ? -13.684 8.964 7.665 1.00 95.81 282 PHE A CA 1
ATOM 2279 C C . PHE A 1 282 ? -12.501 9.425 6.807 1.00 95.81 282 PHE A C 1
ATOM 2281 O O . PHE A 1 282 ? -12.477 9.151 5.613 1.00 95.81 282 PHE A O 1
ATOM 2288 N N . LEU A 1 283 ? -11.507 10.090 7.406 1.00 96.69 283 LEU A N 1
ATOM 2289 C CA . LEU A 1 283 ? -10.344 10.596 6.671 1.00 96.69 283 LEU A CA 1
ATOM 2290 C C . LEU A 1 283 ? -9.458 9.461 6.148 1.00 96.69 283 LEU A C 1
ATOM 2292 O O . LEU A 1 283 ? -8.946 9.554 5.036 1.00 96.69 283 LEU A O 1
ATOM 2296 N N . PHE A 1 284 ? -9.335 8.366 6.901 1.00 96.62 284 PHE A N 1
ATOM 2297 C CA . PHE A 1 284 ? -8.700 7.143 6.414 1.00 96.62 284 PHE A CA 1
ATOM 2298 C C . PHE A 1 284 ? -9.438 6.551 5.214 1.00 96.62 284 PHE A C 1
ATOM 2300 O O . PHE A 1 284 ? -8.832 6.367 4.163 1.00 96.62 284 PHE A O 1
ATOM 2307 N N . ALA A 1 285 ? -10.745 6.311 5.336 1.00 95.88 285 ALA A N 1
ATOM 2308 C CA . ALA A 1 285 ? -11.538 5.729 4.261 1.00 95.88 285 ALA A CA 1
ATOM 2309 C C . ALA A 1 285 ? -11.573 6.631 3.019 1.00 95.88 285 ALA A C 1
ATOM 2311 O O . ALA A 1 285 ? -11.492 6.118 1.910 1.00 95.88 285 ALA A O 1
ATOM 2312 N N . ALA A 1 286 ? -11.626 7.956 3.189 1.00 95.19 286 ALA A N 1
ATOM 2313 C CA . ALA A 1 286 ? -11.540 8.916 2.093 1.00 95.19 286 ALA A CA 1
ATOM 2314 C C . ALA A 1 286 ? -10.163 8.890 1.407 1.00 95.19 286 ALA A C 1
ATOM 2316 O O . ALA A 1 286 ? -10.095 8.906 0.182 1.00 95.19 286 ALA A O 1
ATOM 2317 N N . GLY A 1 287 ? -9.074 8.800 2.180 1.00 94.81 287 GLY A N 1
ATOM 2318 C CA . GLY A 1 287 ? -7.718 8.664 1.645 1.00 94.81 287 GLY A CA 1
ATOM 2319 C C . GLY A 1 287 ? -7.515 7.355 0.877 1.00 94.81 287 GLY A C 1
ATOM 2320 O O . GLY A 1 287 ? -6.962 7.366 -0.219 1.00 94.81 287 GLY A O 1
ATOM 2321 N N . CYS A 1 288 ? -8.012 6.235 1.410 1.00 95.38 288 CYS A N 1
ATOM 2322 C CA . CYS A 1 288 ? -8.007 4.946 0.717 1.00 95.38 288 CYS A CA 1
ATOM 2323 C C . CYS A 1 288 ? -8.885 4.960 -0.536 1.00 95.38 288 CYS A C 1
ATOM 2325 O O . CYS A 1 288 ? -8.472 4.434 -1.561 1.00 95.38 288 CYS A O 1
ATOM 2327 N N . LEU A 1 289 ? -10.073 5.567 -0.467 1.00 94.50 289 LEU A N 1
ATOM 2328 C CA . LEU A 1 289 ? -10.972 5.700 -1.610 1.00 94.50 289 LEU A CA 1
ATOM 2329 C C . LEU A 1 289 ? -10.293 6.483 -2.731 1.00 94.50 289 LEU A C 1
ATOM 2331 O O . LEU A 1 289 ? -10.272 6.014 -3.861 1.00 94.50 289 LEU A O 1
ATOM 2335 N N . LEU A 1 290 ? -9.701 7.637 -2.413 1.00 92.81 290 LEU A N 1
ATOM 2336 C CA . LEU A 1 290 ? -8.968 8.433 -3.391 1.00 92.81 290 LEU A CA 1
ATOM 2337 C C . LEU A 1 290 ? -7.802 7.642 -3.995 1.00 92.81 290 LEU A C 1
ATOM 2339 O O . LEU A 1 290 ? -7.655 7.659 -5.209 1.00 92.81 290 LEU A O 1
ATOM 2343 N N . GLN A 1 291 ? -7.032 6.906 -3.182 1.00 92.81 291 GLN A N 1
ATOM 2344 C CA . GLN A 1 291 ? -5.971 6.038 -3.702 1.00 92.81 291 GLN A CA 1
ATOM 2345 C C . GLN A 1 291 ? -6.529 5.004 -4.685 1.00 92.81 291 GLN A C 1
ATOM 2347 O O . GLN A 1 291 ? -6.033 4.910 -5.794 1.00 92.81 291 GLN A O 1
ATOM 2352 N N . VAL A 1 292 ? -7.576 4.260 -4.316 1.00 93.12 292 VAL A N 1
ATOM 2353 C CA . VAL A 1 292 ? -8.163 3.229 -5.191 1.00 93.12 292 VAL A CA 1
ATOM 2354 C C . VAL A 1 292 ? -8.689 3.826 -6.499 1.00 93.12 292 VAL A C 1
ATOM 2356 O O . VAL A 1 292 ? -8.574 3.193 -7.539 1.00 93.12 292 VAL A O 1
ATOM 2359 N N . LEU A 1 293 ? -9.249 5.038 -6.472 1.00 91.62 293 LEU A N 1
ATOM 2360 C CA . LEU A 1 293 ? -9.703 5.715 -7.690 1.00 91.62 293 LEU A CA 1
ATOM 2361 C C . LEU A 1 293 ? -8.543 6.133 -8.606 1.00 91.62 293 LEU A C 1
ATOM 2363 O O . LEU A 1 293 ? -8.717 6.107 -9.820 1.00 91.62 293 LEU A O 1
ATOM 2367 N N . ILE A 1 294 ? -7.391 6.499 -8.036 1.00 89.00 294 ILE A N 1
ATOM 2368 C CA . ILE A 1 294 ? -6.166 6.789 -8.796 1.00 89.00 294 ILE A CA 1
ATOM 2369 C C . ILE A 1 294 ? -5.622 5.503 -9.426 1.00 89.00 294 ILE A C 1
ATOM 2371 O O . ILE A 1 294 ? -5.336 5.493 -10.611 1.00 89.00 294 ILE A O 1
ATOM 2375 N N . GLU A 1 295 ? -5.538 4.408 -8.662 1.00 87.75 295 GLU A N 1
ATOM 2376 C CA . GLU A 1 295 ? -5.013 3.115 -9.147 1.00 87.75 295 GLU A CA 1
ATOM 2377 C C . GLU A 1 295 ? -5.902 2.447 -10.212 1.00 87.75 295 GLU A C 1
ATOM 2379 O O . GLU A 1 295 ? -5.450 1.550 -10.909 1.00 87.75 295 GLU A O 1
ATOM 2384 N N . LEU A 1 296 ? -7.173 2.847 -10.316 1.00 89.44 296 LEU A N 1
ATOM 2385 C CA . LEU A 1 296 ? -8.109 2.381 -11.347 1.00 89.44 296 LEU A CA 1
ATOM 2386 C C . LEU A 1 296 ? -8.196 3.338 -12.551 1.00 89.44 296 LEU A C 1
ATOM 2388 O O . LEU A 1 296 ? -9.129 3.214 -13.344 1.00 89.44 296 LEU A O 1
ATOM 2392 N N . ASP A 1 297 ? -7.307 4.334 -12.637 1.00 87.19 297 ASP A N 1
ATOM 2393 C CA . ASP A 1 297 ? -7.300 5.387 -13.664 1.00 87.19 297 ASP A CA 1
ATOM 2394 C C . ASP A 1 297 ? -8.639 6.147 -13.792 1.00 87.19 297 ASP A C 1
ATOM 2396 O O . ASP A 1 297 ? -8.991 6.694 -14.837 1.00 87.19 297 ASP A O 1
ATOM 2400 N N . LEU A 1 298 ? -9.426 6.202 -12.709 1.00 88.06 298 LEU A N 1
ATOM 2401 C CA . LEU A 1 298 ? -10.703 6.930 -12.667 1.00 88.06 298 LEU A CA 1
ATOM 2402 C C . LEU A 1 298 ? -10.520 8.401 -12.279 1.00 88.06 298 LEU A C 1
ATOM 2404 O O . LEU A 1 298 ? -11.415 9.219 -12.504 1.00 88.06 298 LEU A O 1
ATOM 2408 N N . VAL A 1 299 ? -9.392 8.730 -11.645 1.00 87.25 299 VAL A N 1
ATOM 2409 C CA . VAL A 1 299 ? -9.025 10.082 -11.220 1.00 87.25 299 VAL A CA 1
ATOM 2410 C C . VAL A 1 299 ? -7.549 10.313 -11.514 1.00 87.25 299 VAL A C 1
ATOM 2412 O O . VAL A 1 299 ? -6.684 9.740 -10.861 1.00 87.25 299 VAL A O 1
ATOM 2415 N N . GLU A 1 300 ? -7.266 11.231 -12.431 1.00 79.88 300 GLU A N 1
ATOM 2416 C CA . GLU A 1 300 ? -5.913 11.725 -12.672 1.00 79.88 300 GLU A CA 1
ATOM 2417 C C . GLU A 1 300 ? -5.636 12.924 -11.756 1.00 79.88 300 GLU A C 1
ATOM 2419 O O . GLU A 1 300 ? -6.364 13.923 -11.765 1.00 79.88 300 GLU A O 1
ATOM 2424 N N . LEU A 1 301 ? -4.584 12.840 -10.942 1.00 71.62 301 LEU A N 1
ATOM 2425 C CA . LEU A 1 301 ? -4.082 13.993 -10.201 1.00 71.62 301 LEU A CA 1
ATOM 2426 C C . LEU A 1 301 ? -2.976 14.695 -11.004 1.00 71.62 301 LEU A C 1
ATOM 2428 O O . LEU A 1 301 ? -2.195 14.026 -11.673 1.00 71.62 301 LEU A O 1
ATOM 2432 N N . PRO A 1 302 ? -2.828 16.031 -10.881 1.00 60.38 302 PRO A N 1
ATOM 2433 C CA . PRO A 1 302 ? -1.757 16.784 -11.549 1.00 60.38 302 PRO A CA 1
ATOM 2434 C C . PRO A 1 302 ? -0.332 16.371 -11.142 1.00 60.38 302 PRO A C 1
ATOM 2436 O O . PRO A 1 302 ? 0.635 16.846 -11.726 1.00 60.38 302 PRO A O 1
ATOM 2439 N N . VAL A 1 303 ? -0.208 15.552 -10.097 1.00 58.47 303 VAL A N 1
ATOM 2440 C CA . VAL A 1 303 ? 1.038 14.956 -9.619 1.00 58.47 303 VAL A CA 1
ATOM 2441 C C . VAL A 1 303 ? 0.891 13.462 -9.866 1.00 58.47 303 VAL A C 1
ATOM 2443 O O . VAL A 1 303 ? 0.068 12.828 -9.200 1.00 58.47 303 VAL A O 1
ATOM 2446 N N . SER A 1 304 ? 1.624 12.907 -10.832 1.00 52.50 304 SER A N 1
ATOM 2447 C CA . SER A 1 304 ? 1.526 11.473 -11.108 1.00 52.50 304 SER A CA 1
ATOM 2448 C C . SER A 1 304 ? 2.131 10.666 -9.952 1.00 52.50 304 SER A C 1
ATOM 2450 O O . SER A 1 304 ? 3.019 11.132 -9.231 1.00 52.50 304 SER A O 1
ATOM 2452 N N . THR A 1 305 ? 1.644 9.445 -9.738 1.00 51.72 305 THR A N 1
ATOM 2453 C CA . THR A 1 305 ? 2.219 8.494 -8.768 1.00 51.72 305 THR A CA 1
ATOM 2454 C C . THR A 1 305 ? 3.645 8.072 -9.145 1.00 51.72 305 THR A C 1
ATOM 2456 O O . THR A 1 305 ? 4.417 7.697 -8.262 1.00 51.72 305 THR A O 1
ATOM 2459 N N . ASP A 1 306 ? 4.006 8.218 -10.424 1.00 48.97 306 ASP A N 1
ATOM 2460 C CA . ASP A 1 306 ? 5.343 7.998 -10.985 1.00 48.97 306 ASP A CA 1
ATOM 2461 C C . ASP A 1 306 ? 6.298 9.205 -10.803 1.00 48.97 306 ASP A C 1
ATOM 2463 O O . ASP A 1 306 ? 7.509 9.072 -11.017 1.00 48.97 306 ASP A O 1
ATOM 2467 N N . ASP A 1 307 ? 5.799 10.376 -10.378 1.00 50.03 307 ASP A N 1
ATOM 2468 C CA . ASP A 1 307 ? 6.608 11.582 -10.166 1.00 50.03 307 ASP A CA 1
ATOM 2469 C C . ASP A 1 307 ? 7.354 11.593 -8.820 1.00 50.03 307 ASP A C 1
ATOM 2471 O O . ASP A 1 307 ? 7.006 10.932 -7.841 1.00 50.03 307 ASP A O 1
ATOM 2475 N N . ALA A 1 308 ? 8.379 12.452 -8.736 1.00 44.09 308 ALA A N 1
ATOM 2476 C CA . ALA A 1 308 ? 9.296 12.599 -7.594 1.00 44.09 308 ALA A CA 1
ATOM 2477 C C . ALA A 1 308 ? 8.634 12.815 -6.225 1.00 44.09 308 ALA A C 1
ATOM 2479 O O . ALA A 1 308 ? 9.255 12.585 -5.180 1.00 44.09 308 ALA A O 1
ATOM 2480 N N . PHE A 1 309 ? 7.384 13.263 -6.232 1.00 53.97 309 PHE A N 1
ATOM 2481 C CA . PHE A 1 309 ? 6.611 13.662 -5.065 1.00 53.97 309 PHE A CA 1
ATOM 2482 C C . PHE A 1 309 ? 5.318 12.857 -4.918 1.00 53.97 309 PHE A C 1
ATOM 2484 O O . PHE A 1 309 ? 4.381 13.375 -4.314 1.00 53.97 309 PHE A O 1
ATOM 2491 N N . GLY A 1 310 ? 5.275 11.635 -5.475 1.00 66.62 310 GLY A N 1
ATOM 2492 C CA . GLY A 1 310 ? 4.112 10.744 -5.485 1.00 66.62 310 GLY A CA 1
ATOM 2493 C C . GLY A 1 310 ? 3.241 10.899 -4.239 1.00 66.62 310 GLY A C 1
ATOM 2494 O O . GLY A 1 310 ? 3.681 10.679 -3.108 1.00 66.62 310 GLY A O 1
ATOM 2495 N N . PHE A 1 311 ? 2.013 11.366 -4.449 1.00 80.44 311 PHE A N 1
ATOM 2496 C CA . PHE A 1 311 ? 1.069 11.630 -3.376 1.00 80.44 311 PHE A CA 1
ATOM 2497 C C . PHE A 1 311 ? 0.303 10.345 -3.067 1.00 80.44 311 PHE A C 1
ATOM 2499 O O . PHE A 1 311 ? -0.471 9.875 -3.894 1.00 80.44 311 PHE A O 1
ATOM 2506 N N . PHE A 1 312 ? 0.503 9.795 -1.865 1.00 88.56 312 PHE A N 1
ATOM 2507 C CA . PHE A 1 312 ? -0.160 8.571 -1.399 1.00 88.56 312 PHE A CA 1
ATOM 2508 C C . PHE A 1 312 ? -1.222 8.886 -0.325 1.00 88.56 312 PHE A C 1
ATOM 2510 O O . PHE A 1 312 ? -0.947 8.752 0.876 1.00 88.56 312 PHE A O 1
ATOM 2517 N N . PRO A 1 313 ? -2.439 9.334 -0.700 1.00 92.50 313 PRO A N 1
ATOM 2518 C CA . PRO A 1 313 ? -3.454 9.803 0.246 1.00 92.50 313 PRO A CA 1
ATOM 2519 C C . PRO A 1 313 ? -3.802 8.803 1.360 1.00 92.50 313 PRO A C 1
ATOM 2521 O O . PRO A 1 313 ? -4.060 9.212 2.496 1.00 92.50 313 PRO A O 1
ATOM 2524 N N . TYR A 1 314 ? -3.755 7.495 1.085 1.00 94.00 314 TYR A N 1
ATOM 2525 C CA . TYR A 1 314 ? -4.025 6.462 2.092 1.00 94.00 314 TYR A CA 1
ATOM 2526 C C . TYR A 1 314 ? -3.003 6.446 3.248 1.00 94.00 314 TYR A C 1
ATOM 2528 O O . TYR A 1 314 ? -3.374 6.129 4.383 1.00 94.00 314 TYR A O 1
ATOM 2536 N N . ILE A 1 315 ? -1.740 6.829 3.007 1.00 95.25 315 ILE A N 1
ATOM 2537 C CA . ILE A 1 315 ? -0.699 6.898 4.048 1.00 95.25 315 ILE A CA 1
ATOM 2538 C C . ILE A 1 315 ? -1.061 7.990 5.054 1.00 95.25 315 ILE A C 1
ATOM 2540 O O . ILE A 1 315 ? -1.099 7.753 6.262 1.00 95.25 315 ILE A O 1
ATOM 2544 N N . TYR A 1 316 ? -1.404 9.181 4.567 1.00 94.19 316 TYR A N 1
ATOM 2545 C CA . TYR A 1 316 ? -1.781 10.302 5.427 1.00 94.19 316 TYR A CA 1
ATOM 2546 C C . TYR A 1 316 ? -3.102 10.043 6.160 1.00 94.19 316 TYR A C 1
ATOM 2548 O O . TYR A 1 316 ? -3.202 10.314 7.358 1.00 94.19 316 TYR A O 1
ATOM 2556 N N . GLY A 1 317 ? -4.085 9.440 5.481 1.00 95.88 317 GLY A N 1
ATOM 2557 C CA . GLY A 1 317 ? -5.319 8.970 6.115 1.00 95.88 317 GLY A CA 1
ATOM 2558 C C . GLY A 1 317 ? -5.048 7.982 7.257 1.00 95.88 317 GLY A C 1
ATOM 2559 O O . GLY A 1 317 ? -5.650 8.088 8.326 1.00 95.88 317 GLY A O 1
ATOM 2560 N N . THR A 1 318 ? -4.081 7.077 7.076 1.00 96.19 318 THR A N 1
ATOM 2561 C CA . THR A 1 318 ? -3.641 6.127 8.111 1.00 96.19 318 THR A CA 1
ATOM 2562 C C . THR A 1 318 ? -3.040 6.839 9.318 1.00 96.19 318 THR A C 1
ATOM 2564 O O . THR A 1 318 ? -3.413 6.533 10.450 1.00 96.19 318 THR A O 1
ATOM 2567 N N . LEU A 1 319 ? -2.144 7.809 9.112 1.00 95.75 319 LEU A N 1
ATOM 2568 C CA . LEU A 1 319 ? -1.539 8.566 10.216 1.00 95.75 319 LEU A CA 1
ATOM 2569 C C . LEU A 1 319 ? -2.606 9.287 11.050 1.00 95.75 319 LEU A C 1
ATOM 2571 O O . LEU A 1 319 ? -2.580 9.234 12.281 1.00 95.75 319 LEU A O 1
ATOM 2575 N N . ILE A 1 320 ? -3.590 9.899 10.386 1.00 96.38 320 ILE A N 1
ATOM 2576 C CA . ILE A 1 320 ? -4.716 10.562 11.052 1.00 96.38 320 ILE A CA 1
ATOM 2577 C C . ILE A 1 320 ? -5.550 9.553 11.852 1.00 96.38 320 ILE A C 1
ATOM 2579 O O . ILE A 1 320 ? -5.927 9.835 12.994 1.00 96.38 320 ILE A O 1
ATOM 2583 N N . LEU A 1 321 ? -5.812 8.366 11.299 1.00 96.12 321 LEU A N 1
ATOM 2584 C CA . LEU A 1 321 ? -6.529 7.307 12.006 1.00 96.12 321 LEU A CA 1
ATOM 2585 C C . LEU A 1 321 ? -5.764 6.810 13.237 1.00 96.12 321 LEU A C 1
ATOM 2587 O O . LEU A 1 321 ? -6.370 6.678 14.300 1.00 96.12 321 LEU A O 1
ATOM 2591 N N . VAL A 1 322 ? -4.450 6.593 13.134 1.00 94.81 322 VAL A N 1
ATOM 2592 C CA . VAL A 1 322 ? -3.608 6.173 14.268 1.00 94.81 322 VAL A CA 1
ATOM 2593 C C . VAL A 1 322 ? -3.643 7.213 15.390 1.00 94.81 322 VAL A C 1
ATOM 2595 O O . VAL A 1 322 ? -3.838 6.861 16.558 1.00 94.81 322 VAL A O 1
ATOM 2598 N N . VAL A 1 323 ? -3.530 8.503 15.056 1.00 94.44 323 VAL A N 1
ATOM 2599 C CA . VAL A 1 323 ? -3.647 9.594 16.038 1.00 94.44 323 VAL A CA 1
ATOM 2600 C C . VAL A 1 323 ? -5.041 9.610 16.667 1.00 94.44 323 VAL A C 1
ATOM 2602 O O . VAL A 1 323 ? -5.170 9.653 17.890 1.00 94.44 323 VAL A O 1
ATOM 2605 N N . SER A 1 324 ? -6.093 9.507 15.854 1.00 94.44 324 SER A N 1
ATOM 2606 C CA . SER A 1 324 ? -7.480 9.433 16.323 1.00 94.44 324 SER A CA 1
ATOM 2607 C C . SER A 1 324 ? -7.698 8.272 17.304 1.00 94.44 324 SER A C 1
ATOM 2609 O O . SER A 1 324 ? -8.290 8.456 18.370 1.00 94.44 324 SER A O 1
ATOM 2611 N N . MET A 1 325 ? -7.181 7.085 16.983 1.00 91.31 325 MET A N 1
ATOM 2612 C CA . MET A 1 325 ? -7.289 5.892 17.824 1.00 91.31 325 MET A CA 1
ATOM 2613 C C . MET A 1 325 ? -6.485 6.005 19.119 1.00 91.31 325 MET A C 1
ATOM 2615 O O . MET A 1 325 ? -6.965 5.590 20.174 1.00 91.31 325 MET A O 1
ATOM 2619 N N . SER A 1 326 ? -5.319 6.648 19.074 1.00 91.31 326 SER A N 1
ATOM 2620 C CA . SER A 1 326 ? -4.520 6.955 20.266 1.00 91.31 326 SER A CA 1
ATOM 2621 C C . SER A 1 326 ? -5.268 7.890 21.217 1.00 91.31 326 SER A C 1
ATOM 2623 O O . SER A 1 326 ? -5.339 7.638 22.420 1.00 91.31 326 SER A O 1
ATOM 2625 N N . VAL A 1 327 ? -5.890 8.943 20.676 1.00 91.62 327 VAL A N 1
ATOM 2626 C CA . VAL A 1 327 ? -6.713 9.883 21.452 1.00 91.62 327 VAL A CA 1
ATOM 2627 C C . VAL A 1 327 ? -7.946 9.187 22.033 1.00 91.62 327 VAL A C 1
ATOM 2629 O O . VAL A 1 327 ? -8.296 9.438 23.189 1.00 91.62 327 VAL A O 1
ATOM 2632 N N . TYR A 1 328 ? -8.599 8.305 21.268 1.00 90.12 328 TYR A N 1
ATOM 2633 C CA . TYR A 1 328 ? -9.719 7.497 21.755 1.00 90.12 328 TYR A CA 1
ATOM 2634 C C . TYR A 1 328 ? -9.303 6.613 22.938 1.00 90.12 328 TYR A C 1
ATOM 2636 O O . TYR A 1 328 ? -9.932 6.681 23.995 1.00 90.12 328 TYR A O 1
ATOM 2644 N N . LEU A 1 329 ? -8.208 5.859 22.802 1.00 85.88 329 LEU A N 1
ATOM 2645 C CA . LEU A 1 329 ? -7.723 4.962 23.849 1.00 85.88 329 LEU A CA 1
ATOM 2646 C C . LEU A 1 329 ? -7.310 5.728 25.113 1.00 85.88 329 LEU A C 1
ATOM 2648 O O . LEU A 1 329 ? -7.719 5.362 26.213 1.00 85.88 329 LEU A O 1
ATOM 2652 N N . ALA A 1 330 ? -6.564 6.827 24.965 1.00 87.19 330 ALA A N 1
ATOM 2653 C CA . ALA A 1 330 ? -6.152 7.662 26.093 1.00 87.19 330 ALA A CA 1
ATOM 2654 C C . ALA A 1 330 ? -7.362 8.211 26.868 1.00 87.19 330 ALA A C 1
ATOM 2656 O O . ALA A 1 330 ? -7.374 8.209 28.100 1.00 87.19 330 ALA A O 1
ATOM 2657 N N . ARG A 1 331 ? -8.416 8.629 26.155 1.00 86.44 331 ARG A N 1
ATOM 2658 C CA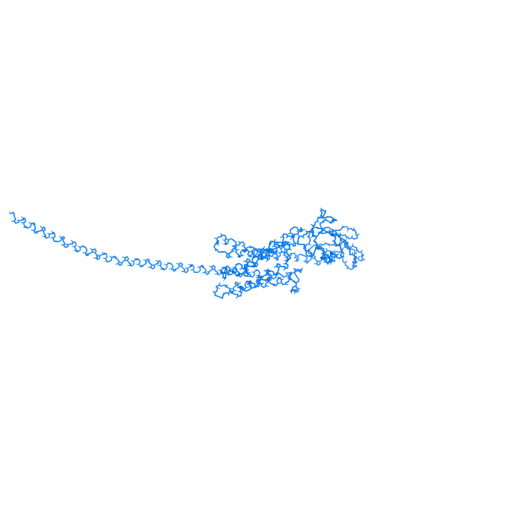 . ARG A 1 331 ? -9.674 9.064 26.776 1.00 86.44 331 ARG A CA 1
ATOM 2659 C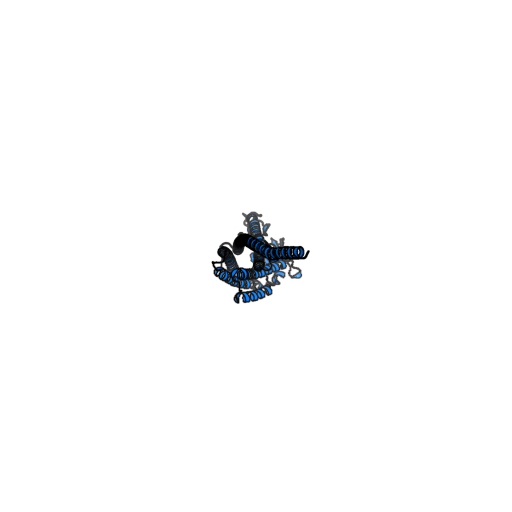 C . ARG A 1 331 ? -10.397 7.920 27.478 1.00 86.44 331 ARG A C 1
ATOM 2661 O O . ARG A 1 331 ? -10.847 8.118 28.602 1.00 86.44 331 ARG A O 1
ATOM 2668 N N . ALA A 1 332 ? -10.494 6.748 26.855 1.00 83.56 332 ALA A N 1
ATOM 2669 C CA . ALA A 1 332 ? -11.155 5.585 27.446 1.00 83.56 332 ALA A CA 1
ATOM 2670 C C . ALA A 1 332 ? -10.469 5.142 28.750 1.00 83.56 332 ALA A C 1
ATOM 2672 O O . ALA A 1 332 ? -11.139 4.914 29.758 1.00 83.56 332 ALA A O 1
ATOM 2673 N N . VAL A 1 333 ? -9.133 5.107 28.764 1.00 84.88 333 VAL A N 1
ATOM 2674 C CA . VAL A 1 333 ? -8.340 4.814 29.969 1.00 84.88 333 VAL A CA 1
ATOM 2675 C C . VAL A 1 333 ? -8.556 5.883 31.040 1.00 84.88 333 VAL A C 1
ATOM 2677 O O . VAL A 1 333 ? -8.794 5.552 32.198 1.00 84.88 333 VAL A O 1
ATOM 2680 N N . ALA A 1 334 ? -8.534 7.166 30.668 1.00 85.94 334 ALA A N 1
ATOM 2681 C CA . ALA A 1 334 ? -8.758 8.255 31.615 1.00 85.94 334 ALA A CA 1
ATOM 2682 C C . ALA A 1 334 ? -10.162 8.215 32.245 1.00 85.94 334 ALA A C 1
ATOM 2684 O O . ALA A 1 334 ? -10.297 8.480 33.438 1.00 85.94 334 ALA A O 1
ATOM 2685 N N . ILE A 1 335 ? -11.195 7.877 31.467 1.00 86.31 335 ILE A N 1
ATOM 2686 C CA . ILE A 1 335 ? -12.568 7.711 31.967 1.00 86.31 335 ILE A CA 1
ATOM 2687 C C . ILE A 1 335 ? -12.640 6.511 32.914 1.00 86.31 335 ILE A C 1
ATOM 2689 O O . ILE A 1 335 ? -13.085 6.670 34.046 1.00 86.31 335 ILE A O 1
ATOM 2693 N N . THR A 1 336 ? -12.108 5.357 32.500 1.00 85.94 336 THR A N 1
ATOM 2694 C CA . THR A 1 336 ? -12.102 4.135 33.323 1.00 85.94 336 THR A CA 1
ATOM 2695 C C . THR A 1 336 ? -11.398 4.372 34.661 1.00 85.94 336 THR A C 1
ATOM 2697 O O . THR A 1 336 ? -11.911 3.994 35.707 1.00 85.94 336 THR A O 1
ATOM 2700 N N . ASN A 1 337 ? -10.250 5.058 34.660 1.00 88.06 337 ASN A N 1
ATOM 2701 C CA . ASN A 1 337 ? -9.523 5.375 35.890 1.00 88.06 337 ASN A CA 1
ATOM 2702 C C . ASN A 1 337 ? -10.304 6.326 36.808 1.00 88.06 337 ASN A C 1
ATOM 2704 O O . ASN A 1 337 ? -10.252 6.170 38.026 1.00 88.06 337 ASN A O 1
ATOM 2708 N N . LYS A 1 338 ? -11.040 7.297 36.248 1.00 91.19 338 LYS A N 1
ATOM 2709 C CA . LYS A 1 338 ? -11.910 8.189 37.031 1.00 91.19 338 LYS A CA 1
ATOM 2710 C C . LYS A 1 338 ? -13.086 7.438 37.649 1.00 91.19 338 LYS A C 1
ATOM 2712 O O . LYS A 1 338 ? -13.385 7.653 38.818 1.00 91.19 338 LYS A O 1
ATOM 2717 N N . GLU A 1 339 ? -13.723 6.553 36.888 1.00 91.44 339 GLU A N 1
ATOM 2718 C CA . GLU A 1 339 ? -14.815 5.706 37.382 1.00 91.44 339 GLU A CA 1
ATOM 2719 C C . GLU A 1 339 ? -14.329 4.763 38.484 1.00 91.44 339 GLU A C 1
ATOM 2721 O O . GLU A 1 339 ? -14.970 4.656 39.527 1.00 91.44 339 GLU A O 1
ATOM 2726 N N . LEU A 1 340 ? -13.157 4.147 38.304 1.00 91.81 340 LEU A N 1
ATOM 2727 C CA . LEU A 1 340 ? -12.554 3.276 39.309 1.00 91.81 340 LEU A CA 1
ATOM 2728 C C . LEU A 1 340 ? -12.201 4.047 40.590 1.00 91.81 340 LEU A C 1
ATOM 2730 O O . LEU A 1 340 ? -12.443 3.559 41.691 1.00 91.81 340 LEU A O 1
ATOM 2734 N N . ALA A 1 341 ? -11.676 5.269 40.460 1.00 92.25 341 ALA A N 1
ATOM 2735 C CA . ALA A 1 341 ? -11.407 6.141 41.601 1.00 92.25 341 ALA A CA 1
ATOM 2736 C C . ALA A 1 341 ? -12.695 6.499 42.363 1.00 92.25 341 ALA A C 1
ATOM 2738 O O . ALA A 1 341 ? -12.718 6.412 43.590 1.00 92.25 341 ALA A O 1
ATOM 2739 N N . ALA A 1 342 ? -13.777 6.822 41.647 1.00 92.75 342 ALA A N 1
ATOM 2740 C CA . ALA A 1 342 ? -15.076 7.109 42.251 1.00 92.75 342 ALA A CA 1
ATOM 2741 C C . ALA A 1 342 ? -15.681 5.878 42.952 1.00 92.75 342 ALA A C 1
ATOM 2743 O O . ALA A 1 342 ? -16.201 5.987 44.061 1.00 92.75 342 ALA A O 1
ATOM 2744 N N . GLN A 1 343 ? -15.567 4.687 42.353 1.00 92.50 343 GLN A N 1
ATOM 2745 C CA . GLN A 1 343 ? -16.013 3.436 42.979 1.00 92.50 343 GLN A CA 1
ATOM 2746 C C . GLN A 1 343 ? -15.222 3.118 44.253 1.00 92.50 343 GLN A C 1
ATOM 2748 O O . GLN A 1 343 ? -15.805 2.695 45.249 1.00 92.50 343 GLN A O 1
ATOM 2753 N N . LEU A 1 344 ? -13.906 3.351 44.252 1.00 94.00 344 LEU A N 1
ATOM 2754 C CA . LEU A 1 344 ? -13.069 3.177 45.441 1.00 94.00 344 LEU A CA 1
ATOM 2755 C C . LEU A 1 344 ? -13.471 4.131 46.571 1.00 94.00 344 LEU A C 1
ATOM 2757 O O . LEU A 1 344 ? -13.490 3.725 47.732 1.00 94.00 344 LEU A O 1
ATOM 2761 N N . GLU A 1 345 ? -13.806 5.379 46.247 1.00 94.50 345 GLU A N 1
ATOM 2762 C CA . GLU A 1 345 ? -14.312 6.349 47.220 1.00 94.50 345 GLU A CA 1
ATOM 2763 C C . GLU A 1 345 ? -15.674 5.922 47.785 1.00 94.50 345 GLU A C 1
ATOM 2765 O O . GLU A 1 345 ? -15.853 5.897 49.002 1.00 94.50 345 GLU A O 1
ATOM 2770 N N . GLN A 1 346 ? -16.594 5.474 46.927 1.00 94.00 346 GLN A N 1
ATOM 2771 C CA . GLN A 1 346 ? -17.905 4.978 47.344 1.00 94.00 346 GLN A CA 1
ATOM 2772 C C . GLN A 1 346 ? -17.798 3.753 48.263 1.00 94.00 346 GLN A C 1
ATOM 2774 O O . GLN A 1 346 ? -18.473 3.685 49.289 1.00 94.00 346 GLN A O 1
ATOM 2779 N N . VAL A 1 347 ? -16.936 2.786 47.930 1.00 92.56 347 VAL A N 1
ATOM 2780 C CA . VAL A 1 347 ? -16.699 1.607 48.778 1.00 92.56 347 VAL A CA 1
ATOM 2781 C C . VAL A 1 347 ? -16.099 2.015 50.125 1.00 92.56 347 VAL A C 1
ATOM 2783 O O . VAL A 1 347 ? -16.482 1.452 51.152 1.00 92.56 347 VAL A O 1
ATOM 2786 N N . ARG A 1 348 ? -15.199 3.007 50.154 1.00 91.25 348 ARG A N 1
ATOM 2787 C CA . ARG A 1 348 ? -14.627 3.536 51.404 1.00 91.25 348 ARG A CA 1
ATOM 2788 C C . ARG A 1 348 ? -15.676 4.206 52.288 1.00 91.25 348 ARG A C 1
ATOM 2790 O O . ARG A 1 348 ? -15.712 3.900 53.475 1.00 91.25 348 ARG A O 1
ATOM 2797 N N . ASP A 1 349 ? -16.534 5.057 51.727 1.00 93.19 349 ASP A N 1
ATOM 2798 C CA . ASP A 1 349 ? -17.625 5.710 52.470 1.00 93.19 349 ASP A CA 1
ATOM 2799 C C . ASP A 1 349 ? -18.617 4.676 53.025 1.00 93.19 349 ASP A C 1
ATOM 2801 O O . ASP A 1 349 ? -18.930 4.684 54.214 1.00 93.19 349 ASP A O 1
ATOM 2805 N N . LEU A 1 350 ? -19.040 3.710 52.202 1.00 92.25 350 LEU A N 1
ATOM 2806 C CA . LEU A 1 350 ? -19.916 2.620 52.645 1.00 92.25 350 LEU A CA 1
ATOM 2807 C C . LEU A 1 350 ? -19.283 1.778 53.759 1.00 92.25 350 LEU A C 1
ATOM 2809 O O . LEU A 1 350 ? -19.962 1.429 54.723 1.00 92.25 350 LEU A O 1
ATOM 2813 N N . SER A 1 351 ? -17.987 1.480 53.651 1.00 89.00 351 SER A N 1
ATOM 2814 C CA . SER A 1 351 ? -17.263 0.728 54.680 1.00 89.00 351 SER A CA 1
ATOM 2815 C C . SER A 1 351 ? -17.156 1.518 55.987 1.00 89.00 351 SER A C 1
ATOM 2817 O O . SER A 1 351 ? -17.331 0.943 57.058 1.00 89.00 351 SER A O 1
ATOM 2819 N N . ALA A 1 352 ? -16.919 2.833 55.914 1.00 90.94 352 ALA A N 1
ATOM 2820 C CA . ALA A 1 352 ? -16.883 3.703 57.088 1.00 90.94 352 ALA A CA 1
ATOM 2821 C C . ALA A 1 352 ? -18.247 3.743 57.795 1.00 90.94 352 ALA A C 1
ATOM 2823 O O . ALA A 1 352 ? -18.321 3.508 58.998 1.00 90.94 352 ALA A O 1
ATOM 2824 N N . ARG A 1 353 ? -19.339 3.925 57.041 1.00 90.38 353 ARG A N 1
ATOM 2825 C CA . ARG A 1 353 ? -20.702 3.920 57.598 1.00 90.38 353 ARG A CA 1
ATOM 2826 C C . ARG A 1 353 ? -21.092 2.577 58.202 1.00 90.38 353 ARG A C 1
ATOM 2828 O O . ARG A 1 353 ? -21.739 2.553 59.243 1.00 90.38 353 ARG A O 1
ATOM 2835 N N . ALA A 1 354 ? -20.714 1.467 57.570 1.00 88.31 354 ALA A N 1
ATOM 2836 C CA . ALA A 1 354 ? -20.967 0.136 58.116 1.00 88.31 354 ALA A CA 1
ATOM 2837 C C . ALA A 1 354 ? -20.227 -0.074 59.446 1.00 88.31 354 ALA A C 1
ATOM 2839 O O . ALA A 1 354 ? -20.821 -0.574 60.398 1.00 88.31 354 ALA A O 1
ATOM 2840 N N . ALA A 1 355 ? -18.967 0.366 59.535 1.00 88.00 355 ALA A N 1
ATOM 2841 C CA . ALA A 1 355 ? -18.187 0.297 60.767 1.00 88.00 355 ALA A CA 1
ATOM 2842 C C . ALA A 1 355 ? -18.775 1.181 61.880 1.00 88.00 355 ALA A C 1
ATOM 2844 O O . ALA A 1 355 ? -18.838 0.756 63.034 1.00 88.00 355 ALA A O 1
ATOM 2845 N N . ASP A 1 356 ? -19.236 2.388 61.549 1.00 89.56 356 ASP A N 1
ATOM 2846 C CA . ASP A 1 356 ? -19.884 3.274 62.520 1.00 89.56 356 ASP A CA 1
ATOM 2847 C C . ASP A 1 356 ? -21.240 2.720 62.975 1.00 89.56 356 ASP A C 1
ATOM 2849 O O . ASP A 1 356 ? -21.519 2.706 64.172 1.00 89.56 356 ASP A O 1
ATOM 2853 N N . HIS A 1 357 ? -22.036 2.147 62.069 1.00 85.12 357 HIS A N 1
ATOM 2854 C CA . HIS A 1 357 ? -23.284 1.478 62.434 1.00 85.12 357 HIS A CA 1
ATOM 2855 C C . HIS A 1 357 ? -23.045 0.250 63.324 1.00 85.12 357 HIS A C 1
ATOM 2857 O O . HIS A 1 357 ? -23.772 0.026 64.289 1.00 85.12 357 HIS A O 1
ATOM 2863 N N . GLU A 1 358 ? -22.003 -0.540 63.054 1.00 84.62 358 GLU A N 1
ATOM 2864 C CA . GLU A 1 358 ? -21.638 -1.671 63.907 1.00 84.62 358 GLU A CA 1
ATOM 2865 C C . GLU A 1 358 ? -21.212 -1.206 65.308 1.00 84.62 358 GLU A C 1
ATOM 2867 O O . GLU A 1 358 ? -21.625 -1.801 66.308 1.00 84.62 358 GLU A O 1
ATOM 2872 N N . ARG A 1 359 ? -20.467 -0.095 65.400 1.00 83.25 359 ARG A N 1
ATOM 2873 C CA . ARG A 1 359 ? -20.132 0.553 66.679 1.00 83.25 359 ARG A CA 1
ATOM 2874 C C . ARG A 1 359 ? -21.370 1.059 67.412 1.00 83.25 359 ARG A C 1
ATOM 2876 O O . ARG A 1 359 ? -21.458 0.857 68.620 1.00 83.25 359 ARG A O 1
ATOM 2883 N N . GLU A 1 360 ? -22.322 1.680 66.719 1.00 86.50 360 GLU A N 1
ATOM 2884 C CA . GLU A 1 360 ? -23.595 2.128 67.301 1.00 86.50 360 GLU A CA 1
ATOM 2885 C C . GLU A 1 360 ? -24.444 0.955 67.800 1.00 86.50 360 GLU A C 1
ATOM 2887 O O . GLU A 1 360 ? -24.989 0.997 68.899 1.00 86.50 360 GLU A O 1
ATOM 2892 N N . VAL A 1 361 ? -24.526 -0.138 67.040 1.00 84.62 361 VAL A N 1
ATOM 2893 C CA . VAL A 1 361 ? -25.253 -1.342 67.461 1.00 84.62 361 VAL A CA 1
ATOM 2894 C C . VAL A 1 361 ? -24.580 -1.991 68.672 1.00 84.62 361 VAL A C 1
ATOM 2896 O O . VAL A 1 361 ? -25.268 -2.422 69.599 1.00 84.62 361 VAL A O 1
ATOM 2899 N N . GLN A 1 362 ? -23.246 -2.065 68.704 1.00 78.56 362 GLN A N 1
ATOM 2900 C CA . GLN A 1 362 ? -22.517 -2.562 69.874 1.00 78.56 362 GLN A CA 1
ATOM 2901 C C . GLN A 1 362 ? -22.711 -1.651 71.092 1.00 78.56 362 GLN A C 1
ATOM 2903 O O . GLN A 1 362 ? -22.981 -2.149 72.189 1.00 78.56 362 GLN A O 1
ATOM 2908 N N . SER A 1 363 ? -22.634 -0.331 70.908 1.00 77.38 363 SER A N 1
ATOM 2909 C CA . SER A 1 363 ? -22.820 0.640 71.986 1.00 77.38 363 SER A CA 1
ATOM 2910 C C . SER A 1 363 ? -24.260 0.685 72.495 1.00 77.38 363 SER A C 1
ATOM 2912 O O . SER A 1 363 ? -24.448 0.877 73.688 1.00 77.38 363 SER A O 1
ATOM 2914 N N . ALA A 1 364 ? -25.263 0.427 71.649 1.00 78.31 364 ALA A N 1
ATOM 2915 C CA . ALA A 1 364 ? -26.665 0.304 72.046 1.00 78.31 364 ALA A CA 1
ATOM 2916 C C . ALA A 1 364 ? -26.968 -1.022 72.764 1.00 78.31 364 ALA A C 1
ATOM 2918 O O . ALA A 1 364 ? -27.777 -1.042 73.690 1.00 78.31 364 ALA A O 1
ATOM 2919 N N . LYS A 1 365 ? -26.300 -2.126 72.394 1.00 77.88 365 LYS A N 1
ATOM 2920 C CA . LYS A 1 365 ? -26.430 -3.422 73.089 1.00 77.88 365 LYS A CA 1
ATOM 2921 C C . LYS A 1 365 ? -25.845 -3.390 74.501 1.00 77.88 365 LYS A C 1
ATOM 2923 O O . LYS A 1 365 ? -26.401 -4.024 75.393 1.00 77.88 365 LYS A O 1
ATOM 2928 N N . LEU A 1 366 ? -24.751 -2.657 74.713 1.00 73.75 366 LEU A N 1
ATOM 2929 C CA . LEU A 1 366 ? -24.074 -2.513 76.008 1.00 73.75 366 LEU A CA 1
ATOM 2930 C C . LEU A 1 366 ? -25.013 -2.109 77.165 1.00 73.75 366 LEU A C 1
ATOM 2932 O O . LEU A 1 366 ? -25.082 -2.860 78.133 1.00 73.75 366 LEU A O 1
ATOM 2936 N N . PRO A 1 367 ? -25.781 -1.004 77.108 1.00 76.12 367 PRO A N 1
ATOM 2937 C CA . PRO A 1 367 ? -26.694 -0.613 78.178 1.00 76.12 367 PRO A CA 1
ATOM 2938 C C . PRO A 1 367 ? -27.860 -1.590 78.353 1.00 76.12 367 PRO A C 1
ATOM 2940 O O . PRO A 1 367 ? -28.286 -1.801 79.486 1.00 76.12 367 PRO A O 1
ATOM 2943 N N . THR A 1 368 ? -28.349 -2.238 77.288 1.00 75.44 368 THR A N 1
ATOM 2944 C CA . THR A 1 368 ? -29.369 -3.295 77.417 1.00 75.44 368 THR A CA 1
ATOM 2945 C C . THR A 1 368 ? -28.817 -4.499 78.175 1.00 75.44 368 THR A C 1
ATOM 2947 O O . THR A 1 368 ? -29.497 -5.043 79.041 1.00 75.44 368 THR A O 1
ATOM 2950 N N . LEU A 1 369 ? -27.570 -4.886 77.894 1.00 70.50 369 LEU A N 1
ATOM 2951 C CA . LEU A 1 369 ? -26.878 -5.968 78.588 1.00 70.50 369 LEU A CA 1
ATOM 2952 C C . LEU A 1 369 ? -26.613 -5.599 80.052 1.00 70.50 369 LEU A C 1
ATOM 2954 O O . LEU A 1 369 ? -26.883 -6.401 80.939 1.00 70.50 369 LEU A O 1
ATOM 2958 N N . THR A 1 370 ? -26.177 -4.365 80.317 1.00 73.25 370 THR A N 1
ATOM 2959 C CA . THR A 1 370 ? -25.995 -3.837 81.676 1.00 73.25 370 THR A CA 1
ATOM 2960 C C . THR A 1 370 ? -27.312 -3.826 82.456 1.00 73.25 370 THR A C 1
ATOM 2962 O O . THR A 1 370 ? -27.340 -4.244 83.610 1.00 73.25 370 THR A O 1
ATOM 2965 N N . HIS A 1 371 ? -28.420 -3.412 81.833 1.00 78.56 371 HIS A N 1
ATOM 2966 C CA . HIS A 1 371 ? -29.748 -3.428 82.450 1.00 78.56 371 HIS A CA 1
ATOM 2967 C C . HIS A 1 371 ? -30.251 -4.858 82.701 1.00 78.56 371 HIS A C 1
ATOM 2969 O O . HIS A 1 371 ? -30.797 -5.141 83.765 1.00 78.56 371 HIS A O 1
ATOM 2975 N N . LEU A 1 372 ? -30.037 -5.781 81.757 1.00 80.06 372 LEU A N 1
ATOM 2976 C CA . LEU A 1 372 ? -30.378 -7.196 81.921 1.00 80.06 372 LEU A CA 1
ATOM 2977 C C . LEU A 1 372 ? -29.579 -7.824 83.073 1.00 80.06 372 LEU A C 1
ATOM 2979 O O . LEU A 1 372 ? -30.156 -8.486 83.929 1.00 80.06 372 LEU A O 1
ATOM 2983 N N . MET A 1 373 ? -28.266 -7.573 83.135 1.00 75.25 373 MET A N 1
ATOM 2984 C CA . MET A 1 373 ? -27.418 -8.037 84.235 1.00 75.25 373 MET A CA 1
ATOM 2985 C C . MET A 1 373 ? -27.856 -7.442 85.576 1.00 75.25 373 MET A C 1
ATOM 2987 O O . MET A 1 373 ? -27.922 -8.172 86.560 1.00 75.25 373 MET A O 1
ATOM 2991 N N . ALA A 1 374 ? -28.214 -6.155 85.626 1.00 77.06 374 ALA A N 1
ATOM 2992 C CA . ALA A 1 374 ? -28.751 -5.530 86.835 1.00 77.06 374 ALA A CA 1
ATOM 2993 C C . ALA A 1 374 ? -30.081 -6.168 87.279 1.00 77.06 374 ALA A C 1
ATOM 2995 O O . ALA A 1 374 ? -30.261 -6.435 88.467 1.00 77.06 374 ALA A O 1
ATOM 2996 N N . GLY A 1 375 ? -30.979 -6.472 86.335 1.00 76.50 375 GLY A N 1
ATOM 2997 C CA . GLY A 1 375 ? -32.229 -7.192 86.592 1.00 76.50 375 GLY A CA 1
ATOM 2998 C C . GLY A 1 375 ? -32.001 -8.604 87.136 1.00 76.50 375 GLY A C 1
ATOM 2999 O O . GLY A 1 375 ? -32.574 -8.958 88.161 1.00 76.50 375 GLY A O 1
ATOM 3000 N N . ILE A 1 376 ? -31.096 -9.377 86.524 1.00 77.06 376 ILE A N 1
ATOM 3001 C CA . ILE A 1 376 ? -30.728 -10.728 86.987 1.00 77.06 376 ILE A CA 1
ATOM 3002 C C . ILE A 1 376 ? -30.122 -10.680 88.395 1.00 77.06 376 ILE A C 1
ATOM 3004 O O . ILE A 1 376 ? -30.481 -11.484 89.251 1.00 77.06 376 ILE A O 1
ATOM 3008 N N . VAL A 1 377 ? -29.227 -9.725 88.671 1.00 76.62 377 VAL A N 1
ATOM 3009 C CA . VAL A 1 377 ? -28.642 -9.543 90.011 1.00 76.62 377 VAL A CA 1
ATOM 3010 C C . VAL A 1 377 ? -29.723 -9.202 91.039 1.00 76.62 377 VAL A C 1
ATOM 3012 O O . VAL A 1 377 ? -29.694 -9.714 92.161 1.00 76.62 377 VAL A O 1
ATOM 3015 N N . HIS A 1 378 ? -30.695 -8.368 90.668 1.00 76.69 378 HIS A N 1
ATOM 3016 C CA . HIS A 1 378 ? -31.814 -8.023 91.538 1.00 76.69 378 HIS A CA 1
ATOM 3017 C C . HIS A 1 378 ? -32.718 -9.234 91.819 1.00 76.69 378 HIS A C 1
ATOM 3019 O O . HIS A 1 378 ? -33.023 -9.515 92.980 1.00 76.69 378 HIS A O 1
ATOM 3025 N N . GLU A 1 379 ? -33.071 -10.004 90.787 1.00 76.00 379 GLU A N 1
ATOM 3026 C CA . GLU A 1 379 ? -33.875 -11.221 90.927 1.00 76.00 379 GLU A CA 1
ATOM 3027 C C . GLU A 1 379 ? -33.150 -12.339 91.672 1.00 76.00 379 GLU A C 1
ATOM 3029 O O . GLU A 1 379 ? -33.804 -13.062 92.411 1.00 76.00 379 GLU A O 1
ATOM 3034 N N . MET A 1 380 ? -31.823 -12.467 91.562 1.00 71.75 380 MET A N 1
ATOM 3035 C CA . MET A 1 380 ? -31.034 -13.428 92.348 1.00 71.75 380 MET A CA 1
ATOM 3036 C C . MET A 1 380 ? -30.927 -13.044 93.827 1.00 71.75 380 MET A C 1
ATOM 3038 O O . MET A 1 380 ? -30.899 -13.918 94.697 1.00 71.75 380 MET A O 1
ATOM 3042 N N . ASN A 1 381 ? -30.886 -11.748 94.143 1.00 70.50 381 ASN A N 1
ATOM 3043 C CA . ASN A 1 381 ? -30.818 -11.289 95.530 1.00 70.50 381 ASN A CA 1
ATOM 3044 C C . ASN A 1 381 ? -32.112 -11.561 96.312 1.00 70.50 381 ASN A C 1
ATOM 3046 O O . ASN A 1 381 ? -32.053 -11.732 97.530 1.00 70.50 381 ASN A O 1
ATOM 3050 N N . SER A 1 382 ? -33.259 -11.660 95.639 1.00 73.25 382 SER A N 1
ATOM 3051 C CA . SER A 1 382 ? -34.554 -11.947 96.271 1.00 73.25 382 SER A CA 1
ATOM 3052 C C . SER A 1 382 ? -34.638 -13.354 96.914 1.00 73.25 382 SER A C 1
ATOM 3054 O O . SER A 1 382 ? -34.853 -13.442 98.128 1.00 73.25 382 SER A O 1
ATOM 3056 N N . PRO A 1 383 ? -34.370 -14.470 96.202 1.00 72.81 383 PRO A N 1
ATOM 3057 C CA . PRO A 1 383 ? -34.323 -15.800 96.797 1.00 72.81 383 PRO A CA 1
ATOM 3058 C C . PRO A 1 383 ? -33.135 -15.968 97.750 1.00 72.81 383 PRO A C 1
ATOM 3060 O O . PRO A 1 383 ? -33.284 -16.645 98.761 1.00 72.81 383 PRO A O 1
ATOM 3063 N N . ILE A 1 384 ? -31.983 -15.324 97.515 1.00 71.06 384 ILE A N 1
ATOM 3064 C CA . ILE A 1 384 ? -30.864 -15.337 98.480 1.00 71.06 384 ILE A CA 1
ATOM 3065 C C . ILE A 1 384 ? -31.269 -14.662 99.801 1.00 71.06 384 ILE A C 1
ATOM 3067 O O . ILE A 1 384 ? -30.954 -15.170 100.882 1.00 71.06 384 ILE A O 1
ATOM 3071 N N . GLY A 1 385 ? -32.002 -13.549 99.731 1.00 69.69 385 GLY A N 1
ATOM 3072 C CA . GLY A 1 385 ? -32.592 -12.890 100.893 1.00 69.69 385 GLY A CA 1
ATOM 3073 C C . GLY A 1 385 ? -33.594 -13.789 101.622 1.00 69.69 385 GLY A C 1
ATOM 3074 O O . GLY A 1 385 ? -33.523 -13.922 102.845 1.00 69.69 385 GLY A O 1
ATOM 3075 N N . ALA A 1 386 ? -34.461 -14.480 100.878 1.00 71.50 386 ALA A N 1
ATOM 3076 C CA . ALA A 1 386 ? -35.413 -15.441 101.433 1.00 71.50 386 ALA A CA 1
ATOM 3077 C C . ALA A 1 386 ? -34.721 -16.653 102.084 1.00 71.50 386 ALA A C 1
ATOM 3079 O O . ALA A 1 386 ? -35.120 -17.072 103.166 1.00 71.50 386 ALA A O 1
ATOM 3080 N N . ILE A 1 387 ? -33.640 -17.173 101.492 1.00 74.62 387 ILE A N 1
ATOM 3081 C CA . ILE A 1 387 ? -32.836 -18.269 102.056 1.00 74.62 387 ILE A CA 1
ATOM 3082 C C . ILE A 1 387 ? -32.143 -17.827 103.349 1.00 74.62 387 ILE A C 1
ATOM 3084 O O . ILE A 1 387 ? -32.145 -18.575 104.327 1.00 74.62 387 ILE A O 1
ATOM 3088 N N . ARG A 1 388 ? -31.585 -16.609 103.402 1.00 68.50 388 ARG A N 1
ATOM 3089 C CA . ARG A 1 388 ? -31.043 -16.049 104.654 1.00 68.50 388 ARG A CA 1
ATOM 3090 C C . ARG A 1 388 ? -32.120 -15.916 105.724 1.00 68.50 388 ARG A C 1
ATOM 3092 O O . ARG A 1 388 ? -31.888 -16.316 106.858 1.00 68.50 388 ARG A O 1
ATOM 3099 N N . SER A 1 389 ? -33.296 -15.415 105.359 1.00 71.31 389 SER A N 1
ATOM 3100 C CA . SER A 1 389 ? -34.422 -15.282 106.285 1.00 71.31 389 SER A CA 1
ATOM 3101 C C . SER A 1 389 ? -34.911 -16.644 106.796 1.00 71.31 389 SER A C 1
ATOM 3103 O O . SER A 1 389 ? -35.103 -16.824 107.999 1.00 71.31 389 SER A O 1
ATOM 3105 N N . ALA A 1 390 ? -35.030 -17.640 105.914 1.00 72.81 390 ALA A N 1
ATOM 3106 C CA . ALA A 1 390 ? -35.390 -19.005 106.279 1.00 72.81 390 ALA A CA 1
ATOM 3107 C C . ALA A 1 390 ? -34.345 -19.629 107.211 1.00 72.81 390 ALA A C 1
ATOM 3109 O O . ALA A 1 390 ? -34.715 -20.207 108.228 1.00 72.81 390 ALA A O 1
ATOM 3110 N N . ARG A 1 391 ? -33.049 -19.444 106.925 1.00 82.12 391 ARG A N 1
ATOM 3111 C CA . ARG A 1 391 ? -31.947 -19.882 107.792 1.00 82.12 391 ARG A CA 1
ATOM 3112 C C . ARG A 1 391 ? -32.013 -19.230 109.175 1.00 82.12 391 ARG A C 1
ATOM 3114 O O . ARG A 1 391 ? -31.895 -19.944 110.164 1.00 82.12 391 ARG A O 1
ATOM 3121 N N . ASP A 1 392 ? -32.221 -17.918 109.258 1.00 79.19 392 ASP A N 1
ATOM 3122 C CA . ASP A 1 392 ? -32.343 -17.200 110.538 1.00 79.19 392 ASP A CA 1
ATOM 3123 C C . ASP A 1 392 ? -33.600 -17.599 111.321 1.00 79.19 392 ASP A C 1
ATOM 3125 O O . ASP A 1 392 ? -33.631 -17.537 112.551 1.00 79.19 392 ASP A O 1
ATOM 3129 N N . THR A 1 393 ? -34.662 -17.990 110.621 1.00 77.06 393 THR A N 1
ATOM 3130 C CA . THR A 1 393 ? -35.880 -18.514 111.248 1.00 77.06 393 THR A CA 1
ATOM 3131 C C . THR A 1 393 ? -35.642 -19.928 111.776 1.00 77.06 393 THR A C 1
ATOM 3133 O O . THR A 1 393 ? -36.035 -20.238 112.899 1.00 77.06 393 THR A O 1
ATOM 3136 N N . LEU A 1 394 ? -34.931 -20.764 111.011 1.00 74.62 394 LEU A N 1
ATOM 3137 C CA . LEU A 1 394 ? -34.531 -22.109 111.421 1.00 74.62 394 LEU A CA 1
ATOM 3138 C C . LEU A 1 394 ? -33.571 -22.075 112.614 1.00 74.62 394 LEU A C 1
ATOM 3140 O O . LEU A 1 394 ? -33.751 -22.847 113.551 1.00 74.62 394 LEU A O 1
ATOM 3144 N N . SER A 1 395 ? -32.594 -21.160 112.626 1.00 75.12 395 SER A N 1
ATOM 3145 C CA . SER A 1 395 ? -31.672 -21.019 113.759 1.00 75.12 395 SER A CA 1
ATOM 3146 C C . SER A 1 395 ? -32.420 -20.596 115.022 1.00 75.12 395 SER A C 1
ATOM 3148 O O . SER A 1 395 ? -32.236 -21.204 116.069 1.00 75.12 395 SER A O 1
ATOM 3150 N N . ARG A 1 396 ? -33.349 -19.636 114.913 1.00 75.69 396 ARG A N 1
ATOM 3151 C CA . ARG A 1 396 ? -34.195 -19.208 116.038 1.00 75.69 396 ARG A CA 1
ATOM 3152 C C . ARG A 1 396 ? -35.140 -20.301 116.540 1.00 75.69 396 ARG A C 1
ATOM 3154 O O . ARG A 1 396 ? -35.458 -20.321 117.725 1.00 75.69 396 ARG A O 1
ATOM 3161 N N . ALA A 1 397 ? -35.610 -21.189 115.666 1.00 69.75 397 ALA A N 1
ATOM 3162 C CA . ALA A 1 397 ? -36.413 -22.343 116.066 1.00 69.75 397 ALA A CA 1
ATOM 3163 C C . ALA A 1 397 ? -35.570 -23.400 116.800 1.00 69.75 397 ALA A C 1
ATOM 3165 O O . ALA A 1 397 ? -36.024 -23.951 117.799 1.00 69.75 397 ALA A O 1
ATOM 3166 N N . ILE A 1 398 ? -34.336 -23.637 116.345 1.00 71.50 398 ILE A N 1
ATOM 3167 C CA . ILE A 1 398 ? -33.380 -24.538 117.003 1.00 71.50 398 ILE A CA 1
ATOM 3168 C C . ILE A 1 398 ? -32.982 -24.002 118.385 1.00 71.50 398 ILE A C 1
ATOM 3170 O O . ILE A 1 398 ? -32.956 -24.771 119.342 1.00 71.50 398 ILE A O 1
ATOM 3174 N N . ASP A 1 399 ? -32.753 -22.694 118.518 1.00 72.94 399 ASP A N 1
ATOM 3175 C CA . ASP A 1 399 ? -32.406 -22.070 119.803 1.00 72.94 399 ASP A CA 1
ATOM 3176 C C . ASP A 1 399 ? -33.549 -22.123 120.832 1.00 72.94 399 ASP A C 1
ATOM 3178 O O . ASP A 1 399 ? -33.289 -22.053 122.026 1.00 72.94 399 ASP A O 1
ATOM 3182 N N . LYS A 1 400 ? -34.809 -22.276 120.397 1.00 70.00 400 LYS A N 1
ATOM 3183 C CA . LYS A 1 400 ? -35.971 -22.476 121.286 1.00 70.00 400 LYS A CA 1
ATOM 3184 C C . LYS A 1 400 ? -36.212 -23.936 121.691 1.00 70.00 400 LYS A C 1
ATOM 3186 O O . LYS A 1 400 ? -37.079 -24.189 122.523 1.00 70.00 400 LYS A O 1
ATOM 3191 N N . LEU A 1 401 ? -35.515 -24.885 121.066 1.00 57.81 401 LEU A N 1
ATOM 3192 C CA . LEU A 1 401 ? -35.602 -26.326 121.347 1.00 57.81 401 LEU A CA 1
ATOM 3193 C C . LEU A 1 401 ? -34.456 -26.829 122.245 1.00 57.81 401 LEU A C 1
ATOM 3195 O O . LEU A 1 401 ? -34.382 -28.024 122.530 1.00 57.81 401 LEU A O 1
ATOM 3199 N N . ARG A 1 402 ? -33.580 -25.925 122.690 1.00 47.44 402 ARG A N 1
ATOM 3200 C CA . ARG A 1 402 ? -32.643 -26.108 123.803 1.00 47.44 402 ARG A CA 1
ATOM 3201 C C . ARG A 1 402 ? -33.146 -25.335 125.010 1.00 47.44 402 ARG A C 1
ATOM 3203 O O . ARG A 1 402 ? -32.869 -25.815 126.129 1.00 47.44 402 ARG A O 1
#